Protein AF-R9RHK6-F1 (afdb_monomer)

Secondary structure (DSSP, 8-state):
--S---SSTTSS---EE--SSB-SS-B---PPPTT--EEEEEGGG-TTSEEEEEE---TT-PPP-GGGT--TTTTTTEEEEE---TTSS--EEEEEE--TT--EEEEEESGGG-EEEEEEEEPPPSSSS--EEEEEEEEE-SS------TT-EEEE-S--GGG-S-TT--HHHHHHHHHHHHHHHHHHHHHHHTTSPPPGGGGTHHHHHHHHH-SSHHHHHHHHHHHHHHHHHH-HHHHHHTHHHHHHHHHHH-S-HHHHHHHHHHHHHH-HHHHHHHHHHHHHHHHHS-HHHHHHHHHHHTTTTT-HHHHHHHHHHHHTTS-GGG------S--S---------HHHHHHHHHHHHHHHHHHHHS-S-HHHHHHHT----S-EEEE-TT------SS------SS------SS------SS------SS------SSS------SSS------SSS------SS------SSS------SSEEEEEETTEEEEEETTEEEEEESS------S----PPP---PPPP-PPPP-------

InterPro domains:
  IPR006531 Gp5/Type VI secretion system Vgr protein, OB-fold domain [PF04717] (8-56)
  IPR018769 Type VI secretion system spike protein VgrG2, domain of unknown function DUF2345 [PF10106] (373-520)
  IPR028244 Putative type VI secretion system, Rhs element associated Vgr domain [PF13296] (84-191)
  IPR037026 Vgr protein, OB-fold domain superfamily [G3DSA:2.40.50.230] (3-55)

Solvent-accessible surface area (backbone atoms only — not comparable to full-atom values): 34783 Å² total; per-residue (Å²): 142,78,92,76,72,82,89,51,89,80,56,54,79,93,64,53,71,63,53,98,36,80,56,94,94,49,67,54,87,83,78,86,54,94,90,62,54,68,42,76,46,38,60,96,72,34,82,93,41,50,30,33,70,48,72,64,70,59,88,95,43,73,68,90,42,59,86,80,49,30,37,82,73,42,37,68,49,52,47,77,51,74,55,68,42,83,100,56,88,46,36,38,34,42,40,38,31,69,36,88,94,40,45,27,40,36,43,36,33,53,68,56,56,27,31,44,38,37,38,38,38,56,50,80,36,66,39,72,65,55,60,76,76,52,73,52,74,44,80,49,55,81,61,92,84,86,88,86,51,88,63,30,44,81,48,68,68,66,88,64,72,91,62,79,62,65,99,77,71,52,67,70,55,45,52,52,51,53,54,51,47,54,54,52,47,55,53,24,54,53,30,41,76,69,78,42,75,58,66,76,60,67,81,49,51,60,59,56,53,46,45,70,67,37,69,30,40,42,55,47,49,43,48,54,53,48,52,49,49,50,31,42,74,76,40,46,67,61,34,41,38,45,38,42,58,54,50,51,53,56,46,70,67,36,101,52,48,64,60,59,50,54,52,51,38,50,50,53,66,72,34,58,62,49,53,52,52,54,43,51,50,51,49,52,41,54,75,66,44,46,76,81,54,31,69,58,48,55,64,34,59,77,38,33,89,80,41,43,63,64,28,50,41,48,49,8,61,58,45,64,76,51,62,81,75,58,59,75,67,92,76,77,88,74,79,95,78,86,81,83,94,71,97,59,52,63,64,54,56,59,48,53,54,42,58,51,42,54,53,56,37,52,55,35,66,71,42,92,45,69,68,46,39,49,58,33,54,60,47,45,69,67,43,77,46,82,41,48,90,86,65,86,87,88,89,70,99,72,86,86,86,88,86,58,98,80,73,85,88,88,85,61,97,79,74,87,84,87,86,63,97,82,71,89,86,86,86,62,94,86,70,87,86,88,86,56,95,81,87,58,87,85,87,84,57,96,69,74,82,83,85,87,85,51,84,90,57,81,83,85,89,85,60,98,77,77,86,85,89,80,55,93,89,63,79,82,87,88,86,58,99,62,58,47,79,49,76,56,98,78,29,38,42,38,44,40,93,93,46,78,46,79,49,62,88,66,90,87,81,85,89,69,98,71,88,84,89,76,81,91,80,90,80,86,77,85,84,81,82,67,82,76,82,69,90,72,86,83,127

Nearest PDB structures (foldseek):
  6sk0-assembly1_A  TM=8.956E-01  e=6.248E-13  Escherichia coli
  6sjl-assembly1_C  TM=8.929E-01  e=5.297E-13  Escherichia coli
  4s37-assembly3_G  TM=4.230E-01  e=5.380E-01  Pseudomonas aeruginosa
  4s36-assembly1_A  TM=4.143E-01  e=4.128E+00  Pseudomonas aeruginosa

Organism: Acinetobacter baumannii (NCBI:txid470)

Foldseek 3Di:
DDDADPPDPPSDDDAAEDFPFDDDVDGDDDDDDPPFAFDWDADVRDPNHIHTDGGDQDDPGADDAVVVQDDPPFQVQKDWDKDADDVDGWIWIWIAGRQVPQGKTWTFTPALRWIKIAAFAFDRDNGNDGHTDDGGIDTDGNDDDDDDDQQAAEDEPPDDPPVPDDPLDDVVVLVVLVVQLVVLVVVQVLCVVVVFHGDPCSLPSQLVSQLSVAQFLLSNLLSLLVSLVVCCVPPVLVSLLCVLVSLVSQCVSDPCSPVSQVVVQVLVLVPVVLLVVVLVVLVVCLVQFDPQLNVQSVVLNVCCNPRVSVSSNSSSVSSNPDDPVRRDDDDDDDDPDDDDDDPDDNVNSSVVVSVVSVVVLVVLCPDPDPVSVVSTRDRDRHYYDYYYPVDDDDDDPDDDDDDDPPDDDDTDPPDDDDDDPPDDDDDDPPDDTDDDSPPDDDDDDPDDDDDDDDQPDDDDDDDPDDDDDDDPPDDDDDDDQAWDWDDDPQWIWIDGPVGTDTDHPDDDDDDDPDDDDDDDDDDDDDDDDGDDPPDDPPD

Mean predicted aligned error: 15.35 Å

Radius of gyration: 39.38 Å; Cα contacts (8 Å, |Δi|>4): 529; chains: 1; bounding box: 95×48×130 Å

Structure (mmCIF, N/CA/C/O backbone):
data_AF-R9RHK6-F1
#
_entry.id   AF-R9RHK6-F1
#
loop_
_atom_site.group_PDB
_atom_site.id
_atom_site.type_symbol
_atom_site.label_atom_id
_atom_site.label_alt_id
_atom_site.label_comp_id
_atom_site.label_asym_id
_atom_site.label_entity_id
_atom_site.label_seq_id
_atom_site.pdbx_PDB_ins_code
_atom_site.Cartn_x
_atom_site.Cartn_y
_atom_site.Cartn_z
_atom_site.occupancy
_atom_site.B_iso_or_equiv
_atom_site.auth_seq_id
_atom_site.auth_comp_id
_atom_site.auth_asym_id
_atom_site.auth_atom_id
_atom_site.pdbx_PDB_model_num
ATOM 1 N N . GLY A 1 1 ? 18.788 -11.597 -71.786 1.00 47.97 1 GLY A N 1
ATOM 2 C CA . GLY A 1 1 ? 19.336 -12.946 -71.993 1.00 47.97 1 GLY A CA 1
ATOM 3 C C . GLY A 1 1 ? 20.787 -12.934 -71.586 1.00 47.97 1 GLY A C 1
ATOM 4 O O . GLY A 1 1 ? 21.545 -12.176 -72.171 1.00 47.97 1 GLY A O 1
ATOM 5 N N . GLY A 1 2 ? 21.131 -13.715 -70.570 1.00 42.03 2 GLY A N 1
ATOM 6 C CA . GLY A 1 2 ? 22.481 -13.956 -70.068 1.00 42.03 2 GLY A CA 1
ATOM 7 C C . GLY A 1 2 ? 22.362 -15.048 -69.009 1.00 42.03 2 GLY A C 1
ATOM 8 O O . GLY A 1 2 ? 21.478 -14.960 -68.163 1.00 42.03 2 GLY A O 1
ATOM 9 N N . ALA A 1 3 ? 23.131 -16.123 -69.138 1.00 48.12 3 ALA A N 1
ATOM 10 C CA . ALA A 1 3 ? 23.102 -17.252 -68.216 1.00 48.12 3 ALA A CA 1
ATOM 11 C C . ALA A 1 3 ? 23.532 -16.818 -66.801 1.00 48.12 3 ALA A C 1
ATOM 13 O O . ALA A 1 3 ? 24.492 -16.058 -66.694 1.00 48.12 3 ALA A O 1
ATOM 14 N N . GLY A 1 4 ? 22.884 -17.344 -65.750 1.00 56.69 4 GLY A N 1
ATOM 15 C CA . GLY A 1 4 ? 23.561 -17.492 -64.454 1.00 56.69 4 GLY A CA 1
ATOM 16 C C . GLY A 1 4 ? 22.846 -17.128 -63.149 1.00 56.69 4 GLY A C 1
ATOM 17 O O . GLY A 1 4 ? 23.557 -17.009 -62.162 1.00 56.69 4 GLY A O 1
ATOM 18 N N . SER A 1 5 ? 21.520 -16.972 -63.079 1.00 63.44 5 SER A N 1
ATOM 19 C CA . SER A 1 5 ? 20.814 -17.046 -61.785 1.00 63.44 5 SER A CA 1
ATOM 20 C C . SER A 1 5 ? 19.565 -17.917 -61.911 1.00 63.44 5 SER A C 1
ATOM 22 O O . SER A 1 5 ? 18.759 -17.737 -62.825 1.00 63.44 5 SER A O 1
ATOM 24 N N . ASN A 1 6 ? 19.446 -18.912 -61.039 1.00 74.38 6 ASN A N 1
ATOM 25 C CA . ASN A 1 6 ? 18.301 -19.810 -60.909 1.00 74.38 6 ASN A CA 1
ATOM 26 C C . ASN A 1 6 ? 17.325 -19.338 -59.813 1.00 74.38 6 ASN A C 1
ATOM 28 O O . ASN A 1 6 ? 16.436 -20.097 -59.422 1.00 74.38 6 ASN A O 1
ATOM 32 N N . ASP A 1 7 ? 17.512 -18.109 -59.320 1.00 76.38 7 ASP A N 1
ATOM 33 C CA . ASP A 1 7 ? 16.809 -17.481 -58.202 1.00 76.38 7 ASP A CA 1
ATOM 34 C C . ASP A 1 7 ? 16.777 -18.386 -56.963 1.00 76.38 7 ASP A C 1
ATOM 36 O O . ASP A 1 7 ? 15.749 -18.558 -56.301 1.00 76.38 7 ASP A O 1
ATOM 40 N N . ASN A 1 8 ? 17.923 -18.994 -56.655 1.00 80.50 8 ASN A N 1
ATOM 41 C CA . ASN A 1 8 ? 18.087 -19.859 -55.495 1.00 80.50 8 ASN A CA 1
ATOM 42 C C . ASN A 1 8 ? 19.404 -19.584 -54.752 1.00 80.50 8 ASN A C 1
ATOM 44 O O . ASN A 1 8 ? 20.238 -18.783 -55.167 1.00 80.50 8 ASN A O 1
ATOM 48 N N . ASP A 1 9 ? 19.585 -20.247 -53.615 1.00 80.75 9 ASP A N 1
ATOM 49 C CA . ASP A 1 9 ? 20.739 -20.078 -52.728 1.00 80.75 9 ASP A CA 1
ATOM 50 C C . ASP A 1 9 ? 22.067 -20.602 -53.305 1.00 80.75 9 ASP A C 1
ATOM 52 O O . ASP A 1 9 ? 23.114 -20.407 -52.693 1.00 80.75 9 ASP A O 1
ATOM 56 N N . THR A 1 10 ? 22.045 -21.222 -54.488 1.00 81.12 10 THR A N 1
ATOM 57 C CA . THR A 1 10 ? 23.239 -21.704 -55.200 1.00 81.12 10 THR A CA 1
ATOM 58 C C . THR A 1 10 ? 23.772 -20.717 -56.241 1.00 81.12 10 THR A C 1
ATOM 60 O O . THR A 1 10 ? 24.801 -20.985 -56.860 1.00 81.12 10 THR A O 1
ATOM 63 N N . ASP A 1 11 ? 23.117 -19.564 -56.412 1.00 82.50 11 ASP A N 1
ATOM 64 C CA . ASP A 1 11 ? 23.496 -18.551 -57.406 1.00 82.50 11 ASP A CA 1
ATOM 65 C C . ASP A 1 11 ? 24.760 -17.757 -57.033 1.00 82.50 11 ASP A C 1
ATOM 67 O O . ASP A 1 11 ? 25.340 -17.072 -57.877 1.00 82.50 11 ASP A O 1
ATOM 71 N N . SER A 1 12 ? 25.224 -17.856 -55.784 1.00 82.94 12 SER A N 1
ATOM 72 C CA . SER A 1 12 ? 26.481 -17.259 -55.334 1.00 82.94 12 SER A CA 1
ATOM 73 C C . SER A 1 12 ? 27.163 -18.098 -54.253 1.00 82.94 12 SER A C 1
ATOM 75 O O . SER A 1 12 ? 26.537 -18.912 -53.579 1.00 82.94 12 SER A O 1
ATOM 77 N N . ALA A 1 13 ? 28.458 -17.860 -54.034 1.00 86.00 13 ALA A N 1
ATOM 78 C CA . ALA A 1 13 ? 29.136 -18.339 -52.833 1.00 86.00 13 ALA A CA 1
ATOM 79 C C . ALA A 1 13 ? 28.596 -17.635 -51.574 1.00 86.00 13 ALA A C 1
ATOM 81 O O . ALA A 1 13 ? 27.948 -16.588 -51.657 1.00 86.00 13 ALA A O 1
ATOM 82 N N . TRP A 1 14 ? 28.908 -18.184 -50.398 1.00 90.62 14 TRP A N 1
ATOM 83 C CA . TRP A 1 14 ? 28.743 -17.455 -49.143 1.00 90.62 14 TRP A CA 1
ATOM 84 C C . TRP A 1 14 ? 29.740 -16.300 -49.079 1.00 90.62 14 TRP A C 1
ATOM 86 O O . TRP A 1 14 ? 30.921 -16.473 -49.376 1.00 90.62 14 TRP A O 1
ATOM 96 N N . VAL A 1 15 ? 29.247 -15.127 -48.688 1.00 93.06 15 VAL A N 1
ATOM 97 C CA . VAL A 1 15 ? 29.997 -13.871 -48.698 1.00 93.06 15 VAL A CA 1
ATOM 98 C C . VAL A 1 15 ? 29.997 -13.271 -47.297 1.00 93.06 15 VAL A C 1
ATOM 100 O O . VAL A 1 15 ? 28.948 -13.194 -46.652 1.00 93.06 15 VAL A O 1
ATOM 103 N N . ASP A 1 16 ? 31.165 -12.826 -46.835 1.00 92.94 16 ASP A N 1
ATOM 104 C CA . ASP A 1 16 ? 31.301 -12.162 -45.539 1.00 92.94 16 ASP A CA 1
ATOM 105 C C . ASP A 1 16 ? 30.617 -10.792 -45.536 1.00 92.94 16 ASP A C 1
ATOM 107 O O . ASP A 1 16 ? 30.560 -10.093 -46.548 1.00 92.94 16 ASP A O 1
ATOM 111 N N . VAL A 1 17 ? 30.108 -10.378 -44.375 1.00 95.19 17 VAL A N 1
ATOM 112 C CA . VAL A 1 17 ? 29.440 -9.083 -44.203 1.00 95.19 17 VAL A CA 1
ATOM 113 C C . VAL A 1 17 ? 30.249 -8.212 -43.258 1.00 95.19 17 VAL A C 1
ATOM 115 O O . VAL A 1 17 ? 30.416 -8.553 -42.087 1.00 95.19 17 VAL A O 1
ATOM 118 N N . LEU A 1 18 ? 30.691 -7.053 -43.747 1.00 94.00 18 LEU A N 1
ATOM 119 C CA . LEU A 1 18 ? 31.291 -6.018 -42.918 1.00 94.00 18 LEU A CA 1
ATOM 120 C C . LEU A 1 18 ? 30.260 -5.528 -41.897 1.00 94.00 18 LEU A C 1
ATOM 122 O O . LEU A 1 18 ? 29.177 -5.050 -42.250 1.00 94.00 18 LEU A O 1
ATOM 126 N N . THR A 1 19 ? 30.600 -5.624 -40.616 1.00 93.62 19 THR A N 1
ATOM 127 C CA . THR A 1 19 ? 29.787 -5.077 -39.529 1.00 93.62 19 THR A CA 1
ATOM 128 C C . THR A 1 19 ? 30.448 -3.822 -38.959 1.00 93.62 19 THR A C 1
ATOM 130 O O . THR A 1 19 ? 31.671 -3.690 -39.006 1.00 93.62 19 THR A O 1
ATOM 133 N N . PRO A 1 20 ? 29.673 -2.881 -38.389 1.00 93.31 20 PRO A N 1
ATOM 134 C CA . PRO A 1 20 ? 30.239 -1.646 -37.841 1.00 93.31 20 PRO A CA 1
ATOM 135 C C . PRO A 1 20 ? 31.103 -1.880 -36.591 1.00 93.31 20 PRO A C 1
ATOM 137 O O . PRO A 1 20 ? 31.832 -0.985 -36.176 1.00 93.31 20 PRO A O 1
ATOM 140 N N . TRP A 1 21 ? 31.010 -3.063 -35.974 1.00 95.56 21 TRP A N 1
ATOM 141 C CA . TRP A 1 21 ? 31.834 -3.469 -34.842 1.00 95.56 21 TRP A CA 1
ATOM 142 C C . TRP A 1 21 ? 31.909 -4.998 -34.782 1.00 95.56 21 TRP A C 1
ATOM 144 O O . TRP A 1 21 ? 30.868 -5.655 -34.701 1.00 95.56 21 TRP A O 1
ATOM 154 N N . ALA A 1 22 ? 33.119 -5.559 -34.807 1.00 93.94 22 ALA A N 1
ATOM 155 C CA . ALA A 1 22 ? 33.365 -6.998 -34.734 1.00 93.94 22 ALA A CA 1
ATOM 156 C C . ALA A 1 22 ? 34.513 -7.313 -33.763 1.00 93.94 22 ALA A C 1
ATOM 158 O O . ALA A 1 22 ? 35.533 -6.625 -33.759 1.00 93.94 22 ALA A O 1
ATOM 159 N N . GLY A 1 23 ? 34.342 -8.366 -32.967 1.00 93.44 23 GLY A N 1
ATOM 160 C CA . GLY A 1 23 ? 35.358 -8.951 -32.099 1.00 93.44 23 GLY A CA 1
ATOM 161 C C . GLY A 1 23 ? 35.027 -10.408 -31.768 1.00 93.44 23 GLY A C 1
ATOM 162 O O . GLY A 1 23 ? 34.010 -10.948 -32.211 1.00 93.44 23 GLY A O 1
ATOM 163 N N . GLU A 1 24 ? 35.883 -11.067 -30.989 1.00 93.94 24 GLU A N 1
ATOM 164 C CA . GLU A 1 24 ? 35.683 -12.465 -30.595 1.00 93.94 24 GLU A CA 1
ATOM 165 C C . GLU A 1 24 ? 34.538 -12.579 -29.571 1.00 93.94 24 GLU A C 1
ATOM 167 O O . GLU A 1 24 ? 34.701 -12.300 -28.387 1.00 93.94 24 GLU A O 1
ATOM 172 N N . GLY A 1 25 ? 33.339 -12.937 -30.043 1.00 91.88 25 GLY A N 1
ATOM 173 C CA . GLY A 1 25 ? 32.147 -13.111 -29.201 1.00 91.88 25 GLY A CA 1
ATOM 174 C C . GLY A 1 25 ? 31.358 -11.832 -28.884 1.00 91.88 25 GLY A C 1
ATOM 175 O O . GLY A 1 25 ? 30.355 -11.908 -28.177 1.00 91.88 25 GLY A O 1
ATOM 176 N N . TYR A 1 26 ? 31.746 -10.671 -29.423 1.00 92.50 26 TYR A N 1
ATOM 177 C CA . TYR A 1 26 ? 31.045 -9.394 -29.226 1.00 92.50 26 TYR A CA 1
ATOM 178 C C . TYR A 1 26 ? 31.026 -8.541 -30.507 1.00 92.50 26 TYR A C 1
ATOM 180 O O . TYR A 1 26 ? 31.827 -8.744 -31.418 1.00 92.50 26 TYR A O 1
ATOM 188 N N . GLY A 1 27 ? 30.103 -7.579 -30.592 1.00 94.19 27 GLY A N 1
ATOM 189 C CA . GLY A 1 27 ? 29.976 -6.663 -31.731 1.00 94.19 27 GLY A CA 1
ATOM 190 C C . GLY A 1 27 ? 28.529 -6.437 -32.169 1.00 94.19 27 GLY A C 1
ATOM 191 O O . GLY A 1 27 ? 27.583 -6.789 -31.464 1.00 94.19 27 GLY A O 1
ATOM 192 N N . ALA A 1 28 ? 28.357 -5.853 -33.353 1.00 94.69 28 ALA A N 1
ATOM 193 C CA . ALA A 1 28 ? 27.063 -5.622 -33.986 1.00 94.69 28 ALA A CA 1
ATOM 194 C C . ALA A 1 28 ? 26.821 -6.630 -35.117 1.00 94.69 28 ALA A C 1
ATOM 196 O O . ALA A 1 28 ? 27.723 -6.926 -35.898 1.00 94.69 28 ALA A O 1
ATOM 197 N N . ARG A 1 29 ? 25.585 -7.125 -35.253 1.00 92.31 29 ARG A N 1
ATOM 198 C CA . ARG A 1 29 ? 25.204 -8.067 -36.316 1.00 92.31 29 ARG A CA 1
ATOM 199 C C . ARG A 1 29 ? 23.872 -7.667 -36.944 1.00 92.31 29 ARG A C 1
ATOM 201 O O . ARG A 1 29 ? 22.816 -7.880 -36.358 1.00 92.31 29 ARG A O 1
ATOM 208 N N . PHE A 1 30 ? 23.931 -7.139 -38.165 1.00 91.56 30 PHE A N 1
ATOM 209 C CA . PHE A 1 30 ? 22.759 -6.769 -38.963 1.00 91.56 30 PHE A CA 1
ATOM 210 C C . PHE A 1 30 ? 22.862 -7.385 -40.358 1.00 91.56 30 PHE A C 1
ATOM 212 O O . PHE A 1 30 ? 23.203 -6.695 -41.317 1.00 91.56 30 PHE A O 1
ATOM 219 N N . LEU A 1 31 ? 22.595 -8.687 -40.458 1.00 92.69 31 LEU A N 1
ATOM 220 C CA . LEU A 1 31 ? 22.706 -9.404 -41.727 1.00 92.69 31 LEU A CA 1
ATOM 221 C C . LEU A 1 31 ? 21.676 -8.892 -42.753 1.00 92.69 31 LEU A C 1
ATOM 223 O O . LEU A 1 31 ? 20.547 -8.567 -42.359 1.00 92.69 31 LEU A O 1
ATOM 227 N N . PRO A 1 32 ? 22.045 -8.821 -44.045 1.00 92.44 32 PRO A N 1
ATOM 228 C CA . PRO A 1 32 ? 21.100 -8.543 -45.117 1.00 92.44 32 PRO A CA 1
ATOM 229 C C . PRO A 1 32 ? 19.974 -9.583 -45.184 1.00 92.44 32 PRO A C 1
ATOM 231 O O . PRO A 1 32 ? 20.174 -10.753 -44.858 1.00 92.44 32 PRO A O 1
ATOM 234 N N . ARG A 1 33 ? 18.785 -9.159 -45.617 1.00 91.19 33 ARG A N 1
ATOM 235 C CA . ARG A 1 33 ? 17.629 -10.044 -45.861 1.00 91.19 33 ARG A CA 1
ATOM 236 C C . ARG A 1 33 ? 17.428 -10.295 -47.351 1.00 91.19 33 ARG A C 1
ATOM 238 O O . ARG A 1 33 ? 17.853 -9.487 -48.173 1.00 91.19 33 ARG A O 1
ATOM 245 N N . ILE A 1 34 ? 16.730 -11.382 -47.692 1.00 88.88 34 ILE A N 1
ATOM 246 C CA . ILE A 1 34 ? 16.343 -11.678 -49.080 1.00 88.88 34 ILE A CA 1
ATOM 247 C C . ILE A 1 34 ? 15.632 -10.457 -49.672 1.00 88.88 34 ILE A C 1
ATOM 249 O O . ILE A 1 34 ? 14.707 -9.906 -49.072 1.00 88.88 34 ILE A O 1
ATOM 253 N N . GLY A 1 35 ? 16.099 -10.030 -50.842 1.00 86.81 35 GLY A N 1
ATOM 254 C CA . GLY A 1 35 ? 15.590 -8.859 -51.540 1.00 86.81 35 GLY A CA 1
ATOM 255 C C . GLY A 1 35 ? 16.224 -7.532 -51.121 1.00 86.81 35 GLY A C 1
ATOM 256 O O . GLY A 1 35 ? 15.942 -6.541 -51.778 1.00 86.81 35 GLY A O 1
ATOM 257 N N . GLU A 1 36 ? 17.089 -7.448 -50.104 1.00 88.75 36 GLU A N 1
ATOM 258 C CA . GLU A 1 36 ? 17.852 -6.220 -49.820 1.00 88.75 36 GLU A CA 1
ATOM 259 C C . GLU A 1 36 ? 18.963 -5.987 -50.861 1.00 88.75 36 GLU A C 1
ATOM 261 O O . GLU A 1 36 ? 19.460 -6.916 -51.486 1.00 88.75 36 GLU A O 1
ATOM 266 N N . VAL A 1 37 ? 19.334 -4.720 -51.084 1.00 90.12 37 VAL A N 1
ATOM 267 C CA . VAL A 1 37 ? 20.413 -4.337 -52.008 1.00 90.12 37 VAL A CA 1
ATOM 268 C C . VAL A 1 37 ? 21.637 -4.100 -51.152 1.00 90.12 37 VAL A C 1
ATOM 270 O O . VAL A 1 37 ? 21.624 -3.269 -50.236 1.00 90.12 37 VAL A O 1
ATOM 273 N N . VAL A 1 38 ? 22.673 -4.862 -51.461 1.00 92.06 38 VAL A N 1
ATOM 274 C CA . VAL A 1 38 ? 23.972 -4.807 -50.810 1.00 92.06 38 VAL A CA 1
ATOM 275 C C . VAL A 1 38 ? 24.991 -4.193 -51.756 1.00 92.06 38 VAL A C 1
ATOM 277 O O . VAL A 1 38 ? 24.884 -4.323 -52.973 1.00 92.06 38 VAL A O 1
ATOM 280 N N . VAL A 1 39 ? 25.984 -3.526 -51.182 1.00 94.12 39 VAL A N 1
ATOM 281 C CA . VAL A 1 39 ? 27.173 -3.080 -51.908 1.00 94.12 39 VAL A CA 1
ATOM 282 C C . VAL A 1 39 ? 28.248 -4.139 -51.695 1.00 94.12 39 VAL A C 1
ATOM 284 O O . VAL A 1 39 ? 28.571 -4.450 -50.547 1.00 94.12 39 VAL A O 1
ATOM 287 N N . ILE A 1 40 ? 28.761 -4.702 -52.787 1.00 94.69 40 ILE A N 1
ATOM 288 C CA . ILE A 1 40 ? 29.854 -5.678 -52.774 1.00 94.69 40 ILE A CA 1
ATOM 289 C C . ILE A 1 40 ? 31.160 -4.953 -53.073 1.00 94.69 40 ILE A C 1
ATOM 291 O O . ILE A 1 40 ? 31.236 -4.189 -54.034 1.00 94.69 40 ILE A O 1
ATOM 295 N N . ASP A 1 41 ? 32.164 -5.220 -52.252 1.00 95.88 41 ASP A N 1
ATOM 296 C CA . ASP A 1 41 ? 33.557 -4.884 -52.514 1.00 95.88 41 ASP A CA 1
ATOM 297 C C . ASP A 1 41 ? 34.388 -6.178 -52.486 1.00 95.88 41 ASP A C 1
ATOM 299 O O . ASP A 1 41 ? 33.890 -7.245 -52.116 1.00 95.88 41 ASP A O 1
ATOM 303 N N . PHE A 1 42 ? 35.635 -6.116 -52.931 1.00 95.56 42 PHE A N 1
ATOM 304 C CA . PHE A 1 42 ? 36.475 -7.287 -53.157 1.00 95.56 42 PHE A CA 1
ATOM 305 C C . PHE A 1 42 ? 37.818 -7.116 -52.459 1.00 95.56 42 PHE A C 1
ATOM 307 O O . PHE A 1 42 ? 38.517 -6.124 -52.676 1.00 95.56 42 PHE A O 1
ATOM 314 N N . PHE A 1 43 ? 38.216 -8.093 -51.638 1.00 93.44 43 PHE A N 1
ATOM 315 C CA . PHE A 1 43 ? 39.514 -8.040 -50.959 1.00 93.44 43 PHE A CA 1
ATOM 316 C C . PHE A 1 43 ? 40.650 -7.966 -51.985 1.00 93.44 43 PHE A C 1
ATOM 318 O O . PHE A 1 43 ? 40.763 -8.836 -52.848 1.00 93.44 43 PHE A O 1
ATOM 325 N N . ASP A 1 44 ? 41.479 -6.923 -51.894 1.00 94.19 44 ASP A N 1
ATOM 326 C CA . ASP A 1 44 ? 42.579 -6.636 -52.827 1.00 94.19 44 ASP A CA 1
ATOM 327 C C . ASP A 1 44 ? 42.144 -6.568 -54.310 1.00 94.19 44 ASP A C 1
ATOM 329 O O . ASP A 1 44 ? 42.937 -6.827 -55.214 1.00 94.19 44 ASP A O 1
ATOM 333 N N . GLY A 1 45 ? 40.869 -6.254 -54.579 1.00 93.69 45 GLY A N 1
ATOM 334 C CA . GLY A 1 45 ? 40.298 -6.258 -55.930 1.00 93.69 45 GLY A CA 1
ATOM 335 C C . GLY A 1 45 ? 40.101 -7.655 -56.537 1.00 93.69 45 GLY A C 1
ATOM 336 O O . GLY A 1 45 ? 39.816 -7.765 -57.730 1.00 93.69 45 GLY A O 1
ATOM 337 N N . ASN A 1 46 ? 40.250 -8.728 -55.751 1.00 92.94 46 ASN A N 1
ATOM 338 C CA . ASN A 1 46 ? 40.056 -10.099 -56.213 1.00 92.94 46 ASN A CA 1
ATOM 339 C C . ASN A 1 46 ? 38.561 -10.461 -56.273 1.00 92.94 46 ASN A C 1
ATOM 341 O O . ASN A 1 46 ? 37.923 -10.639 -55.234 1.00 92.94 46 ASN A O 1
ATOM 345 N N . ILE A 1 47 ? 38.032 -10.643 -57.489 1.00 92.00 47 ILE A N 1
ATOM 346 C CA . ILE A 1 47 ? 36.619 -10.978 -57.739 1.00 92.00 47 ILE A CA 1
ATOM 347 C C . ILE A 1 47 ? 36.157 -12.279 -57.057 1.00 92.00 47 ILE A C 1
ATOM 349 O O . ILE A 1 47 ? 34.977 -12.420 -56.746 1.00 92.00 47 ILE A O 1
ATOM 353 N N . ASP A 1 48 ? 37.085 -13.190 -56.749 1.00 91.81 48 ASP A N 1
ATOM 354 C CA . ASP A 1 48 ? 36.803 -14.456 -56.064 1.00 91.81 48 ASP A CA 1
ATOM 355 C C . ASP A 1 48 ? 36.725 -14.310 -54.532 1.00 91.81 48 ASP A C 1
ATOM 357 O O . ASP A 1 48 ? 36.438 -15.275 -53.823 1.00 91.81 48 ASP A O 1
ATOM 361 N N . ARG A 1 49 ? 36.985 -13.110 -53.990 1.00 93.88 49 ARG A N 1
ATOM 362 C CA . ARG A 1 49 ? 36.893 -12.793 -52.554 1.00 93.88 49 ARG A CA 1
ATOM 363 C C . ARG A 1 49 ? 35.961 -11.599 -52.299 1.00 93.88 49 ARG A C 1
ATOM 365 O O . ARG A 1 49 ? 36.416 -10.578 -51.767 1.00 93.88 49 ARG A O 1
ATOM 372 N N . PRO A 1 50 ? 34.674 -11.698 -52.683 1.00 95.25 50 PRO A N 1
ATOM 373 C CA . PRO A 1 50 ? 33.702 -10.658 -52.383 1.00 95.25 50 PRO A CA 1
ATOM 374 C C . PRO A 1 50 ? 33.463 -10.546 -50.874 1.00 95.25 50 PRO A C 1
ATOM 376 O O . PRO A 1 50 ? 33.558 -11.530 -50.138 1.00 95.25 50 PRO A O 1
ATOM 379 N N . PHE A 1 51 ? 33.077 -9.356 -50.430 1.00 94.69 51 PHE A N 1
ATOM 380 C CA . PHE A 1 51 ? 32.450 -9.110 -49.136 1.00 94.69 51 PHE A CA 1
ATOM 381 C C . PHE A 1 51 ? 31.412 -7.988 -49.259 1.00 94.69 51 PHE A C 1
ATOM 383 O O . PHE A 1 51 ? 31.501 -7.104 -50.110 1.00 94.69 51 PHE A O 1
ATOM 390 N N . VAL A 1 52 ? 30.393 -8.010 -48.406 1.00 95.94 52 VAL A N 1
ATOM 391 C CA . VAL A 1 52 ? 29.381 -6.952 -48.341 1.00 95.94 52 VAL A CA 1
ATOM 392 C C . VAL A 1 52 ? 29.931 -5.793 -47.513 1.00 95.94 52 VAL A C 1
ATOM 394 O O . VAL A 1 52 ? 30.185 -5.967 -46.324 1.00 95.94 52 VAL A O 1
ATOM 397 N N . THR A 1 53 ? 30.050 -4.596 -48.093 1.00 94.50 53 THR A N 1
ATOM 398 C CA . THR A 1 53 ? 30.486 -3.387 -47.363 1.00 94.50 53 THR A CA 1
ATOM 399 C C . THR A 1 53 ? 29.330 -2.595 -46.746 1.00 94.50 53 THR A C 1
ATOM 401 O O . THR A 1 53 ? 29.553 -1.763 -45.866 1.00 94.50 53 THR A O 1
ATOM 404 N N . GLY A 1 54 ? 28.093 -2.798 -47.207 1.00 91.69 54 GLY A N 1
ATOM 405 C CA . GLY A 1 54 ? 26.947 -2.023 -46.736 1.00 91.69 54 GLY A CA 1
ATOM 406 C C . GLY A 1 54 ? 25.660 -2.274 -47.515 1.00 91.69 54 GLY A C 1
ATOM 407 O O . GLY A 1 54 ? 25.573 -3.186 -48.336 1.00 91.69 54 GLY A O 1
ATOM 408 N N . ARG A 1 55 ? 24.644 -1.451 -47.239 1.00 90.56 55 ARG A N 1
ATOM 409 C CA . ARG A 1 55 ? 23.318 -1.484 -47.875 1.00 90.56 55 ARG A CA 1
ATOM 410 C C . ARG A 1 55 ? 22.888 -0.081 -48.265 1.00 90.56 55 ARG A C 1
ATOM 412 O O . ARG A 1 55 ? 23.221 0.878 -47.570 1.00 90.56 55 ARG A O 1
ATOM 419 N N . ILE A 1 56 ? 22.104 0.016 -49.331 1.00 86.31 56 ILE A N 1
ATOM 420 C CA . ILE A 1 56 ? 21.559 1.282 -49.824 1.00 86.31 56 ILE A CA 1
ATOM 421 C C . ILE A 1 56 ? 20.038 1.199 -49.984 1.00 86.31 56 ILE A C 1
ATOM 423 O O . ILE A 1 56 ? 19.481 0.162 -50.353 1.00 86.31 56 ILE A O 1
ATOM 427 N N . HIS A 1 57 ? 19.360 2.309 -49.694 1.00 81.94 57 HIS A N 1
ATOM 428 C CA . HIS A 1 57 ? 17.949 2.498 -50.018 1.00 81.94 57 HIS A CA 1
ATOM 429 C C . HIS A 1 57 ? 17.867 3.174 -51.394 1.00 81.94 57 HIS A C 1
ATOM 431 O O . HIS A 1 57 ? 18.216 4.345 -51.514 1.00 81.94 57 HIS A O 1
ATOM 437 N N . GLU A 1 58 ? 17.436 2.444 -52.425 1.00 73.94 58 GLU A N 1
ATOM 438 C CA . GLU A 1 58 ? 17.290 2.959 -53.795 1.00 73.94 58 GLU A CA 1
ATOM 439 C C . GLU A 1 58 ? 15.895 2.644 -54.373 1.00 73.94 58 GLU A C 1
ATOM 441 O O . GLU A 1 58 ? 15.241 1.666 -53.990 1.00 73.94 58 GLU A O 1
ATOM 446 N N . ALA A 1 59 ? 15.441 3.486 -55.309 1.00 65.00 59 ALA A N 1
ATOM 447 C CA . ALA A 1 59 ? 14.205 3.343 -56.078 1.00 65.00 59 ALA A CA 1
ATOM 448 C C . ALA A 1 59 ? 12.939 3.181 -55.209 1.00 65.00 59 ALA A C 1
ATOM 450 O O . ALA A 1 59 ? 12.539 4.107 -54.509 1.00 65.00 59 ALA A O 1
ATOM 451 N N . GLN A 1 60 ? 12.276 2.020 -55.257 1.00 60.75 60 GLN A N 1
ATOM 452 C CA . GLN A 1 60 ? 11.023 1.756 -54.532 1.00 60.75 60 GLN A CA 1
ATOM 453 C C . GLN A 1 60 ? 11.218 1.591 -53.010 1.00 60.75 60 GLN A C 1
ATOM 455 O O . GLN A 1 60 ? 10.244 1.415 -52.276 1.00 60.75 60 GLN A O 1
ATOM 460 N N . ARG A 1 61 ? 12.460 1.634 -52.508 1.00 69.31 61 ARG A N 1
ATOM 461 C CA . ARG A 1 61 ? 12.773 1.403 -51.094 1.00 69.31 61 ARG A CA 1
ATOM 462 C C . ARG A 1 61 ? 12.903 2.720 -50.360 1.00 69.31 61 ARG A C 1
ATOM 464 O O . ARG A 1 61 ? 13.802 3.513 -50.612 1.00 69.31 61 ARG A O 1
ATOM 471 N N . SER A 1 62 ? 11.993 2.935 -49.418 1.00 73.19 62 SER A N 1
ATOM 472 C CA . SER A 1 62 ? 12.055 4.101 -48.548 1.00 73.19 62 SER A CA 1
ATOM 473 C C . SER A 1 62 ? 13.195 3.971 -47.530 1.00 73.19 62 SER A C 1
ATOM 475 O O . SER A 1 62 ? 13.441 2.865 -47.038 1.00 73.19 62 SER A O 1
ATOM 477 N N . PRO A 1 63 ? 13.828 5.092 -47.149 1.00 81.75 63 PRO A N 1
ATOM 478 C CA . PRO A 1 63 ? 14.627 5.184 -45.932 1.00 81.75 63 PRO A CA 1
ATOM 479 C C . PRO A 1 63 ? 13.830 4.744 -44.697 1.00 81.75 63 PRO A C 1
ATOM 481 O O . PRO A 1 63 ? 12.597 4.672 -44.733 1.00 81.75 63 PRO A O 1
ATOM 484 N N . THR A 1 64 ? 14.530 4.466 -43.598 1.00 87.25 64 THR A N 1
ATOM 485 C CA . THR A 1 64 ? 13.929 4.024 -42.331 1.00 87.25 64 THR A CA 1
ATOM 486 C C . THR A 1 64 ? 12.731 4.888 -41.920 1.00 87.25 64 THR A C 1
ATOM 488 O O . THR A 1 64 ? 12.873 6.080 -41.655 1.00 87.25 64 THR A O 1
ATOM 491 N N . LYS A 1 65 ? 11.546 4.268 -41.826 1.00 88.31 65 LYS A N 1
ATOM 492 C CA . LYS A 1 65 ? 10.307 4.909 -41.357 1.00 88.31 65 LYS A CA 1
ATOM 493 C C . LYS A 1 65 ? 10.067 4.593 -39.883 1.00 88.31 65 LYS A C 1
ATOM 495 O O . LYS A 1 65 ? 9.488 3.551 -39.561 1.00 88.31 65 LYS A O 1
ATOM 500 N N . PHE A 1 66 ? 10.516 5.468 -38.987 1.00 90.75 66 PHE A N 1
ATOM 501 C CA . PHE A 1 66 ? 10.167 5.367 -37.567 1.00 90.75 66 PHE A CA 1
ATOM 502 C C . PHE A 1 66 ? 8.649 5.490 -37.384 1.00 90.75 66 PHE A C 1
ATOM 504 O O . PHE A 1 66 ? 7.988 6.238 -38.108 1.00 90.75 66 PHE A O 1
ATOM 511 N N . ASP A 1 67 ? 8.089 4.680 -36.482 1.00 83.06 67 ASP A N 1
ATOM 512 C CA . ASP A 1 67 ? 6.641 4.603 -36.206 1.00 83.06 67 ASP A CA 1
ATOM 513 C C . ASP A 1 67 ? 5.756 4.252 -37.411 1.00 83.06 67 ASP A C 1
ATOM 515 O O . ASP A 1 67 ? 4.546 4.462 -37.368 1.00 83.06 67 ASP A O 1
ATOM 519 N N . VAL A 1 68 ? 6.342 3.764 -38.514 1.00 86.81 68 VAL A N 1
ATOM 520 C CA . VAL A 1 68 ? 5.666 3.514 -39.808 1.00 86.81 68 VAL A CA 1
ATOM 521 C C . VAL A 1 68 ? 5.147 4.793 -40.501 1.00 86.81 68 VAL A C 1
ATOM 523 O O . VAL A 1 68 ? 4.843 4.764 -41.691 1.00 86.81 68 VAL A O 1
ATOM 526 N N . LYS A 1 69 ? 5.122 5.929 -39.798 1.00 85.56 69 LYS A N 1
ATOM 527 C CA . LYS A 1 69 ? 4.621 7.230 -40.263 1.00 85.56 69 LYS A CA 1
ATOM 528 C C . LYS A 1 69 ? 5.714 8.188 -40.733 1.00 85.56 69 LYS A C 1
ATOM 530 O O . LYS A 1 69 ? 5.433 9.049 -41.561 1.00 85.56 69 LYS A O 1
ATOM 535 N N . GLY A 1 70 ? 6.945 8.032 -40.240 1.00 80.88 70 GLY A N 1
ATOM 536 C CA . GLY A 1 70 ? 8.034 8.950 -40.559 1.00 80.88 70 GLY A CA 1
ATOM 537 C C . GLY A 1 70 ? 8.331 9.015 -42.057 1.00 80.88 70 GLY A C 1
ATOM 538 O O . GLY A 1 70 ? 8.499 7.984 -42.715 1.00 80.88 70 GLY A O 1
ATOM 539 N N . GLN A 1 71 ? 8.415 10.233 -42.592 1.00 85.00 71 GLN A N 1
ATOM 540 C CA . GLN A 1 71 ? 8.716 10.494 -43.994 1.00 85.00 71 GLN A CA 1
ATOM 541 C C . GLN A 1 71 ? 9.777 11.590 -44.123 1.00 85.00 71 GLN A C 1
ATOM 543 O O . GLN A 1 71 ? 9.649 12.683 -43.573 1.00 85.00 71 GLN A O 1
ATOM 548 N N . LEU A 1 72 ? 10.830 11.315 -44.895 1.00 86.81 72 LEU A N 1
ATOM 549 C CA . LEU A 1 72 ? 11.814 12.334 -45.257 1.00 86.81 72 LEU A CA 1
ATOM 550 C C . LEU A 1 72 ? 11.248 13.278 -46.337 1.00 86.81 72 LEU A C 1
ATOM 552 O O . LEU A 1 72 ? 10.537 12.811 -47.227 1.00 86.81 72 LEU A O 1
ATOM 556 N N . PRO A 1 73 ? 11.572 14.588 -46.295 1.00 90.19 73 PRO A N 1
ATOM 557 C CA . PRO A 1 73 ? 12.491 15.243 -45.357 1.00 90.19 73 PRO A CA 1
ATOM 558 C C . PRO A 1 73 ? 11.844 15.708 -44.038 1.00 90.19 73 PRO A C 1
ATOM 560 O O . PRO A 1 73 ? 12.555 16.257 -43.197 1.00 90.19 73 PRO A O 1
ATOM 563 N N . ALA A 1 74 ? 10.536 15.513 -43.840 1.00 90.50 74 ALA A N 1
ATOM 564 C CA . ALA A 1 74 ? 9.815 16.023 -42.670 1.00 90.50 74 ALA A CA 1
ATOM 565 C C . ALA A 1 74 ? 10.386 15.489 -41.346 1.00 90.50 74 ALA A C 1
ATOM 567 O O . ALA A 1 74 ? 10.589 16.251 -40.407 1.00 90.50 74 ALA A O 1
ATOM 568 N N . THR A 1 75 ? 10.760 14.210 -41.297 1.00 92.56 75 THR A N 1
ATOM 569 C CA . THR A 1 75 ? 11.323 13.570 -40.099 1.00 92.56 75 THR A CA 1
ATOM 570 C C . THR A 1 75 ? 12.849 13.452 -40.116 1.00 92.56 75 THR A C 1
ATOM 572 O O . THR A 1 75 ? 13.406 12.540 -39.513 1.00 92.56 75 THR A O 1
ATOM 575 N N . LYS A 1 76 ? 13.556 14.361 -40.802 1.00 92.88 76 LYS A N 1
ATOM 576 C CA . LYS A 1 76 ? 15.034 14.342 -40.915 1.00 92.88 76 LYS A CA 1
ATOM 577 C C . LYS A 1 76 ? 15.790 14.485 -39.586 1.00 92.88 76 LYS A C 1
ATOM 579 O O . LYS A 1 76 ? 16.987 14.240 -39.550 1.00 92.88 76 LYS A O 1
ATOM 584 N N . LYS A 1 77 ? 15.102 14.927 -38.529 1.00 94.94 77 LYS A N 1
ATOM 585 C CA . LYS A 1 77 ? 15.634 15.065 -37.163 1.00 94.94 77 LYS A CA 1
ATOM 586 C C . LYS A 1 77 ? 15.424 13.803 -36.314 1.00 94.94 77 LYS A C 1
ATOM 588 O O . LYS A 1 77 ? 15.763 13.802 -35.139 1.00 94.94 77 LYS A O 1
ATOM 593 N N . LEU A 1 78 ? 14.845 12.748 -36.897 1.00 94.81 78 LEU A N 1
ATOM 594 C CA . LEU A 1 78 ? 14.752 11.436 -36.268 1.00 94.81 78 LEU A CA 1
ATOM 595 C C . LEU A 1 78 ? 15.949 10.580 -36.673 1.00 94.81 78 LEU A C 1
ATOM 597 O O . LEU A 1 78 ? 16.282 10.484 -37.856 1.00 94.81 78 LEU A O 1
ATOM 601 N N . SER A 1 79 ? 16.545 9.904 -35.699 1.00 95.19 79 SER A N 1
ATOM 602 C CA . SER A 1 79 ? 17.647 8.967 -35.910 1.00 95.19 79 SER A CA 1
ATOM 603 C C . SER A 1 79 ? 17.453 7.693 -35.081 1.00 95.19 79 SER A C 1
ATOM 605 O O . SER A 1 79 ? 16.598 7.638 -34.197 1.00 95.19 79 SER A O 1
ATOM 607 N N . GLY A 1 80 ? 18.200 6.628 -35.394 1.00 95.31 80 GLY A N 1
ATOM 608 C CA . GLY A 1 80 ? 18.161 5.376 -34.633 1.00 95.31 80 GLY A CA 1
ATOM 609 C C . GLY A 1 80 ? 18.096 4.105 -35.480 1.00 95.31 80 GLY A C 1
ATOM 610 O O . GLY A 1 80 ? 18.465 4.092 -36.653 1.00 95.31 80 GLY A O 1
ATOM 611 N N . ILE A 1 81 ? 17.632 3.016 -34.865 1.00 95.25 81 ILE A N 1
ATOM 612 C CA . ILE A 1 81 ? 17.595 1.668 -35.441 1.00 95.25 81 ILE A CA 1
ATOM 613 C C . ILE A 1 81 ? 16.154 1.174 -35.439 1.00 95.25 81 ILE A C 1
ATOM 615 O O . ILE A 1 81 ? 15.494 1.194 -34.403 1.00 95.25 81 ILE A O 1
ATOM 619 N N . ARG A 1 82 ? 15.680 0.661 -36.577 1.00 95.00 82 ARG A N 1
ATOM 620 C CA . ARG A 1 82 ? 14.393 -0.033 -36.684 1.00 95.00 82 ARG A CA 1
ATOM 621 C C . ARG A 1 82 ? 14.587 -1.384 -37.362 1.00 95.00 82 ARG A C 1
ATOM 623 O O . ARG A 1 82 ? 15.107 -1.464 -38.468 1.00 95.00 82 ARG A O 1
ATOM 630 N N . SER A 1 83 ? 14.134 -2.437 -36.695 1.00 95.06 83 SER A N 1
ATOM 631 C CA . SER A 1 83 ? 14.058 -3.794 -37.239 1.00 95.06 83 SER A CA 1
ATOM 632 C C . SER A 1 83 ? 12.689 -4.056 -37.871 1.00 95.06 83 SER A C 1
ATOM 634 O O . SER A 1 83 ? 11.775 -3.244 -37.765 1.00 95.06 83 SER A O 1
ATOM 636 N N . GLN A 1 84 ? 12.531 -5.206 -38.513 1.00 93.69 84 GLN A N 1
ATOM 637 C CA . GLN A 1 84 ? 11.238 -5.714 -38.962 1.00 93.69 84 GLN A CA 1
ATOM 638 C C . GLN A 1 84 ? 11.134 -7.187 -38.563 1.00 93.69 84 GLN A C 1
ATOM 640 O O . GLN A 1 84 ? 12.126 -7.914 -38.612 1.00 93.69 84 GLN A O 1
ATOM 645 N N . GLU A 1 85 ? 9.960 -7.633 -38.156 1.00 96.06 85 GLU A N 1
ATOM 646 C CA . GLU A 1 85 ? 9.671 -9.035 -37.873 1.00 96.06 85 GLU A CA 1
ATOM 647 C C . GLU A 1 85 ? 9.918 -9.910 -39.115 1.00 96.06 85 GLU A C 1
ATOM 649 O O . GLU A 1 85 ? 9.733 -9.470 -40.251 1.00 96.06 85 GLU A O 1
ATOM 654 N N . ILE A 1 86 ? 10.396 -11.138 -38.917 1.00 93.88 86 ILE A N 1
ATOM 655 C CA . ILE A 1 86 ? 10.571 -12.096 -40.014 1.00 93.88 86 ILE A CA 1
ATOM 656 C C . ILE A 1 86 ? 9.221 -12.750 -40.284 1.00 93.88 86 ILE A C 1
ATOM 658 O O . ILE A 1 86 ? 8.605 -13.271 -39.361 1.00 93.88 86 ILE A O 1
ATOM 662 N N . ASN A 1 87 ? 8.777 -12.728 -41.542 1.00 93.25 87 ASN A N 1
ATOM 663 C CA . ASN A 1 87 ? 7.474 -13.261 -41.960 1.00 93.25 87 ASN A CA 1
ATOM 664 C C . ASN A 1 87 ? 6.279 -12.635 -41.210 1.00 93.25 87 ASN A C 1
ATOM 666 O O . ASN A 1 87 ? 5.241 -13.270 -41.052 1.00 93.25 87 ASN A O 1
ATOM 670 N N . GLY A 1 88 ? 6.424 -11.382 -40.770 1.00 93.69 88 GLY A N 1
ATOM 671 C CA . GLY A 1 88 ? 5.396 -10.632 -40.054 1.00 93.69 88 GLY A CA 1
ATOM 672 C C . GLY A 1 88 ? 5.475 -9.130 -40.326 1.00 93.69 88 GLY A C 1
ATOM 673 O O . GLY A 1 88 ? 6.334 -8.648 -41.071 1.00 93.69 88 GLY A O 1
ATOM 674 N N . SER A 1 89 ? 4.548 -8.380 -39.730 1.00 93.81 89 SER A N 1
ATOM 675 C CA . SER A 1 89 ? 4.450 -6.921 -39.876 1.00 93.81 89 SER A CA 1
ATOM 676 C C . SER A 1 89 ? 4.974 -6.149 -38.663 1.00 93.81 89 SER A C 1
ATOM 678 O O . SER A 1 89 ? 4.990 -4.916 -38.687 1.00 93.81 89 SER A O 1
ATOM 680 N N . GLY A 1 90 ? 5.388 -6.843 -37.600 1.00 96.44 90 GLY A N 1
ATOM 681 C CA . GLY A 1 90 ? 5.955 -6.227 -36.412 1.00 96.44 90 GLY A CA 1
ATOM 682 C C . GLY A 1 90 ? 7.306 -5.553 -36.662 1.00 96.44 90 GLY A C 1
ATOM 683 O O . GLY A 1 90 ? 7.974 -5.739 -37.681 1.00 96.44 90 GLY A O 1
ATOM 684 N N . PHE A 1 91 ? 7.731 -4.744 -35.701 1.00 96.44 91 PHE A N 1
ATOM 685 C CA . PHE A 1 91 ? 9.042 -4.111 -35.648 1.00 96.44 91 PHE A CA 1
ATOM 686 C C . PHE A 1 91 ? 9.481 -3.871 -34.202 1.00 96.44 91 PHE A C 1
ATOM 688 O O . PHE A 1 91 ? 8.659 -3.791 -33.289 1.00 96.44 91 PHE A O 1
ATOM 695 N N . ASN A 1 92 ? 10.785 -3.693 -34.014 1.00 97.88 92 ASN A N 1
ATOM 696 C CA . ASN A 1 92 ? 11.356 -3.076 -32.818 1.00 97.88 92 ASN A CA 1
ATOM 697 C C . ASN A 1 92 ? 12.137 -1.835 -33.242 1.00 97.88 92 ASN A C 1
ATOM 699 O O . ASN A 1 92 ? 12.750 -1.860 -34.314 1.00 97.88 92 ASN A O 1
ATOM 703 N N . GLN A 1 93 ? 12.143 -0.782 -32.428 1.00 96.81 93 GLN A N 1
ATOM 704 C CA . GLN A 1 93 ? 12.922 0.420 -32.712 1.00 96.81 93 GLN A CA 1
ATOM 705 C C . GLN A 1 93 ? 13.569 1.026 -31.466 1.00 96.81 93 GLN A C 1
ATOM 707 O O . GLN A 1 93 ? 12.984 1.027 -30.386 1.00 96.81 93 GLN A O 1
ATOM 712 N N . LEU A 1 94 ? 14.768 1.566 -31.665 1.00 98.06 94 LEU A N 1
ATOM 713 C CA . LEU A 1 94 ? 15.408 2.562 -30.818 1.00 98.06 94 LEU A CA 1
ATOM 714 C C . LEU A 1 94 ? 15.423 3.859 -31.627 1.00 98.06 94 LEU A C 1
ATOM 716 O O . LEU A 1 94 ? 16.055 3.893 -32.682 1.00 98.06 94 LEU A O 1
ATOM 720 N N . ARG A 1 95 ? 14.706 4.886 -31.178 1.00 97.00 95 ARG A N 1
ATOM 721 C CA . ARG A 1 95 ? 14.533 6.157 -31.893 1.00 97.00 95 ARG A CA 1
ATOM 722 C C . ARG A 1 95 ? 14.983 7.318 -31.015 1.00 97.00 95 ARG A C 1
ATOM 724 O O . ARG A 1 95 ? 14.561 7.404 -29.865 1.00 97.00 95 ARG A O 1
ATOM 731 N N . PHE A 1 96 ? 15.758 8.226 -31.587 1.00 97.88 96 PHE A N 1
ATOM 732 C CA . PHE A 1 96 ? 16.112 9.522 -31.022 1.00 97.88 96 PHE A CA 1
ATOM 733 C C . PHE A 1 96 ? 15.424 10.616 -31.836 1.00 97.88 96 PHE A C 1
ATOM 735 O O . PHE A 1 96 ? 15.377 10.543 -33.067 1.00 97.88 96 PHE A O 1
ATOM 742 N N . ASP A 1 97 ? 14.849 11.594 -31.149 1.00 96.81 97 ASP A N 1
ATOM 743 C CA . ASP A 1 97 ? 14.210 12.758 -31.751 1.00 96.81 97 ASP A CA 1
ATOM 744 C C . ASP A 1 97 ? 14.975 14.013 -31.345 1.00 96.81 97 ASP A C 1
ATOM 746 O O . ASP A 1 97 ? 14.907 14.428 -30.192 1.00 96.81 97 ASP A O 1
ATOM 750 N N . ASP A 1 98 ? 15.691 14.612 -32.294 1.00 97.19 98 ASP A N 1
ATOM 751 C CA . ASP A 1 98 ? 16.472 15.838 -32.094 1.00 97.19 98 ASP A CA 1
ATOM 752 C C . ASP A 1 98 ? 15.681 17.092 -32.512 1.00 97.19 98 ASP A C 1
ATOM 754 O O . ASP A 1 98 ? 16.233 18.175 -32.740 1.00 97.19 98 ASP A O 1
ATOM 758 N N . THR A 1 99 ? 14.359 16.970 -32.665 1.00 95.31 99 THR A N 1
ATOM 759 C CA . THR A 1 99 ? 13.496 18.110 -32.972 1.00 95.31 99 THR A CA 1
ATOM 760 C C . THR A 1 99 ? 13.500 19.096 -31.809 1.00 95.31 99 THR A C 1
ATOM 762 O O . THR A 1 99 ? 13.160 18.756 -30.678 1.00 95.31 99 THR A O 1
ATOM 765 N N . THR A 1 100 ? 13.857 20.353 -32.088 1.00 94.19 100 THR A N 1
ATOM 766 C CA . THR A 1 100 ? 13.837 21.444 -31.106 1.00 94.19 100 THR A CA 1
ATOM 767 C C . THR A 1 100 ? 12.480 21.518 -30.402 1.00 94.19 100 THR A C 1
ATOM 769 O O . THR A 1 100 ? 11.446 21.624 -31.057 1.00 94.19 100 THR A O 1
ATOM 772 N N . GLY A 1 101 ? 12.488 21.450 -29.069 1.00 93.19 101 GLY A N 1
ATOM 773 C CA . GLY A 1 101 ? 11.272 21.442 -28.248 1.00 93.19 101 GLY A CA 1
ATOM 774 C C . GLY A 1 101 ? 10.554 20.090 -28.147 1.00 93.19 101 GLY A C 1
ATOM 775 O O . GLY A 1 101 ? 9.569 20.006 -27.426 1.00 93.19 101 GLY A O 1
ATOM 776 N N . GLN A 1 102 ? 11.028 19.037 -28.824 1.00 95.12 102 GLN A N 1
ATOM 777 C CA . GLN A 1 102 ? 10.480 17.670 -28.753 1.00 95.12 102 GLN A CA 1
ATOM 778 C C . GLN A 1 102 ? 11.577 16.613 -28.550 1.00 95.12 102 GLN A C 1
ATOM 780 O O . GLN A 1 102 ? 11.454 15.478 -29.011 1.00 95.12 102 GLN A O 1
ATOM 785 N N . ILE A 1 103 ? 12.654 16.993 -27.853 1.00 97.00 103 ILE A N 1
ATOM 786 C CA . ILE A 1 103 ? 13.784 16.098 -27.607 1.00 97.00 103 ILE A CA 1
ATOM 787 C C . ILE A 1 103 ? 13.334 14.856 -26.834 1.00 97.00 103 ILE A C 1
ATOM 789 O O . ILE A 1 103 ? 12.761 14.964 -25.745 1.00 97.00 103 ILE A O 1
ATOM 793 N N . SER A 1 104 ? 13.549 13.672 -27.408 1.00 97.81 104 SER A N 1
ATOM 794 C CA . SER A 1 104 ? 13.101 12.418 -26.796 1.00 97.81 104 SER A CA 1
ATOM 795 C C . SER A 1 104 ? 13.884 11.192 -27.256 1.00 97.81 104 SER A C 1
ATOM 797 O O . SER A 1 104 ? 14.559 11.190 -28.285 1.00 97.81 104 SER A O 1
ATOM 799 N N . THR A 1 105 ? 13.794 10.121 -26.468 1.00 98.44 105 THR A N 1
ATOM 800 C CA . THR A 1 105 ? 14.300 8.785 -26.806 1.00 98.44 105 THR A CA 1
ATOM 801 C C . THR A 1 105 ? 13.198 7.753 -26.596 1.00 98.44 105 THR A C 1
ATOM 803 O O . THR A 1 105 ? 12.464 7.813 -25.611 1.00 98.44 105 THR A O 1
ATOM 806 N N . GLN A 1 106 ? 13.090 6.790 -27.507 1.00 97.69 106 GLN A N 1
ATOM 807 C CA . GLN A 1 106 ? 12.122 5.702 -27.425 1.00 97.69 106 GLN A CA 1
ATOM 808 C C . GLN A 1 106 ? 12.786 4.354 -27.695 1.00 97.69 106 GLN A C 1
ATOM 810 O O . GLN A 1 106 ? 13.436 4.173 -28.723 1.00 97.69 106 GLN A O 1
ATOM 815 N N . LEU A 1 107 ? 12.532 3.391 -26.810 1.00 98.38 107 LEU A N 1
ATOM 816 C CA . LEU A 1 107 ? 12.739 1.967 -27.049 1.00 98.38 107 LEU A CA 1
ATOM 817 C C . LEU A 1 107 ? 11.371 1.291 -27.157 1.00 98.38 107 LEU A C 1
ATOM 819 O O . LEU A 1 107 ? 10.588 1.324 -26.212 1.00 98.38 107 LEU A O 1
ATOM 823 N N . GLN A 1 108 ? 11.077 0.680 -28.302 1.00 97.50 108 GLN A N 1
ATOM 824 C CA . GLN A 1 108 ? 9.759 0.131 -28.611 1.00 97.50 108 GLN A CA 1
ATOM 825 C C . GLN A 1 108 ? 9.844 -1.269 -29.211 1.00 97.50 108 GLN A C 1
ATOM 827 O O . GLN A 1 108 ? 10.631 -1.518 -30.125 1.00 97.50 108 GLN A O 1
ATOM 832 N N . SER A 1 109 ? 8.917 -2.129 -28.793 1.00 97.81 109 SER A N 1
ATOM 833 C CA . SER A 1 109 ? 8.439 -3.258 -29.585 1.00 97.81 109 SER A CA 1
ATOM 834 C C . SER A 1 109 ? 7.015 -2.986 -30.056 1.00 97.81 109 SER A C 1
ATOM 836 O O . SER A 1 109 ? 6.178 -2.516 -29.293 1.00 97.81 109 SER A O 1
ATOM 838 N N . SER A 1 110 ? 6.710 -3.285 -31.316 1.00 96.81 110 SER A N 1
ATOM 839 C CA . SER A 1 110 ? 5.327 -3.274 -31.812 1.00 96.81 110 SER A CA 1
ATOM 840 C C . SER A 1 110 ? 4.444 -4.322 -31.121 1.00 96.81 110 SER A C 1
ATOM 842 O O . SER A 1 110 ? 3.226 -4.163 -31.092 1.00 96.81 110 SER A O 1
ATOM 844 N N . HIS A 1 111 ? 5.041 -5.361 -30.523 1.00 97.38 111 HIS A N 1
ATOM 845 C CA . HIS A 1 111 ? 4.307 -6.382 -29.789 1.00 97.38 111 HIS A CA 1
ATOM 846 C C . HIS A 1 111 ? 3.712 -5.794 -28.504 1.00 97.38 111 HIS A C 1
ATOM 848 O O . HIS A 1 111 ? 4.436 -5.257 -27.655 1.00 97.38 111 HIS A O 1
ATOM 854 N N . ALA A 1 112 ? 2.379 -5.839 -28.401 1.00 96.69 112 ALA A N 1
ATOM 855 C CA . ALA A 1 112 ? 1.607 -5.125 -27.378 1.00 96.69 112 ALA A CA 1
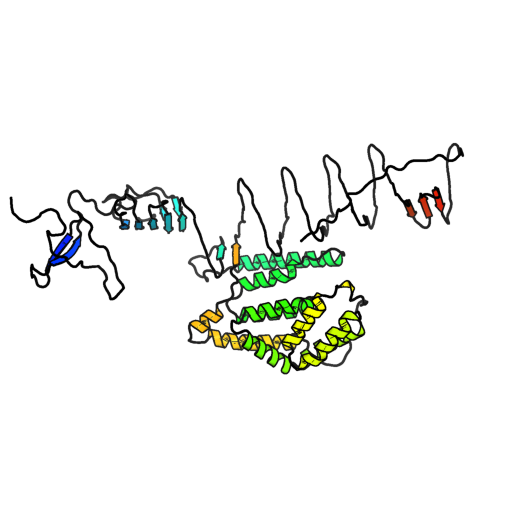ATOM 856 C C . ALA A 1 112 ? 1.998 -3.630 -27.251 1.00 96.69 112 ALA A C 1
ATOM 858 O O . ALA A 1 112 ? 1.877 -3.039 -26.177 1.00 96.69 112 ALA A O 1
ATOM 859 N N . ALA A 1 113 ? 2.557 -3.066 -28.341 1.00 88.62 113 ALA A N 1
ATOM 860 C CA . ALA A 1 113 ? 3.187 -1.748 -28.448 1.00 88.62 113 ALA A CA 1
ATOM 861 C C . ALA A 1 113 ? 3.989 -1.334 -27.197 1.00 88.62 113 ALA A C 1
ATOM 863 O O . ALA A 1 113 ? 3.913 -0.191 -26.739 1.00 88.62 113 ALA A O 1
ATOM 864 N N . THR A 1 114 ? 4.730 -2.281 -26.630 1.00 98.38 114 THR A N 1
ATOM 865 C CA . THR A 1 114 ? 5.478 -2.107 -25.386 1.00 98.38 114 THR A CA 1
ATOM 866 C C . THR A 1 114 ? 6.604 -1.093 -25.576 1.00 98.38 114 THR A C 1
ATOM 868 O O . THR A 1 114 ? 7.403 -1.228 -26.507 1.00 98.38 114 THR A O 1
ATOM 871 N N . GLN A 1 115 ? 6.660 -0.063 -24.728 1.00 97.69 115 GLN A N 1
ATOM 872 C CA . GLN A 1 115 ? 7.556 1.084 -24.904 1.00 97.69 115 GLN A CA 1
ATOM 873 C C . GLN A 1 115 ? 8.151 1.582 -23.588 1.00 97.69 115 GLN A C 1
ATOM 875 O O . GLN A 1 115 ? 7.445 1.685 -22.585 1.00 97.69 115 GLN A O 1
ATOM 880 N N . LEU A 1 116 ? 9.422 1.979 -23.657 1.00 98.44 116 LEU A N 1
ATOM 881 C CA . LEU A 1 116 ? 10.044 2.946 -22.758 1.00 98.44 116 LEU A CA 1
ATOM 882 C C . LEU A 1 116 ? 10.252 4.250 -23.535 1.00 98.44 116 LEU A C 1
ATOM 884 O O . LEU A 1 116 ? 10.993 4.272 -24.519 1.00 98.44 116 LEU A O 1
ATOM 888 N N . ASN A 1 117 ? 9.611 5.323 -23.087 1.00 98.25 117 ASN A N 1
ATOM 889 C CA . ASN A 1 117 ? 9.708 6.653 -23.679 1.00 98.25 117 ASN A CA 1
ATOM 890 C C . ASN A 1 117 ? 10.324 7.630 -22.669 1.00 98.25 117 ASN A C 1
ATOM 892 O O . ASN A 1 117 ? 9.925 7.624 -21.509 1.00 98.25 117 ASN A O 1
ATOM 896 N N . LEU A 1 118 ? 11.275 8.462 -23.102 1.00 98.31 118 LEU A N 1
ATOM 897 C CA . LEU A 1 118 ? 12.023 9.409 -22.266 1.00 98.31 118 LEU A CA 1
ATOM 898 C C . LEU A 1 118 ? 12.043 10.801 -22.913 1.00 98.31 118 LEU A C 1
ATOM 900 O O . LEU A 1 118 ? 12.256 10.909 -24.120 1.00 98.31 118 LEU A O 1
ATOM 904 N N . GLY A 1 119 ? 11.898 11.860 -22.115 1.00 97.75 119 GLY A N 1
ATOM 905 C CA . GLY A 1 119 ? 11.973 13.256 -22.560 1.00 97.75 119 GLY A CA 1
ATOM 906 C C . GLY A 1 119 ? 10.603 13.868 -22.869 1.00 97.75 119 GLY A C 1
ATOM 907 O O . GLY A 1 119 ? 9.648 13.676 -22.117 1.00 97.75 119 GLY A O 1
ATOM 908 N N . ASN A 1 120 ? 10.509 14.632 -23.960 1.00 97.12 120 ASN A N 1
ATOM 909 C CA . ASN A 1 120 ? 9.258 15.234 -24.425 1.00 97.12 120 ASN A CA 1
ATOM 910 C C . ASN A 1 120 ? 8.454 14.204 -25.237 1.00 97.12 120 ASN A C 1
ATOM 912 O O . ASN A 1 120 ? 8.764 13.905 -26.392 1.00 97.12 120 ASN A O 1
ATOM 916 N N . LEU A 1 121 ? 7.442 13.605 -24.612 1.00 95.38 121 LEU A N 1
ATOM 917 C CA . LEU A 1 121 ? 6.675 12.512 -25.195 1.00 95.38 121 LEU A CA 1
ATOM 918 C C . LEU A 1 121 ? 5.709 13.076 -26.237 1.00 95.38 121 LEU A C 1
ATOM 920 O O . LEU A 1 121 ? 4.791 13.818 -25.896 1.00 95.38 121 LEU A O 1
ATOM 924 N N . SER A 1 122 ? 5.871 12.689 -27.500 1.00 92.38 122 SER A N 1
ATOM 925 C CA . SER A 1 122 ? 5.029 13.150 -28.607 1.00 92.38 122 SER A CA 1
ATOM 926 C C . SER A 1 122 ? 4.365 11.986 -29.348 1.00 92.38 122 SER A C 1
ATOM 928 O O . SER A 1 122 ? 4.780 10.827 -29.244 1.00 92.38 122 SER A O 1
ATOM 930 N N . HIS A 1 123 ? 3.284 12.275 -30.072 1.00 93.06 123 HIS A N 1
ATOM 931 C CA . HIS A 1 123 ? 2.688 11.317 -31.002 1.00 93.06 123 HIS A CA 1
ATOM 932 C C . HIS A 1 123 ? 3.612 11.065 -32.210 1.00 93.06 123 HIS A C 1
ATOM 934 O O . HIS A 1 123 ? 4.426 11.930 -32.541 1.00 93.06 123 HIS A O 1
ATOM 940 N N . PRO A 1 124 ? 3.482 9.916 -32.909 1.00 91.62 124 PRO A N 1
ATOM 941 C CA . PRO A 1 124 ? 4.227 9.647 -34.139 1.00 91.62 124 PRO A CA 1
ATOM 942 C C . PRO A 1 124 ? 4.207 10.814 -35.134 1.00 91.62 124 PRO A C 1
ATOM 944 O O . PRO A 1 124 ? 3.161 11.428 -35.362 1.00 91.62 124 PRO A O 1
ATOM 947 N N . LYS A 1 125 ? 5.359 11.099 -35.744 1.00 90.25 125 LYS A N 1
ATOM 948 C CA . LYS A 1 125 ? 5.546 12.246 -36.639 1.00 90.25 125 LYS A CA 1
ATOM 949 C C . LYS A 1 125 ? 5.294 11.889 -38.101 1.00 90.25 125 LYS A C 1
ATOM 951 O O . LYS A 1 125 ? 5.972 11.033 -38.661 1.00 90.25 125 LYS A O 1
ATOM 956 N N . GLU A 1 126 ? 4.368 12.613 -38.722 1.00 88.31 126 GLU A N 1
ATOM 957 C CA . GLU A 1 126 ? 4.214 12.702 -40.187 1.00 88.31 126 GLU A CA 1
ATOM 958 C C . GLU A 1 126 ? 4.784 14.026 -40.735 1.00 88.31 126 GLU A C 1
ATOM 960 O O . GLU A 1 126 ? 5.138 14.122 -41.906 1.00 88.31 126 GLU A O 1
ATOM 965 N N . GLN A 1 127 ? 4.898 15.039 -39.871 1.00 90.88 127 GLN A N 1
ATOM 966 C CA . GLN A 1 127 ? 5.474 16.360 -40.134 1.00 90.88 127 GLN A CA 1
ATOM 967 C C . GLN A 1 127 ? 6.706 16.583 -39.238 1.00 90.88 127 GLN A C 1
ATOM 969 O O . GLN A 1 127 ? 7.072 15.708 -38.453 1.00 90.88 127 GLN A O 1
ATOM 974 N N . GLU A 1 128 ? 7.351 17.750 -39.334 1.00 90.12 128 GLU A N 1
ATOM 975 C CA . GLU A 1 128 ? 8.506 18.094 -38.484 1.00 90.12 128 GLU A CA 1
ATOM 976 C C . GLU A 1 128 ? 8.179 17.991 -36.984 1.00 90.12 128 GLU A C 1
ATOM 978 O O . GLU A 1 128 ? 8.945 17.426 -36.198 1.00 90.12 128 GLU A O 1
ATOM 983 N N . THR A 1 129 ? 7.009 18.484 -36.583 1.00 91.69 129 THR A N 1
ATOM 984 C CA . THR A 1 129 ? 6.496 18.400 -35.214 1.00 91.69 129 THR A CA 1
ATOM 985 C C . THR A 1 129 ? 5.230 17.550 -35.143 1.00 91.69 129 THR A C 1
ATOM 987 O O . THR A 1 129 ? 4.574 17.275 -36.150 1.00 91.69 129 THR A O 1
ATOM 990 N N . SER A 1 130 ? 4.890 17.100 -33.938 1.00 92.94 130 SER A N 1
ATOM 991 C CA . SER A 1 130 ? 3.649 16.373 -33.647 1.00 92.94 130 SER A CA 1
ATOM 992 C C . SER A 1 130 ? 3.052 16.841 -32.321 1.00 92.94 130 SER A C 1
ATOM 994 O O . SER A 1 130 ? 3.690 17.571 -31.563 1.00 92.94 130 SER A O 1
ATOM 996 N N . GLN A 1 131 ? 1.810 16.449 -32.035 1.00 94.31 131 GLN A N 1
ATOM 997 C CA . GLN A 1 131 ? 1.164 16.795 -30.769 1.00 94.31 131 GLN A CA 1
ATOM 998 C C . GLN A 1 131 ? 1.893 16.145 -29.584 1.00 94.31 131 GLN A C 1
ATOM 1000 O O . GLN A 1 131 ? 2.248 14.963 -29.635 1.00 94.31 131 GLN A O 1
ATOM 1005 N N . GLY A 1 132 ? 2.106 16.927 -28.524 1.00 93.75 132 GLY A N 1
ATOM 1006 C CA . GLY A 1 132 ? 2.651 16.442 -27.258 1.00 93.75 132 GLY A CA 1
ATOM 1007 C C . GLY A 1 132 ? 1.653 15.552 -26.516 1.00 93.75 132 GLY A C 1
ATOM 1008 O O . GLY A 1 132 ? 0.441 15.705 -26.652 1.00 93.75 132 GLY A O 1
ATOM 1009 N N . ARG A 1 133 ? 2.185 14.619 -25.730 1.00 94.38 133 ARG A N 1
ATOM 1010 C CA . ARG A 1 133 ? 1.445 13.625 -24.944 1.00 94.38 133 ARG A CA 1
ATOM 1011 C C . ARG A 1 133 ? 1.861 13.604 -23.469 1.00 94.38 133 ARG A C 1
ATOM 1013 O O . ARG A 1 133 ? 1.120 13.085 -22.643 1.00 94.38 133 ARG A O 1
ATOM 1020 N N . GLY A 1 134 ? 3.023 14.162 -23.136 1.00 95.50 134 GLY A N 1
ATOM 1021 C CA . GLY A 1 134 ? 3.518 14.279 -21.766 1.00 95.50 134 GLY A CA 1
ATOM 1022 C C . GLY A 1 134 ? 5.009 14.596 -21.722 1.00 95.50 134 GLY A C 1
ATOM 1023 O O . GLY A 1 134 ? 5.652 14.730 -22.760 1.00 95.50 134 GLY A O 1
ATOM 1024 N N . GLU A 1 135 ? 5.561 14.682 -20.519 1.00 96.56 135 GLU A N 1
ATOM 1025 C CA . GLU A 1 135 ? 6.987 14.909 -20.276 1.00 96.56 135 GLU A CA 1
ATOM 1026 C C . GLU A 1 135 ? 7.485 13.969 -19.174 1.00 96.56 135 GLU A C 1
ATOM 1028 O O . GLU A 1 135 ? 6.721 13.585 -18.287 1.00 96.56 135 GLU A O 1
ATOM 1033 N N . GLY A 1 136 ? 8.764 13.597 -19.228 1.00 96.56 136 GLY A N 1
ATOM 1034 C CA . GLY A 1 136 ? 9.406 12.738 -18.234 1.00 96.56 136 GLY A CA 1
ATOM 1035 C C . GLY A 1 136 ? 9.714 11.355 -18.794 1.00 96.56 136 GLY A C 1
ATOM 1036 O O . GLY A 1 136 ? 10.368 11.240 -19.831 1.00 96.56 136 GLY A O 1
ATOM 1037 N N . PHE A 1 137 ? 9.276 10.303 -18.104 1.00 97.44 137 PHE A N 1
ATOM 1038 C CA . PHE A 1 137 ? 9.408 8.928 -18.575 1.00 97.44 137 PHE A CA 1
ATOM 1039 C C . PHE A 1 137 ? 8.049 8.233 -18.612 1.00 97.44 137 PHE A C 1
ATOM 1041 O O . PHE A 1 137 ? 7.174 8.495 -17.791 1.00 97.44 137 PHE A O 1
ATOM 1048 N N . GLU A 1 138 ? 7.891 7.301 -19.542 1.00 98.00 138 GLU A N 1
ATOM 1049 C CA . GLU A 1 138 ? 6.747 6.404 -19.592 1.00 98.00 138 GLU A CA 1
ATOM 1050 C C . GLU A 1 138 ? 7.220 4.986 -19.888 1.00 98.00 138 GLU A C 1
ATOM 1052 O O . GLU A 1 138 ? 7.917 4.747 -20.874 1.00 98.00 138 GLU A O 1
ATOM 1057 N N . LEU A 1 139 ? 6.771 4.043 -19.061 1.00 98.00 139 LEU A N 1
ATOM 1058 C CA . LEU A 1 139 ? 6.791 2.620 -19.365 1.00 98.00 139 LEU A CA 1
ATOM 1059 C C . LEU A 1 139 ? 5.347 2.175 -19.628 1.00 98.00 139 LEU A C 1
ATOM 1061 O O . LEU A 1 139 ? 4.524 2.209 -18.715 1.00 98.00 139 LEU A O 1
ATOM 1065 N N . ARG A 1 140 ? 5.033 1.769 -20.863 1.00 97.38 140 ARG A N 1
ATOM 1066 C CA . ARG A 1 140 ? 3.683 1.319 -21.252 1.00 97.38 140 ARG A CA 1
ATOM 1067 C C . ARG A 1 140 ? 3.699 -0.016 -21.980 1.00 97.38 140 ARG A C 1
ATOM 1069 O O . ARG A 1 140 ? 4.639 -0.330 -22.707 1.00 97.38 140 ARG A O 1
ATOM 1076 N N . THR A 1 141 ? 2.615 -0.766 -21.838 1.00 98.38 141 THR A N 1
ATOM 1077 C CA . THR A 1 141 ? 2.308 -1.969 -22.617 1.00 98.38 141 THR A CA 1
ATOM 1078 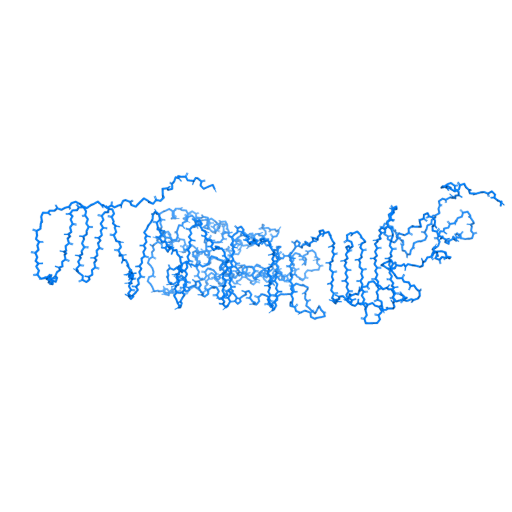C C . THR A 1 141 ? 0.800 -2.203 -22.585 1.00 98.38 141 THR A C 1
ATOM 1080 O O . THR A 1 141 ? 0.152 -1.850 -21.602 1.00 98.38 141 THR A O 1
ATOM 1083 N N . ASP A 1 142 ? 0.248 -2.789 -23.647 1.00 98.31 142 ASP A N 1
ATOM 1084 C CA . ASP A 1 142 ? -1.140 -3.273 -23.648 1.00 98.31 142 ASP A CA 1
ATOM 1085 C C . ASP A 1 142 ? -1.246 -4.695 -23.042 1.00 98.31 142 ASP A C 1
ATOM 1087 O O . ASP A 1 142 ? -2.334 -5.259 -22.946 1.00 98.31 142 ASP A O 1
ATOM 1091 N N . ALA A 1 143 ? -0.111 -5.289 -22.649 1.00 98.38 143 ALA A N 1
ATOM 1092 C CA . ALA A 1 143 ? -0.014 -6.588 -21.987 1.00 98.38 143 ALA A CA 1
ATOM 1093 C C . ALA A 1 143 ? 0.296 -6.430 -20.482 1.00 98.38 143 ALA A C 1
ATOM 1095 O O . ALA A 1 143 ? 0.035 -5.397 -19.869 1.00 98.38 143 ALA A O 1
ATOM 1096 N N . TRP A 1 144 ? 0.847 -7.470 -19.854 1.00 97.69 144 TRP A N 1
ATOM 1097 C CA . TRP A 1 144 ? 1.248 -7.429 -18.447 1.00 97.69 144 TRP A CA 1
ATOM 1098 C C . TRP A 1 144 ? 2.568 -6.681 -18.245 1.00 97.69 144 TRP A C 1
ATOM 1100 O O . TRP A 1 144 ? 3.538 -6.892 -18.972 1.00 97.69 144 TRP A O 1
ATOM 1110 N N . GLY A 1 145 ? 2.627 -5.866 -17.191 1.00 96.81 145 GLY A N 1
ATOM 1111 C CA . GLY A 1 145 ? 3.858 -5.262 -16.687 1.00 96.81 145 GLY A CA 1
ATOM 1112 C C . GLY A 1 145 ? 4.345 -5.962 -15.419 1.00 96.81 145 GLY A C 1
ATOM 1113 O O . GLY A 1 145 ? 3.546 -6.367 -14.578 1.00 96.81 145 GLY A O 1
ATOM 1114 N N . ALA A 1 146 ? 5.662 -6.082 -15.256 1.00 97.00 146 ALA A N 1
ATOM 1115 C CA . ALA A 1 146 ? 6.265 -6.545 -14.011 1.00 97.00 146 ALA A CA 1
ATOM 1116 C C . ALA A 1 146 ? 7.499 -5.704 -13.673 1.00 97.00 146 ALA A C 1
ATOM 1118 O O . ALA A 1 146 ? 8.442 -5.641 -14.460 1.00 97.00 146 ALA A O 1
ATOM 1119 N N . VAL A 1 147 ? 7.512 -5.112 -12.476 1.00 95.06 147 VAL A N 1
ATOM 1120 C CA . VAL A 1 147 ? 8.678 -4.425 -11.904 1.00 95.06 147 VAL A CA 1
ATOM 1121 C C . VAL A 1 147 ? 9.104 -5.203 -10.664 1.00 95.06 147 VAL A C 1
ATOM 1123 O O . VAL A 1 147 ? 8.307 -5.408 -9.753 1.00 95.06 147 VAL A O 1
ATOM 1126 N N . ARG A 1 148 ? 10.348 -5.685 -10.635 1.00 91.56 148 ARG A N 1
ATOM 1127 C CA . ARG A 1 148 ? 10.895 -6.467 -9.517 1.00 91.56 148 ARG A CA 1
ATOM 1128 C C . ARG A 1 148 ? 12.233 -5.893 -9.085 1.00 91.56 148 ARG A C 1
ATOM 1130 O O . ARG A 1 148 ? 13.133 -5.761 -9.907 1.00 91.56 148 ARG A O 1
ATOM 1137 N N . ALA A 1 149 ? 12.363 -5.620 -7.791 1.00 84.88 149 ALA A N 1
ATOM 1138 C CA . ALA A 1 149 ? 13.592 -5.123 -7.187 1.00 84.88 149 ALA A CA 1
ATOM 1139 C C . ALA A 1 149 ? 13.897 -5.915 -5.905 1.00 84.88 149 ALA A C 1
ATOM 1141 O O . ALA A 1 149 ? 13.381 -5.623 -4.830 1.00 84.88 149 ALA A O 1
ATOM 1142 N N . GLY A 1 150 ? 14.733 -6.953 -6.024 1.00 75.75 150 GLY A N 1
ATOM 1143 C CA . GLY A 1 150 ? 15.024 -7.889 -4.925 1.00 75.75 150 GLY A CA 1
ATOM 1144 C C . GLY A 1 150 ? 15.776 -7.282 -3.732 1.00 75.75 150 GLY A C 1
ATOM 1145 O O . GLY A 1 150 ? 15.887 -7.931 -2.700 1.00 75.75 150 GLY A O 1
ATOM 1146 N N . LYS A 1 151 ? 16.274 -6.046 -3.866 1.00 72.12 151 LYS A N 1
ATOM 1147 C CA . LYS A 1 151 ? 16.924 -5.264 -2.799 1.00 72.12 151 LYS A CA 1
ATOM 1148 C C . LYS A 1 151 ? 16.034 -4.121 -2.269 1.00 72.12 151 LYS A C 1
ATOM 1150 O O . LYS A 1 151 ? 16.522 -3.259 -1.548 1.00 72.12 151 LYS A O 1
ATOM 1155 N N . GLY A 1 152 ? 14.753 -4.099 -2.651 1.00 76.94 152 GLY A N 1
ATOM 1156 C CA . GLY A 1 152 ? 13.778 -3.062 -2.297 1.00 76.94 152 GLY A CA 1
ATOM 1157 C C . GLY A 1 152 ? 13.451 -2.088 -3.437 1.00 76.94 152 GLY A C 1
ATOM 1158 O O . GLY A 1 152 ? 14.155 -2.027 -4.443 1.00 76.94 152 GLY A O 1
ATOM 1159 N N . MET A 1 153 ? 12.357 -1.339 -3.285 1.00 86.12 153 MET A N 1
ATOM 1160 C CA . MET A 1 153 ? 11.780 -0.419 -4.265 1.00 86.12 153 MET A CA 1
ATOM 1161 C C . MET A 1 153 ? 11.294 0.866 -3.585 1.00 86.12 153 MET A C 1
ATOM 1163 O O . MET A 1 153 ? 10.470 0.820 -2.675 1.00 86.12 153 MET A O 1
ATOM 1167 N N . LEU A 1 154 ? 11.753 2.017 -4.072 1.00 88.62 154 LEU A N 1
ATOM 1168 C CA . LEU A 1 154 ? 11.210 3.327 -3.719 1.00 88.62 154 LEU A CA 1
ATOM 1169 C C . LEU A 1 154 ? 10.357 3.838 -4.880 1.00 88.62 154 LEU A C 1
ATOM 1171 O O . LEU A 1 154 ? 10.854 3.969 -5.997 1.00 88.62 154 LEU A O 1
ATOM 1175 N N . ILE A 1 155 ? 9.091 4.147 -4.612 1.00 93.25 155 ILE A N 1
ATOM 1176 C CA . ILE A 1 155 ? 8.224 4.887 -5.533 1.00 93.25 155 ILE A CA 1
ATOM 1177 C C . ILE A 1 155 ? 7.881 6.206 -4.853 1.00 93.25 155 ILE A C 1
ATOM 1179 O O . ILE A 1 155 ? 7.195 6.231 -3.830 1.00 93.25 155 ILE A O 1
ATOM 1183 N N . SER A 1 156 ? 8.395 7.299 -5.412 1.00 92.56 156 SER A N 1
ATOM 1184 C CA . SER A 1 156 ? 8.368 8.610 -4.775 1.00 92.56 156 SER A CA 1
ATOM 1185 C C . SER A 1 156 ? 7.960 9.711 -5.746 1.00 92.56 156 SER A C 1
ATOM 1187 O O . SER A 1 156 ? 8.373 9.705 -6.904 1.00 92.56 156 SER A O 1
ATOM 1189 N N . THR A 1 157 ? 7.179 10.674 -5.255 1.00 93.81 157 THR A N 1
ATOM 1190 C CA . THR A 1 157 ? 6.926 11.961 -5.929 1.00 93.81 157 THR A CA 1
ATOM 1191 C C . THR A 1 157 ? 7.661 13.126 -5.254 1.00 93.81 157 THR A C 1
ATOM 1193 O O . THR A 1 157 ? 7.418 14.287 -5.587 1.00 93.81 157 THR A O 1
ATOM 1196 N N . TYR A 1 158 ? 8.576 12.842 -4.317 1.00 89.56 158 TYR A N 1
ATOM 1197 C CA . TYR A 1 158 ? 9.526 13.840 -3.828 1.00 89.56 158 TYR A CA 1
ATOM 1198 C C . TYR A 1 158 ? 10.493 14.218 -4.950 1.00 89.56 158 TYR A C 1
ATOM 1200 O O . TYR A 1 158 ? 11.093 13.355 -5.591 1.00 89.56 158 TYR A O 1
ATOM 1208 N N . ALA A 1 159 ? 10.623 15.519 -5.201 1.00 88.50 159 ALA A N 1
ATOM 1209 C CA . ALA A 1 159 ? 11.492 16.020 -6.252 1.00 88.50 159 ALA A CA 1
ATOM 1210 C C . ALA A 1 159 ? 12.968 15.828 -5.876 1.00 88.50 159 ALA A C 1
ATOM 1212 O O . ALA A 1 159 ? 13.399 16.239 -4.800 1.00 88.50 159 ALA A O 1
ATOM 1213 N N . GLN A 1 160 ? 13.740 15.266 -6.806 1.00 85.56 160 GLN A N 1
ATOM 1214 C CA . GLN A 1 160 ? 15.198 15.202 -6.747 1.00 85.56 160 GLN A CA 1
ATOM 1215 C C . GLN A 1 160 ? 15.758 15.828 -8.024 1.00 85.56 160 GLN A C 1
ATOM 1217 O O . GLN A 1 160 ? 15.976 15.157 -9.036 1.00 85.56 160 GLN A O 1
ATOM 1222 N N . GLU A 1 161 ? 15.942 17.146 -7.999 1.00 88.81 161 GLU A N 1
ATOM 1223 C CA . GLU A 1 161 ? 16.431 17.877 -9.164 1.00 88.81 161 GLU A CA 1
ATOM 1224 C C . GLU A 1 161 ? 17.838 17.419 -9.553 1.00 88.81 161 GLU A C 1
ATOM 1226 O O . GLU A 1 161 ? 18.683 17.158 -8.698 1.00 88.81 161 GLU A O 1
ATOM 1231 N N . GLN A 1 162 ? 18.079 17.301 -10.861 1.00 87.62 162 GLN A N 1
ATOM 1232 C CA . GLN A 1 162 ? 19.384 16.956 -11.444 1.00 87.62 162 GLN A CA 1
ATOM 1233 C C . GLN A 1 162 ? 20.025 15.670 -10.897 1.00 87.62 162 GLN A C 1
ATOM 1235 O O . GLN A 1 162 ? 21.234 15.493 -11.011 1.00 87.62 162 GLN A O 1
ATOM 1240 N N . ALA A 1 163 ? 19.230 14.779 -10.293 1.00 84.69 163 ALA A N 1
ATOM 1241 C CA . ALA A 1 163 ? 19.719 13.576 -9.632 1.00 84.69 163 ALA A CA 1
ATOM 1242 C C . ALA A 1 163 ? 20.891 13.844 -8.651 1.00 84.69 163 ALA A C 1
ATOM 1244 O O . ALA A 1 163 ? 21.797 13.026 -8.543 1.00 84.69 163 ALA A O 1
ATOM 1245 N N . ILE A 1 164 ? 20.870 14.977 -7.929 1.00 78.38 164 ILE A N 1
ATOM 1246 C CA . ILE A 1 164 ? 21.970 15.400 -7.032 1.00 78.38 164 ILE A CA 1
ATOM 1247 C C . ILE A 1 164 ? 22.242 14.448 -5.859 1.00 78.38 164 ILE A C 1
ATOM 1249 O O . ILE A 1 164 ? 23.335 14.474 -5.295 1.00 78.38 164 ILE A O 1
ATOM 1253 N N . ALA A 1 165 ? 21.252 13.646 -5.467 1.00 74.94 165 ALA A N 1
ATOM 1254 C CA . ALA A 1 165 ? 21.336 12.705 -4.358 1.00 74.94 165 ALA A CA 1
ATOM 1255 C C . ALA A 1 165 ? 21.353 11.247 -4.846 1.00 74.94 165 ALA A C 1
ATOM 1257 O O . ALA A 1 165 ? 21.123 10.949 -6.021 1.00 74.94 165 ALA A O 1
ATOM 1258 N N . ASP A 1 166 ? 21.607 10.317 -3.928 1.00 78.00 166 ASP A N 1
ATOM 1259 C CA . ASP A 1 166 ? 21.550 8.888 -4.224 1.00 78.00 166 ASP A CA 1
ATOM 1260 C C . ASP A 1 166 ? 20.142 8.482 -4.695 1.00 78.00 166 ASP A C 1
ATOM 1262 O O . ASP A 1 166 ? 19.138 8.928 -4.153 1.00 78.00 166 ASP A O 1
ATOM 1266 N N . HIS A 1 167 ? 20.046 7.565 -5.661 1.00 73.50 167 HIS A N 1
ATOM 1267 C CA . HIS A 1 167 ? 18.770 7.137 -6.265 1.00 73.50 167 HIS A CA 1
ATOM 1268 C C . HIS A 1 167 ? 17.729 6.524 -5.293 1.00 73.50 167 HIS A C 1
ATOM 1270 O O . HIS A 1 167 ? 16.599 6.268 -5.700 1.00 73.50 167 HIS A O 1
ATOM 1276 N N . LEU A 1 168 ? 18.105 6.240 -4.039 1.00 78.88 168 LEU A N 1
ATOM 1277 C CA . LEU A 1 168 ? 17.235 5.703 -2.977 1.00 78.88 168 LEU A CA 1
ATOM 1278 C C . LEU A 1 168 ? 17.255 6.588 -1.717 1.00 78.88 168 LEU A C 1
ATOM 1280 O O . LEU A 1 168 ? 17.083 6.091 -0.604 1.00 78.88 168 LEU A O 1
ATOM 1284 N N . GLU A 1 169 ? 17.522 7.882 -1.883 1.00 77.44 169 GLU A N 1
ATOM 1285 C CA . GLU A 1 169 ? 17.356 8.900 -0.844 1.00 77.44 169 GLU A CA 1
ATOM 1286 C C . GLU A 1 169 ? 15.859 9.054 -0.501 1.00 77.44 169 GLU A C 1
ATOM 1288 O O . GLU A 1 169 ? 15.006 9.075 -1.388 1.00 77.44 169 GLU A O 1
ATOM 1293 N N . ALA A 1 170 ? 15.524 9.063 0.794 1.00 79.62 170 ALA A N 1
ATOM 1294 C CA . ALA A 1 170 ? 14.140 9.050 1.280 1.00 79.62 170 ALA A CA 1
ATOM 1295 C C . ALA A 1 170 ? 13.968 9.774 2.632 1.00 79.62 170 ALA A C 1
ATOM 1297 O O . ALA A 1 170 ? 13.061 9.447 3.400 1.00 79.62 170 ALA A O 1
ATOM 1298 N N . ALA A 1 171 ? 14.825 10.743 2.954 1.00 77.56 171 ALA A N 1
ATOM 1299 C CA . ALA A 1 171 ? 14.880 11.426 4.244 1.00 77.56 171 ALA A CA 1
ATOM 1300 C C . ALA A 1 171 ? 13.559 12.115 4.604 1.00 77.56 171 ALA A C 1
ATOM 1302 O O . ALA A 1 171 ? 13.150 12.101 5.765 1.00 77.56 171 ALA A O 1
ATOM 1303 N N . GLN A 1 172 ? 12.839 12.680 3.627 1.00 81.56 172 GLN A N 1
ATOM 1304 C CA . GLN A 1 172 ? 11.531 13.287 3.892 1.00 81.56 172 GLN A CA 1
ATOM 1305 C C . GLN A 1 172 ? 10.489 12.228 4.279 1.00 81.56 172 GLN A C 1
ATOM 1307 O O . GLN A 1 172 ? 9.709 12.443 5.207 1.00 81.56 172 GLN A O 1
ATOM 1312 N N . ALA A 1 173 ? 10.496 11.069 3.612 1.00 84.56 173 ALA A N 1
ATOM 1313 C CA . ALA A 1 173 ? 9.606 9.958 3.940 1.00 84.56 173 ALA A CA 1
ATOM 1314 C C . ALA A 1 173 ? 9.948 9.347 5.309 1.00 84.56 173 ALA A C 1
ATOM 1316 O O . ALA A 1 173 ? 9.052 9.064 6.101 1.00 84.56 173 ALA A O 1
ATOM 1317 N N . GLN A 1 174 ? 11.240 9.212 5.620 1.00 79.81 174 GLN A N 1
ATOM 1318 C CA . GLN A 1 174 ? 11.726 8.776 6.931 1.00 79.81 174 GLN A CA 1
ATOM 1319 C C . GLN A 1 174 ? 11.277 9.730 8.037 1.00 79.81 174 GLN A C 1
ATOM 1321 O O . GLN A 1 174 ? 10.707 9.287 9.028 1.00 79.81 174 GLN A O 1
ATOM 1326 N N . SER A 1 175 ? 11.454 11.042 7.847 1.00 83.94 175 SER A N 1
ATOM 1327 C CA . SER A 1 175 ? 11.013 12.049 8.816 1.00 83.94 175 SER A CA 1
ATOM 1328 C C . SER A 1 175 ? 9.516 11.937 9.112 1.00 83.94 175 SER A C 1
ATOM 1330 O O . SER A 1 175 ? 9.115 12.002 10.275 1.00 83.94 175 SER A O 1
ATOM 1332 N N . LEU A 1 176 ? 8.690 11.711 8.084 1.00 86.06 176 LEU A N 1
ATOM 1333 C CA . LEU A 1 176 ? 7.251 11.519 8.255 1.00 86.06 176 LEU A CA 1
ATOM 1334 C C . LEU A 1 176 ? 6.927 10.242 9.049 1.00 86.06 176 LEU A C 1
ATOM 1336 O O . LEU A 1 176 ? 6.090 10.281 9.951 1.00 86.06 176 LEU A O 1
ATOM 1340 N N . LEU A 1 177 ? 7.609 9.130 8.760 1.00 86.25 177 LEU A N 1
ATOM 1341 C CA . LEU A 1 177 ? 7.443 7.884 9.513 1.00 86.25 177 LEU A CA 1
ATOM 1342 C C . LEU A 1 177 ? 7.863 8.047 10.982 1.00 86.25 177 LEU A C 1
ATOM 1344 O O . LEU A 1 177 ? 7.137 7.597 11.866 1.00 86.25 177 LEU A O 1
ATOM 1348 N N . SER A 1 178 ? 8.975 8.736 11.255 1.00 85.12 178 SER A N 1
ATOM 1349 C CA . SER A 1 178 ? 9.443 9.021 12.619 1.00 85.12 178 SER A CA 1
ATOM 1350 C C . SER A 1 178 ? 8.453 9.887 13.398 1.00 85.12 178 SER A C 1
ATOM 1352 O O . SER A 1 178 ? 8.137 9.588 14.546 1.00 85.12 178 SER A O 1
ATOM 1354 N N . GLN A 1 179 ? 7.890 10.925 12.772 1.00 86.38 179 GLN A N 1
ATOM 1355 C CA . GLN A 1 179 ? 6.851 11.757 13.395 1.00 86.38 179 GLN A CA 1
ATOM 1356 C C . GLN A 1 179 ? 5.571 10.959 13.699 1.00 86.38 179 GLN A C 1
ATOM 1358 O O . GLN A 1 179 ? 4.961 11.126 14.762 1.00 86.38 179 GLN A O 1
ATOM 1363 N N . GLY A 1 180 ? 5.165 10.074 12.781 1.00 88.12 180 GLY A N 1
ATOM 1364 C CA . GLY A 1 180 ? 4.043 9.158 12.987 1.00 88.12 180 GLY A CA 1
ATOM 1365 C C . GLY A 1 180 ? 4.296 8.182 14.138 1.00 88.12 180 GLY A C 1
ATOM 1366 O O . GLY A 1 180 ? 3.423 7.990 14.986 1.00 88.12 180 GLY A O 1
ATOM 1367 N N . TYR A 1 181 ? 5.508 7.628 14.212 1.00 86.44 181 TYR A N 1
ATOM 1368 C CA . TYR A 1 181 ? 5.948 6.754 15.297 1.00 86.44 181 TYR A CA 1
ATOM 1369 C C . TYR A 1 181 ? 5.849 7.428 16.670 1.00 86.44 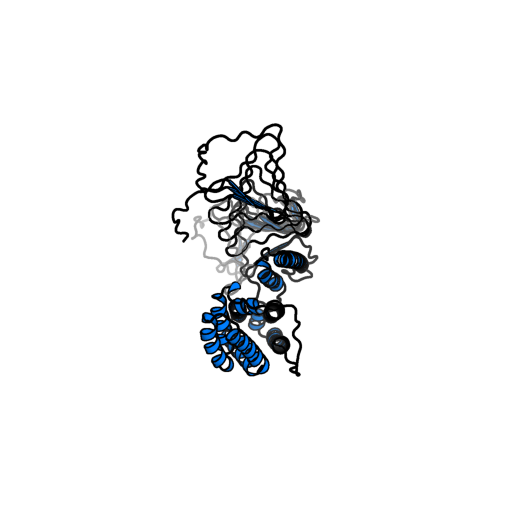181 TYR A C 1
ATOM 1371 O O . TYR A 1 181 ? 5.187 6.888 17.556 1.00 86.44 181 TYR A O 1
ATOM 1379 N N . GLU A 1 182 ? 6.417 8.625 16.837 1.00 87.81 182 GLU A N 1
ATOM 1380 C CA . GLU A 1 182 ? 6.357 9.355 18.113 1.00 87.81 182 GLU A CA 1
ATOM 1381 C C . GLU A 1 182 ? 4.911 9.650 18.540 1.00 87.81 182 GLU A C 1
ATOM 1383 O O . GLU A 1 182 ? 4.545 9.517 19.712 1.00 87.81 182 GLU A O 1
ATOM 1388 N N . SER A 1 183 ? 4.047 9.978 17.574 1.00 88.88 183 SER A N 1
ATOM 1389 C CA . SER A 1 183 ? 2.620 10.208 17.828 1.00 88.88 183 SER A CA 1
ATOM 1390 C C . SER A 1 183 ? 1.908 8.936 18.313 1.00 88.88 183 SER A C 1
ATOM 1392 O O . SER A 1 183 ? 1.143 8.987 19.280 1.00 88.88 183 SER A O 1
ATOM 1394 N N . MET A 1 184 ? 2.175 7.787 17.678 1.00 89.31 184 MET A N 1
ATOM 1395 C CA . MET A 1 184 ? 1.638 6.486 18.101 1.00 89.31 184 MET A CA 1
ATOM 1396 C C . MET A 1 184 ? 2.140 6.085 19.488 1.00 89.31 184 MET A C 1
ATOM 1398 O O . MET A 1 184 ? 1.343 5.642 20.318 1.00 89.31 184 MET A O 1
ATOM 1402 N N . LYS A 1 185 ? 3.438 6.275 19.753 1.00 87.81 185 LYS A N 1
ATOM 1403 C CA . LYS A 1 185 ? 4.066 5.971 21.041 1.00 87.81 185 LYS A CA 1
ATOM 1404 C C . LYS A 1 185 ? 3.390 6.732 22.176 1.00 87.81 185 LYS A C 1
ATOM 1406 O O . LYS A 1 185 ? 2.909 6.115 23.125 1.00 87.81 185 LYS A O 1
ATOM 1411 N N . MET A 1 186 ? 3.250 8.049 22.033 1.00 88.12 186 MET A N 1
ATOM 1412 C CA . MET A 1 186 ? 2.607 8.893 23.041 1.00 88.12 186 MET A CA 1
ATOM 1413 C C . MET A 1 186 ? 1.159 8.466 23.325 1.00 88.12 186 MET A C 1
ATOM 1415 O O . MET A 1 186 ? 0.774 8.321 24.487 1.00 88.12 186 MET A O 1
ATOM 1419 N N . LEU A 1 187 ? 0.355 8.206 22.287 1.00 88.31 187 LEU A N 1
ATOM 1420 C CA . LEU A 1 187 ? -1.036 7.771 22.468 1.00 88.31 187 LEU A CA 1
ATOM 1421 C C . LEU A 1 187 ? -1.137 6.399 23.144 1.00 88.31 187 LEU A C 1
ATOM 1423 O O . LEU A 1 187 ? -1.996 6.204 24.004 1.00 88.31 187 LEU A O 1
ATOM 1427 N N . SER A 1 188 ? -0.247 5.471 22.799 1.00 88.12 188 SER A N 1
ATOM 1428 C CA . SER A 1 188 ? -0.206 4.140 23.402 1.00 88.12 188 SER A CA 1
ATOM 1429 C C . SER A 1 188 ? 0.232 4.164 24.866 1.00 88.12 188 SER A C 1
ATOM 1431 O O . SER A 1 188 ? -0.308 3.419 25.680 1.00 88.12 188 SER A O 1
ATOM 1433 N N . GLU A 1 189 ? 1.172 5.033 25.241 1.00 87.75 189 GLU A N 1
ATOM 1434 C CA . GLU A 1 189 ? 1.544 5.220 26.648 1.00 87.75 189 GLU A CA 1
ATOM 1435 C C . GLU A 1 189 ? 0.375 5.772 27.475 1.00 87.75 189 GLU A C 1
ATOM 1437 O O . GLU A 1 189 ? 0.169 5.372 28.623 1.00 87.75 189 GLU A O 1
ATOM 1442 N N . VAL A 1 190 ? -0.413 6.689 26.902 1.00 89.62 190 VAL A N 1
ATOM 1443 C CA . VAL A 1 190 ? -1.626 7.207 27.549 1.00 89.62 190 VAL A CA 1
ATOM 1444 C C . VAL A 1 190 ? -2.682 6.108 27.685 1.00 89.62 190 VAL A C 1
ATOM 1446 O O . VAL A 1 190 ? -3.288 6.000 28.749 1.00 89.62 190 VAL A O 1
ATOM 1449 N N . ALA A 1 191 ? -2.869 5.283 26.653 1.00 88.88 191 ALA A N 1
ATOM 1450 C CA . ALA A 1 191 ? -3.766 4.130 26.675 1.00 88.88 191 ALA A CA 1
ATOM 1451 C C . ALA A 1 191 ? -3.389 3.153 27.810 1.00 88.88 191 ALA A C 1
ATOM 1453 O O . ALA A 1 191 ? -4.206 2.874 28.687 1.00 88.88 191 ALA A O 1
ATOM 1454 N N . ALA A 1 192 ? -2.118 2.744 27.886 1.00 86.94 192 ALA A N 1
ATOM 1455 C CA . ALA A 1 192 ? -1.621 1.859 28.942 1.00 86.94 192 ALA A CA 1
ATOM 1456 C C . ALA A 1 192 ? -1.849 2.433 30.355 1.00 86.94 192 ALA A C 1
ATOM 1458 O O . ALA A 1 192 ? -2.310 1.735 31.258 1.00 86.94 192 ALA A O 1
ATOM 1459 N N . LYS A 1 193 ? -1.606 3.739 30.549 1.00 88.94 193 LYS A N 1
ATOM 1460 C CA . LYS A 1 193 ? -1.868 4.429 31.829 1.00 88.94 193 LYS A CA 1
ATOM 1461 C C . LYS A 1 193 ? -3.355 4.492 32.198 1.00 88.94 193 LYS A C 1
ATOM 1463 O O . LYS A 1 193 ? -3.670 4.663 33.372 1.00 88.94 193 LYS A O 1
ATOM 1468 N N . GLN A 1 194 ? -4.259 4.373 31.226 1.00 85.00 194 GLN A N 1
ATOM 1469 C CA . GLN A 1 194 ? -5.711 4.313 31.429 1.00 85.00 194 GLN A CA 1
ATOM 1470 C C . GLN A 1 194 ? -6.240 2.870 31.479 1.00 85.00 194 GLN A C 1
ATOM 1472 O O . GLN A 1 194 ? -7.441 2.666 31.332 1.00 85.00 194 GLN A O 1
ATOM 1477 N N . GLN A 1 195 ? -5.359 1.887 31.714 1.00 84.06 195 GLN A N 1
ATOM 1478 C CA . GLN A 1 195 ? -5.694 0.460 31.799 1.00 84.06 195 GLN A CA 1
ATOM 1479 C C . GLN A 1 195 ? -6.293 -0.117 30.506 1.00 84.06 195 GLN A C 1
ATOM 1481 O O . GLN A 1 195 ? -7.009 -1.113 30.546 1.00 84.06 195 GLN A O 1
ATOM 1486 N N . THR A 1 196 ? -5.995 0.490 29.355 1.00 85.94 196 THR A N 1
ATOM 1487 C CA . THR A 1 196 ? -6.301 -0.082 28.037 1.00 85.94 196 THR A CA 1
ATOM 1488 C C . THR A 1 196 ? -5.038 -0.646 27.391 1.00 85.94 196 THR A C 1
ATOM 1490 O O . THR A 1 196 ? -3.926 -0.433 27.874 1.00 85.94 196 THR A O 1
ATOM 1493 N N . ASP A 1 197 ? -5.188 -1.351 26.275 1.00 81.69 197 ASP A N 1
ATOM 1494 C CA . ASP A 1 197 ? -4.064 -2.018 25.620 1.00 81.69 197 ASP A CA 1
ATOM 1495 C C . ASP A 1 197 ? -3.116 -1.039 24.915 1.00 81.69 197 ASP A C 1
ATOM 1497 O O . ASP A 1 197 ? -3.543 -0.061 24.297 1.00 81.69 197 ASP A O 1
ATOM 1501 N N . ALA A 1 198 ? -1.817 -1.332 24.985 1.00 79.69 198 ALA A N 1
ATOM 1502 C CA . ALA A 1 198 ? -0.800 -0.662 24.184 1.00 79.69 198 ALA A CA 1
ATOM 1503 C C . ALA A 1 198 ? -0.783 -1.213 22.747 1.00 79.69 198 ALA A C 1
ATOM 1505 O O . ALA A 1 198 ? -1.072 -2.388 22.511 1.00 79.69 198 ALA A O 1
ATOM 1506 N N . LEU A 1 199 ? -0.385 -0.378 21.786 1.00 80.38 199 LEU A N 1
ATOM 1507 C CA . LEU A 1 199 ? -0.160 -0.810 20.409 1.00 80.38 199 LEU A CA 1
ATOM 1508 C C . LEU A 1 199 ? 1.104 -1.679 20.332 1.00 80.38 199 LEU A C 1
ATOM 1510 O O . LEU A 1 199 ? 2.202 -1.237 20.668 1.00 80.38 199 LEU A O 1
ATOM 1514 N N . ASN A 1 200 ? 0.964 -2.901 19.823 1.00 70.12 200 ASN A N 1
ATOM 1515 C CA . ASN A 1 200 ? 2.064 -3.857 19.669 1.00 70.12 200 ASN A CA 1
ATOM 1516 C C . ASN A 1 200 ? 3.115 -3.420 18.622 1.00 70.12 200 ASN A C 1
ATOM 1518 O O . ASN A 1 200 ? 4.304 -3.714 18.771 1.00 70.12 200 ASN A O 1
ATOM 1522 N N . VAL A 1 201 ? 2.699 -2.678 17.587 1.00 69.44 201 VAL A N 1
ATOM 1523 C CA . VAL A 1 201 ? 3.549 -2.268 16.454 1.00 69.44 201 VAL A CA 1
ATOM 1524 C C . VAL A 1 201 ? 4.660 -1.280 16.834 1.00 69.44 201 VAL A C 1
ATOM 1526 O O . VAL A 1 201 ? 5.660 -1.174 16.121 1.00 69.44 201 VAL A O 1
ATOM 1529 N N . ILE A 1 202 ? 4.536 -0.591 17.977 1.00 69.56 202 ILE A N 1
ATOM 1530 C CA . ILE A 1 202 ? 5.501 0.422 18.445 1.00 69.56 202 ILE A CA 1
ATOM 1531 C C . ILE A 1 202 ? 6.916 -0.157 18.547 1.00 69.56 202 ILE A C 1
ATOM 1533 O O . ILE A 1 202 ? 7.884 0.520 18.231 1.00 69.56 202 ILE A O 1
ATOM 1537 N N . ASN A 1 203 ? 7.057 -1.440 18.872 1.00 63.59 203 ASN A N 1
ATOM 1538 C CA . ASN A 1 203 ? 8.374 -2.064 19.011 1.00 63.59 203 ASN A CA 1
ATOM 1539 C C . ASN A 1 203 ? 9.026 -2.461 17.669 1.00 63.59 203 ASN A C 1
ATOM 1541 O O . ASN A 1 203 ? 10.208 -2.804 17.637 1.00 63.59 203 ASN A O 1
ATOM 1545 N N . ARG A 1 204 ? 8.275 -2.445 16.556 1.00 66.12 204 ARG A N 1
ATOM 1546 C CA . ARG A 1 204 ? 8.735 -2.896 15.224 1.00 66.12 204 ARG A CA 1
ATOM 1547 C C . ARG A 1 204 ? 8.975 -1.744 14.252 1.00 66.12 204 ARG A C 1
ATOM 1549 O O . ARG A 1 204 ? 9.914 -1.804 13.461 1.00 66.12 204 ARG A O 1
ATOM 1556 N N . LEU A 1 205 ? 8.166 -0.687 14.324 1.00 70.75 205 LEU A N 1
ATOM 1557 C CA . LEU A 1 205 ? 8.265 0.452 13.409 1.00 70.75 205 LEU A CA 1
ATOM 1558 C C . LEU A 1 205 ? 9.635 1.168 13.439 1.00 70.75 205 LEU A C 1
ATOM 1560 O O . LEU A 1 205 ? 10.125 1.500 12.361 1.00 70.75 205 LEU A O 1
ATOM 1564 N N . PRO A 1 206 ? 10.319 1.336 14.591 1.00 69.69 206 PRO A N 1
ATOM 1565 C CA . PRO A 1 206 ? 11.668 1.902 14.617 1.00 69.69 206 PRO A CA 1
ATOM 1566 C C . PRO A 1 206 ? 12.675 1.104 13.789 1.00 69.69 206 PRO A C 1
ATOM 1568 O O . PRO A 1 206 ? 13.454 1.698 13.053 1.00 69.69 206 PRO A O 1
ATOM 1571 N N . LYS A 1 207 ? 12.619 -0.237 13.836 1.00 66.12 207 LYS A N 1
ATOM 1572 C CA . LYS A 1 207 ? 13.483 -1.101 13.013 1.00 66.12 207 LYS A CA 1
ATOM 1573 C C . LYS A 1 207 ? 13.225 -0.887 11.521 1.00 66.12 207 LYS A C 1
ATOM 1575 O O . LYS A 1 207 ? 14.168 -0.814 10.739 1.00 66.12 207 LYS A O 1
ATOM 1580 N N . PHE A 1 208 ? 11.956 -0.747 11.133 1.00 69.06 208 PHE A N 1
ATOM 1581 C CA . PHE A 1 208 ? 11.576 -0.448 9.751 1.00 69.06 208 PHE A CA 1
ATOM 1582 C C . PHE A 1 208 ? 12.105 0.919 9.300 1.00 69.06 208 PHE A C 1
ATOM 1584 O O . PHE A 1 208 ? 12.764 0.999 8.268 1.00 69.06 208 PHE A O 1
ATOM 1591 N N . ILE A 1 209 ? 11.882 1.978 10.085 1.00 70.69 209 ILE A N 1
ATOM 1592 C CA . ILE A 1 209 ? 12.379 3.329 9.776 1.00 70.69 209 ILE A CA 1
ATOM 1593 C C . ILE A 1 209 ? 13.899 3.313 9.640 1.00 70.69 209 ILE A C 1
ATOM 1595 O O . ILE A 1 209 ? 14.429 3.781 8.636 1.00 70.69 209 ILE A O 1
ATOM 1599 N N . GLN A 1 210 ? 14.587 2.695 10.599 1.00 65.62 210 GLN A N 1
ATOM 1600 C CA . GLN A 1 210 ? 16.039 2.582 10.580 1.00 65.62 210 GLN A CA 1
ATOM 1601 C C . GLN A 1 210 ? 16.517 1.832 9.343 1.00 65.62 210 GLN A C 1
ATOM 1603 O O . GLN A 1 210 ? 17.443 2.295 8.700 1.00 65.62 210 GLN A O 1
ATOM 1608 N N . SER A 1 211 ? 15.858 0.749 8.916 1.00 62.72 211 SER A N 1
ATOM 1609 C CA . SER A 1 211 ? 16.239 0.025 7.691 1.00 62.72 211 SER A CA 1
ATOM 1610 C C . SER A 1 211 ? 16.187 0.859 6.399 1.00 62.72 211 SER A C 1
ATOM 1612 O O . SER A 1 211 ? 16.812 0.488 5.404 1.00 62.72 211 SER A O 1
ATOM 1614 N N . LEU A 1 212 ? 15.497 2.005 6.411 1.00 65.06 212 LEU A N 1
ATOM 1615 C CA . LEU A 1 212 ? 15.538 2.990 5.328 1.00 65.06 212 LEU A CA 1
ATOM 1616 C C . LEU A 1 212 ? 16.786 3.894 5.403 1.00 65.06 212 LEU A C 1
ATOM 1618 O O . LEU A 1 212 ? 17.226 4.388 4.364 1.00 65.06 212 LEU A O 1
ATOM 1622 N N . GLU A 1 213 ? 17.345 4.113 6.600 1.00 58.12 213 GLU A N 1
ATOM 1623 C CA . GLU A 1 213 ? 18.512 4.968 6.891 1.00 58.12 213 GLU A CA 1
ATOM 1624 C C . GLU A 1 213 ? 19.854 4.283 6.603 1.00 58.12 213 GLU A C 1
ATOM 1626 O O . GLU A 1 213 ? 20.847 4.957 6.321 1.00 58.12 213 GLU A O 1
ATOM 1631 N N . LEU A 1 214 ? 19.899 2.952 6.686 1.00 54.47 214 LEU A N 1
ATOM 1632 C CA . LEU A 1 214 ? 21.153 2.204 6.693 1.00 54.47 214 LEU A CA 1
ATOM 1633 C C . LEU A 1 214 ? 21.862 2.286 5.346 1.00 54.47 214 LEU A C 1
ATOM 1635 O O . LEU A 1 214 ? 21.461 1.665 4.358 1.00 54.47 214 LEU A O 1
ATOM 1639 N N . LYS A 1 215 ? 22.967 3.035 5.328 1.00 52.12 215 LYS A N 1
ATOM 1640 C CA . LYS A 1 215 ? 23.912 3.032 4.213 1.00 52.12 215 LYS A CA 1
ATOM 1641 C C . LYS A 1 215 ? 24.849 1.839 4.315 1.00 52.12 215 LYS A C 1
ATOM 1643 O O . LYS A 1 215 ? 25.263 1.343 3.266 1.00 52.12 215 LYS A O 1
ATOM 1648 N N . THR A 1 216 ? 25.130 1.368 5.543 1.00 51.34 216 THR A N 1
ATOM 1649 C CA . THR A 1 216 ? 25.966 0.187 5.770 1.00 51.34 216 THR A CA 1
ATOM 1650 C C . THR A 1 216 ? 25.552 -0.771 6.894 1.00 51.34 216 THR A C 1
ATOM 1652 O O . THR A 1 216 ? 24.838 -0.409 7.829 1.00 51.34 216 THR A O 1
ATOM 1655 N N . THR A 1 217 ? 26.051 -2.012 6.823 1.00 50.38 217 THR A N 1
ATOM 1656 C CA . THR A 1 217 ? 25.888 -3.083 7.833 1.00 50.38 217 THR A CA 1
ATOM 1657 C C . THR A 1 217 ? 26.341 -2.657 9.239 1.00 50.38 217 THR A C 1
ATOM 1659 O O . THR A 1 217 ? 25.790 -3.110 10.240 1.00 50.38 217 THR A O 1
ATOM 1662 N N . GLY A 1 218 ? 27.296 -1.726 9.338 1.00 52.06 218 GLY A N 1
ATOM 1663 C CA . GLY A 1 218 ? 27.743 -1.158 10.614 1.00 52.06 218 GLY A CA 1
ATOM 1664 C C . GLY A 1 218 ? 26.726 -0.262 11.291 1.00 52.06 218 GLY A C 1
ATOM 1665 O O . GLY A 1 218 ? 26.454 -0.401 12.483 1.00 52.06 218 GLY A O 1
ATOM 1666 N N . GLN A 1 219 ? 26.106 0.617 10.504 1.00 54.00 219 GLN A N 1
ATOM 1667 C CA . GLN A 1 219 ? 24.990 1.431 10.973 1.00 54.00 219 GLN A CA 1
ATOM 1668 C C . GLN A 1 219 ? 23.811 0.532 11.376 1.00 54.00 219 GLN A C 1
ATOM 1670 O O . GLN A 1 219 ? 23.161 0.799 12.382 1.00 54.00 219 GLN A O 1
ATOM 1675 N N . ALA A 1 220 ? 23.585 -0.573 10.651 1.00 52.09 220 ALA A N 1
ATOM 1676 C CA . ALA A 1 220 ? 22.510 -1.531 10.925 1.00 52.09 220 ALA A CA 1
ATOM 1677 C C . ALA A 1 220 ? 22.638 -2.161 12.307 1.00 52.09 220 ALA A C 1
ATOM 1679 O O . ALA A 1 220 ? 21.682 -2.225 13.088 1.00 52.09 220 ALA A O 1
ATOM 1680 N N . LEU A 1 221 ? 23.855 -2.600 12.614 1.00 55.78 221 LEU A N 1
ATOM 1681 C CA . LEU A 1 221 ? 24.167 -3.238 13.873 1.00 55.78 221 LEU A CA 1
ATOM 1682 C C . LEU A 1 221 ? 24.147 -2.239 15.032 1.00 55.78 221 LEU A C 1
ATOM 1684 O O . LEU A 1 221 ? 23.524 -2.523 16.051 1.00 55.78 221 LEU A O 1
ATOM 1688 N N . ASN A 1 222 ? 24.740 -1.052 14.867 1.00 56.00 222 ASN A N 1
ATOM 1689 C CA . ASN A 1 222 ? 24.696 -0.001 15.888 1.00 56.00 222 ASN A CA 1
ATOM 1690 C C . ASN A 1 222 ? 23.262 0.407 16.232 1.00 56.00 222 ASN A C 1
ATOM 1692 O O . ASN A 1 222 ? 22.925 0.548 17.408 1.00 56.00 222 ASN A O 1
ATOM 1696 N N . SER A 1 223 ? 22.400 0.541 15.227 1.00 57.41 223 SER A N 1
ATOM 1697 C CA . SER A 1 223 ? 20.984 0.849 15.420 1.00 57.41 223 SER A CA 1
ATOM 1698 C C . SER A 1 223 ? 20.239 -0.281 16.138 1.00 57.41 223 SER A C 1
ATOM 1700 O O . SER A 1 223 ? 19.519 -0.024 17.102 1.00 57.41 223 SER A O 1
ATOM 1702 N N . THR A 1 224 ? 20.490 -1.539 15.762 1.00 59.12 224 THR A N 1
ATOM 1703 C CA . THR A 1 224 ? 19.913 -2.723 16.429 1.00 59.12 224 THR A CA 1
ATOM 1704 C C . THR A 1 224 ? 20.325 -2.794 17.904 1.00 59.12 224 THR A C 1
ATOM 1706 O O . THR A 1 224 ? 19.491 -3.022 18.783 1.00 59.12 224 THR A O 1
ATOM 1709 N N . VAL A 1 225 ? 21.600 -2.524 18.196 1.00 62.69 225 VAL A N 1
ATOM 1710 C CA . VAL A 1 225 ? 22.146 -2.451 19.557 1.00 62.69 225 VAL A CA 1
ATOM 1711 C C . VAL A 1 225 ? 21.521 -1.292 20.332 1.00 62.69 225 VAL A C 1
ATOM 1713 O O . VAL A 1 225 ? 21.120 -1.485 21.476 1.00 62.69 225 VAL A O 1
ATOM 1716 N N . ASN A 1 226 ? 21.375 -0.108 19.732 1.00 59.66 226 ASN A N 1
ATOM 1717 C CA . ASN A 1 226 ? 20.752 1.049 20.378 1.00 59.66 226 ASN A CA 1
ATOM 1718 C C . ASN A 1 226 ? 19.269 0.820 20.699 1.00 59.66 226 ASN A C 1
ATOM 1720 O O . ASN A 1 226 ? 18.853 1.137 21.810 1.00 59.66 226 ASN A O 1
ATOM 1724 N N . LEU A 1 227 ? 18.499 0.195 19.802 1.00 61.31 227 LEU A N 1
ATOM 1725 C CA . LEU A 1 227 ? 17.115 -0.200 20.085 1.00 61.31 227 LEU A CA 1
ATOM 1726 C C . LEU A 1 227 ? 17.026 -1.189 21.249 1.00 61.31 227 LEU A C 1
ATOM 1728 O O . LEU A 1 227 ? 16.138 -1.070 22.092 1.00 61.31 227 LEU A O 1
ATOM 1732 N N . PHE A 1 228 ? 17.959 -2.139 21.337 1.00 63.38 228 PHE A N 1
ATOM 1733 C CA . PHE A 1 228 ? 18.029 -3.044 22.481 1.00 63.38 228 PHE A CA 1
ATOM 1734 C C . PHE A 1 228 ? 18.412 -2.308 23.775 1.00 63.38 228 PHE A C 1
ATOM 1736 O O . PHE A 1 228 ? 17.779 -2.547 24.801 1.00 63.38 228 PHE A O 1
ATOM 1743 N N . LYS A 1 229 ? 19.369 -1.361 23.741 1.00 55.66 229 LYS A N 1
ATOM 1744 C CA . LYS A 1 229 ? 19.678 -0.487 24.898 1.00 55.66 229 LYS A CA 1
ATOM 1745 C C . LYS A 1 229 ? 18.432 0.256 25.368 1.00 55.66 229 LYS A C 1
ATOM 1747 O O . LYS A 1 229 ? 18.164 0.303 26.564 1.00 55.66 229 LYS A O 1
ATOM 1752 N N . GLU A 1 230 ? 17.695 0.855 24.439 1.00 56.31 230 GLU A N 1
ATOM 1753 C CA . GLU A 1 230 ? 16.506 1.650 24.738 1.00 56.31 230 GLU A CA 1
ATOM 1754 C C . GLU A 1 230 ? 15.378 0.778 25.305 1.00 56.31 230 GLU A C 1
ATOM 1756 O O . GLU A 1 230 ? 14.783 1.131 26.321 1.00 56.31 230 GLU A O 1
ATOM 1761 N N . GLY A 1 231 ? 15.155 -0.403 24.718 1.00 55.34 231 GLY A N 1
ATOM 1762 C CA . GLY A 1 231 ? 14.233 -1.410 25.238 1.00 55.34 231 GLY A CA 1
ATOM 1763 C C . GLY A 1 231 ? 14.592 -1.845 26.658 1.00 55.34 231 GLY A C 1
ATOM 1764 O O . GLY A 1 231 ? 13.729 -1.836 27.525 1.00 55.34 231 GLY A O 1
ATOM 1765 N N . ILE A 1 232 ? 15.865 -2.151 26.930 1.00 55.69 232 ILE A N 1
ATOM 1766 C CA . ILE A 1 232 ? 16.335 -2.524 28.274 1.00 55.69 232 ILE A CA 1
ATOM 1767 C C . ILE A 1 232 ? 16.158 -1.379 29.278 1.00 55.69 232 ILE A C 1
ATOM 1769 O O . ILE A 1 232 ? 15.827 -1.634 30.432 1.00 55.69 232 ILE A O 1
ATOM 1773 N N . ASN A 1 233 ? 16.362 -0.126 28.865 1.00 48.88 233 ASN A N 1
ATOM 1774 C CA . ASN A 1 233 ? 16.190 1.031 29.745 1.00 48.88 233 ASN A CA 1
ATOM 1775 C C . ASN A 1 233 ? 14.713 1.323 30.061 1.00 48.88 233 ASN A C 1
ATOM 1777 O O . ASN A 1 233 ? 14.413 1.774 31.165 1.00 48.88 233 ASN A O 1
ATOM 1781 N N . ASN A 1 234 ? 13.811 1.097 29.102 1.00 49.94 234 ASN A N 1
ATOM 1782 C CA . ASN A 1 234 ? 12.399 1.465 29.221 1.00 49.94 234 ASN A CA 1
ATOM 1783 C C . ASN A 1 234 ? 11.521 0.320 29.757 1.00 49.94 234 ASN A C 1
ATOM 1785 O O . ASN A 1 234 ? 10.629 0.570 30.563 1.00 49.94 234 ASN A O 1
ATOM 1789 N N . ASP A 1 235 ? 11.770 -0.920 29.328 1.00 53.94 235 ASP A N 1
ATOM 1790 C CA . ASP A 1 235 ? 11.050 -2.131 29.743 1.00 53.94 235 ASP A CA 1
ATOM 1791 C C . ASP A 1 235 ? 11.997 -3.356 29.708 1.00 53.94 235 ASP A C 1
ATOM 1793 O O . ASP A 1 235 ? 12.023 -4.121 28.733 1.00 53.94 235 ASP A O 1
ATOM 1797 N N . PRO A 1 236 ? 12.802 -3.559 30.773 1.00 51.91 236 PRO A N 1
ATOM 1798 C CA . PRO A 1 236 ? 13.814 -4.610 30.819 1.00 51.91 236 PRO A CA 1
ATOM 1799 C C . PRO A 1 236 ? 13.234 -6.015 30.631 1.00 51.91 236 PRO A C 1
ATOM 1801 O O . PRO A 1 236 ? 13.858 -6.856 29.990 1.00 51.91 236 PRO A O 1
ATOM 1804 N N . ILE A 1 237 ? 12.035 -6.286 31.160 1.00 53.34 237 ILE A N 1
ATOM 1805 C CA . ILE A 1 237 ? 11.419 -7.619 31.108 1.00 53.34 237 ILE A CA 1
ATOM 1806 C C . ILE A 1 237 ? 10.957 -7.923 29.683 1.00 53.34 237 ILE A C 1
ATOM 1808 O O . ILE A 1 237 ? 11.242 -9.006 29.170 1.00 53.34 237 ILE A O 1
ATOM 1812 N N . HIS A 1 238 ? 10.290 -6.982 29.012 1.00 57.31 238 HIS A N 1
ATOM 1813 C CA . HIS A 1 238 ? 9.866 -7.174 27.626 1.00 57.31 238 HIS A CA 1
ATOM 1814 C C . HIS A 1 238 ? 11.058 -7.198 26.654 1.00 57.31 238 HIS A C 1
ATOM 1816 O O . HIS A 1 238 ? 11.088 -8.005 25.720 1.00 57.31 238 HIS A O 1
ATOM 1822 N N . ALA A 1 239 ? 12.082 -6.372 26.882 1.00 55.59 239 ALA A N 1
ATOM 1823 C CA . ALA A 1 239 ? 13.326 -6.402 26.110 1.00 55.59 239 ALA A CA 1
ATOM 1824 C C . ALA A 1 239 ? 14.068 -7.742 26.255 1.00 55.59 239 ALA A C 1
ATOM 1826 O O . ALA A 1 239 ? 14.570 -8.285 25.272 1.00 55.59 239 ALA A O 1
ATOM 1827 N N . LEU A 1 240 ? 14.063 -8.334 27.453 1.00 57.22 240 LEU A N 1
ATOM 1828 C CA . LEU A 1 240 ? 14.603 -9.673 27.692 1.00 57.22 240 LEU A CA 1
ATOM 1829 C C . LEU A 1 240 ? 13.707 -10.785 27.124 1.00 57.22 240 LEU A C 1
ATOM 1831 O O . LEU A 1 240 ? 14.231 -11.767 26.615 1.00 57.22 240 LEU A O 1
ATOM 1835 N N . LYS A 1 241 ? 12.375 -10.636 27.118 1.00 57.25 241 LYS A N 1
ATOM 1836 C CA . LYS A 1 241 ? 11.471 -11.564 26.404 1.00 57.25 241 LYS A CA 1
ATOM 1837 C C . LYS A 1 241 ? 11.686 -11.532 24.887 1.00 57.25 241 LYS A C 1
ATOM 1839 O O . LYS A 1 241 ? 11.566 -12.556 24.224 1.00 57.25 241 LYS A O 1
ATOM 1844 N N . SER A 1 242 ? 12.036 -10.369 24.343 1.00 53.22 242 SER A N 1
ATOM 1845 C CA . SER A 1 242 ? 12.282 -10.153 22.910 1.00 53.22 242 SER A CA 1
ATOM 1846 C C . SER A 1 242 ? 13.755 -10.290 22.495 1.00 53.22 242 SER A C 1
ATOM 1848 O O . SER A 1 242 ? 14.074 -10.134 21.313 1.00 53.22 242 SER A O 1
ATOM 1850 N N . CYS A 1 243 ? 14.654 -10.651 23.420 1.00 58.09 243 CYS A N 1
ATOM 1851 C CA . CYS A 1 243 ? 16.091 -10.775 23.153 1.00 58.09 243 CYS A CA 1
ATOM 1852 C C . CYS A 1 243 ? 16.415 -11.862 22.113 1.00 58.09 243 CYS A C 1
ATOM 1854 O O . CYS A 1 243 ? 17.392 -11.733 21.379 1.00 58.09 243 CYS A O 1
ATOM 1856 N N . GLY A 1 244 ? 15.568 -12.893 21.994 1.00 55.50 244 GLY A N 1
ATOM 1857 C CA . GLY A 1 244 ? 15.681 -13.913 20.950 1.00 55.50 244 GLY A CA 1
ATOM 1858 C C . GLY A 1 244 ? 15.564 -13.319 19.543 1.00 55.50 244 GLY A C 1
ATOM 1859 O O . GLY A 1 244 ? 16.384 -13.631 18.688 1.00 55.50 244 GLY A O 1
ATOM 1860 N N . GLY A 1 245 ? 14.626 -12.387 19.337 1.00 55.72 245 GLY A N 1
ATOM 1861 C CA . GLY A 1 245 ? 14.472 -11.675 18.065 1.00 55.72 245 GLY A CA 1
ATOM 1862 C C . GLY A 1 245 ? 15.632 -10.718 17.780 1.00 55.72 245 GLY A C 1
ATOM 1863 O O . GLY A 1 245 ? 16.093 -10.633 16.653 1.00 55.72 245 GLY A O 1
ATOM 1864 N N . PHE A 1 246 ? 16.173 -10.054 18.809 1.00 59.75 246 PHE A N 1
ATOM 1865 C CA . PHE A 1 246 ? 17.403 -9.259 18.681 1.00 59.75 246 PHE A CA 1
ATOM 1866 C C . PHE A 1 246 ? 18.603 -10.111 18.233 1.00 59.75 246 PHE A C 1
ATOM 1868 O O . PHE A 1 246 ? 19.378 -9.696 17.375 1.00 59.75 246 PHE A O 1
ATOM 1875 N N . ILE A 1 247 ? 18.739 -11.319 18.783 1.00 57.34 247 ILE A N 1
ATOM 1876 C CA . ILE A 1 247 ? 19.796 -12.264 18.417 1.00 57.34 247 ILE A CA 1
ATOM 1877 C C . ILE A 1 247 ? 19.632 -12.763 16.972 1.00 57.34 247 ILE A C 1
ATOM 1879 O O . ILE A 1 247 ? 20.618 -12.854 16.239 1.00 57.34 247 ILE A O 1
ATOM 1883 N N . GLU A 1 248 ? 18.405 -13.064 16.550 1.00 58.03 248 GLU A N 1
ATOM 1884 C CA . GLU A 1 248 ? 18.096 -13.437 15.164 1.00 58.03 248 GLU A CA 1
ATOM 1885 C C . GLU A 1 248 ? 18.401 -12.294 14.187 1.00 58.03 248 GLU A C 1
ATOM 1887 O O . GLU A 1 248 ? 19.024 -12.532 13.150 1.00 58.03 248 GLU A O 1
ATOM 1892 N N . ASP A 1 249 ? 18.057 -11.056 14.553 1.00 57.78 249 ASP A N 1
ATOM 1893 C CA . ASP A 1 249 ? 18.347 -9.862 13.756 1.00 57.78 249 ASP A CA 1
ATOM 1894 C C . ASP A 1 249 ? 19.862 -9.658 13.584 1.00 57.78 249 ASP A C 1
ATOM 1896 O O . ASP A 1 249 ? 20.331 -9.441 12.469 1.00 57.78 249 ASP A O 1
ATOM 1900 N N . ILE A 1 250 ? 20.659 -9.808 14.650 1.00 58.72 250 ILE A N 1
ATOM 1901 C CA . ILE A 1 250 ? 22.130 -9.738 14.573 1.00 58.72 250 ILE A CA 1
ATOM 1902 C C . ILE A 1 250 ? 22.706 -10.866 13.707 1.00 58.72 250 ILE A C 1
ATOM 1904 O O . ILE A 1 250 ? 23.595 -10.627 12.887 1.00 58.72 250 ILE A O 1
ATOM 1908 N N . GLY A 1 251 ? 22.194 -12.091 13.856 1.00 54.81 251 GLY A N 1
ATOM 1909 C CA . GLY A 1 251 ? 22.625 -13.242 13.062 1.00 54.81 251 GLY A CA 1
ATOM 1910 C C . GLY A 1 251 ? 22.322 -13.096 11.567 1.00 54.81 251 GLY A C 1
ATOM 1911 O O . GLY A 1 251 ? 23.086 -13.588 10.738 1.00 54.81 251 GLY A O 1
ATOM 1912 N N . ALA A 1 252 ? 21.247 -12.386 11.215 1.00 54.72 252 ALA A N 1
ATOM 1913 C CA . ALA A 1 252 ? 20.875 -12.091 9.834 1.00 54.72 252 ALA A CA 1
ATOM 1914 C C . ALA A 1 252 ? 21.734 -10.985 9.187 1.00 54.72 252 ALA A C 1
ATOM 1916 O O . ALA A 1 252 ? 21.842 -10.942 7.961 1.00 54.72 252 ALA A O 1
ATOM 1917 N N . LEU A 1 253 ? 22.358 -10.107 9.986 1.00 52.94 253 LEU A N 1
ATOM 1918 C CA . LEU A 1 253 ? 23.159 -8.969 9.508 1.00 52.94 253 LEU A CA 1
ATOM 1919 C C . LEU A 1 253 ? 24.571 -9.353 9.041 1.00 52.94 253 LEU A C 1
ATOM 1921 O O . LEU A 1 253 ? 25.159 -8.656 8.217 1.00 52.94 253 LEU A O 1
ATOM 1925 N N . GLY A 1 254 ? 25.126 -10.460 9.532 1.00 50.31 254 GLY A N 1
ATOM 1926 C CA . GLY A 1 254 ? 26.458 -10.923 9.160 1.00 50.31 254 GLY A CA 1
ATOM 1927 C C . GLY A 1 254 ? 26.379 -12.290 8.506 1.00 50.31 254 GLY A C 1
ATOM 1928 O O . GLY A 1 254 ? 26.260 -13.285 9.210 1.00 50.31 254 GLY A O 1
ATOM 1929 N N . GLY A 1 255 ? 26.544 -12.374 7.181 1.00 43.59 255 GLY A N 1
ATOM 1930 C CA . GLY A 1 255 ? 26.627 -13.633 6.411 1.00 43.59 255 GLY A CA 1
ATOM 1931 C C . GLY A 1 255 ? 27.717 -14.630 6.860 1.00 43.59 255 GLY A C 1
ATOM 1932 O O . GLY A 1 255 ? 27.956 -15.628 6.188 1.00 43.59 255 GLY A O 1
ATOM 1933 N N . ASN A 1 256 ? 28.365 -14.378 7.998 1.00 49.94 256 ASN A N 1
ATOM 1934 C CA . ASN A 1 256 ? 29.198 -15.294 8.749 1.00 49.94 256 ASN A CA 1
ATOM 1935 C C . ASN A 1 256 ? 28.793 -15.248 10.241 1.00 49.94 256 ASN A C 1
ATOM 1937 O O . ASN A 1 256 ? 29.528 -14.738 11.087 1.00 49.94 256 ASN A O 1
ATOM 1941 N N . ALA A 1 257 ? 27.603 -15.775 10.554 1.00 48.03 257 ALA A N 1
ATOM 1942 C CA . ALA A 1 257 ? 26.992 -15.775 11.892 1.00 48.03 257 ALA A CA 1
ATOM 1943 C C . ALA A 1 257 ? 27.930 -16.271 13.011 1.00 48.03 257 ALA A C 1
ATOM 1945 O O . ALA A 1 257 ? 27.785 -15.884 14.163 1.00 48.03 257 ALA A O 1
ATOM 1946 N N . LYS A 1 258 ? 28.930 -17.093 12.674 1.00 46.97 258 LYS A N 1
ATOM 1947 C CA . LYS A 1 258 ? 29.922 -17.606 13.620 1.00 46.97 258 LYS A CA 1
ATOM 1948 C C . LYS A 1 258 ? 30.875 -16.521 14.144 1.00 46.97 258 LYS A C 1
ATOM 1950 O O . LYS A 1 258 ? 31.102 -16.468 15.342 1.00 46.97 258 LYS A O 1
ATOM 1955 N N . GLY A 1 259 ? 31.358 -15.619 13.283 1.00 51.25 259 GLY A N 1
ATOM 1956 C CA . GLY A 1 259 ? 32.287 -14.551 13.687 1.00 51.25 259 GLY A CA 1
ATOM 1957 C C . GLY A 1 259 ? 31.636 -13.508 14.596 1.00 51.25 259 GLY A C 1
ATOM 1958 O O . GLY A 1 259 ? 32.214 -13.117 15.601 1.00 51.25 259 GLY A O 1
ATOM 1959 N N . VAL A 1 260 ? 30.387 -13.142 14.298 1.00 50.81 260 VAL A N 1
ATOM 1960 C CA . VAL A 1 260 ? 29.606 -12.188 15.104 1.00 50.81 260 VAL A CA 1
ATOM 1961 C C . VAL A 1 260 ? 29.249 -12.772 16.476 1.00 50.81 260 VAL A C 1
ATOM 1963 O O . VAL A 1 260 ? 29.276 -12.063 17.476 1.00 50.81 260 VAL A O 1
ATOM 1966 N N . VAL A 1 261 ? 28.950 -14.074 16.548 1.00 52.34 261 VAL A N 1
ATOM 1967 C CA . VAL A 1 261 ? 28.678 -14.779 17.814 1.00 52.34 261 VAL A CA 1
ATOM 1968 C C . VAL A 1 261 ? 29.947 -14.956 18.649 1.00 52.34 261 VAL A C 1
ATOM 1970 O O . VAL A 1 261 ? 29.900 -14.783 19.868 1.00 52.34 261 VAL A O 1
ATOM 1973 N N . ASP A 1 262 ? 31.078 -15.270 18.017 1.00 55.41 262 ASP A N 1
ATOM 1974 C CA . ASP A 1 262 ? 32.372 -15.398 18.694 1.00 55.41 262 ASP A CA 1
ATOM 1975 C C . ASP A 1 262 ? 32.830 -14.038 19.266 1.00 55.41 262 ASP A C 1
ATOM 1977 O O . ASP A 1 262 ? 33.253 -13.971 20.421 1.00 55.41 262 ASP A O 1
ATOM 1981 N N . GLU A 1 263 ? 32.646 -12.938 18.525 1.00 49.38 263 GLU A N 1
ATOM 1982 C CA . GLU A 1 263 ? 32.920 -11.570 18.997 1.00 49.38 263 GLU A CA 1
ATOM 1983 C C . GLU A 1 263 ? 31.924 -11.090 20.066 1.00 49.38 263 GLU A C 1
ATOM 1985 O O . GLU A 1 263 ? 32.332 -10.485 21.058 1.00 49.38 263 GLU A O 1
ATOM 1990 N N . PHE A 1 264 ? 30.631 -11.416 19.941 1.00 54.66 264 PHE A N 1
ATOM 1991 C CA . PHE A 1 264 ? 29.629 -11.141 20.980 1.00 54.66 264 PHE A CA 1
ATOM 1992 C C . PHE A 1 264 ? 29.970 -11.856 22.299 1.00 54.66 264 PHE A C 1
ATOM 1994 O O . PHE A 1 264 ? 29.885 -11.267 23.379 1.00 54.66 264 PHE A O 1
ATOM 2001 N N . ASN A 1 265 ? 30.384 -13.126 22.235 1.00 54.12 265 ASN A N 1
ATOM 2002 C CA . ASN A 1 265 ? 30.797 -13.899 23.408 1.00 54.12 265 ASN A CA 1
ATOM 2003 C C . ASN A 1 265 ? 32.115 -13.391 24.013 1.00 54.12 265 ASN A C 1
ATOM 2005 O O . ASN A 1 265 ? 32.238 -13.338 25.241 1.00 54.12 265 ASN A O 1
ATOM 2009 N N . ALA A 1 266 ? 33.081 -12.980 23.186 1.00 52.72 266 ALA A N 1
ATOM 2010 C CA . ALA A 1 266 ? 34.310 -12.333 23.645 1.00 52.72 266 ALA A CA 1
ATOM 2011 C C . ALA A 1 266 ? 34.010 -11.013 24.377 1.00 52.72 266 ALA A C 1
ATOM 2013 O O . ALA A 1 266 ? 34.536 -10.768 25.461 1.00 52.72 266 ALA A O 1
ATOM 2014 N N . PHE A 1 267 ? 33.076 -10.215 23.857 1.00 47.78 267 PHE A N 1
ATOM 2015 C CA . PHE A 1 267 ? 32.648 -8.965 24.476 1.00 47.78 267 PHE A CA 1
ATOM 2016 C C . PHE A 1 267 ? 32.012 -9.160 25.866 1.00 47.78 267 PHE A C 1
ATOM 2018 O O . PHE A 1 267 ? 32.356 -8.448 26.808 1.00 47.78 267 PHE A O 1
ATOM 2025 N N . PHE A 1 268 ? 31.123 -10.145 26.042 1.00 46.84 268 PHE A N 1
ATOM 2026 C CA . PHE A 1 268 ? 30.552 -10.452 27.365 1.00 46.84 268 PHE A CA 1
ATOM 2027 C C . PHE A 1 268 ? 31.565 -11.080 28.333 1.00 46.84 268 PHE A C 1
ATOM 2029 O O . PHE A 1 268 ? 31.387 -10.988 29.548 1.00 46.84 268 PHE A O 1
ATOM 2036 N N . SER A 1 269 ? 32.626 -11.693 27.806 1.00 51.09 269 SER A N 1
ATOM 2037 C CA . SER A 1 269 ? 33.742 -12.198 28.611 1.00 51.09 269 SER A CA 1
ATOM 2038 C C . SER A 1 269 ? 34.592 -11.055 29.187 1.00 51.09 269 SER A C 1
ATOM 2040 O O . SER A 1 269 ? 35.046 -11.160 30.326 1.00 51.09 269 SER A O 1
ATOM 2042 N N . ASP A 1 270 ? 34.733 -9.945 28.452 1.00 43.34 270 ASP A N 1
ATOM 2043 C CA . ASP A 1 270 ? 35.406 -8.718 28.915 1.00 43.34 270 ASP A CA 1
ATOM 2044 C C . ASP A 1 270 ? 34.483 -7.771 29.712 1.00 43.34 270 ASP A C 1
ATOM 2046 O O . ASP A 1 270 ? 34.943 -7.014 30.570 1.00 43.34 270 ASP A O 1
ATOM 2050 N N . ALA A 1 271 ? 33.165 -7.831 29.503 1.00 45.50 271 ALA A N 1
ATOM 2051 C CA . ALA A 1 271 ? 32.166 -7.036 30.221 1.00 45.50 271 ALA A CA 1
ATOM 2052 C C . ALA A 1 271 ? 31.691 -7.720 31.520 1.00 45.50 271 ALA A C 1
ATOM 2054 O O . ALA A 1 271 ? 30.493 -7.944 31.725 1.00 45.50 271 ALA A O 1
ATOM 2055 N N . LYS A 1 272 ? 32.635 -8.018 32.423 1.00 50.12 272 LYS A N 1
ATOM 2056 C CA . LYS A 1 272 ? 32.403 -8.703 33.714 1.00 50.12 272 LYS A CA 1
ATOM 2057 C C . LYS A 1 272 ? 31.232 -8.113 34.522 1.00 50.12 272 LYS A C 1
ATOM 2059 O O . LYS A 1 272 ? 30.464 -8.854 35.129 1.00 50.12 272 LYS A O 1
ATOM 2064 N N . ASP A 1 273 ? 31.044 -6.797 34.452 1.00 47.19 273 ASP A N 1
ATOM 2065 C CA . ASP A 1 273 ? 29.988 -6.067 35.165 1.00 47.19 273 ASP A CA 1
ATOM 2066 C C . ASP A 1 273 ? 28.585 -6.243 34.547 1.00 47.19 273 ASP A C 1
ATOM 2068 O O . ASP A 1 273 ? 27.579 -6.230 35.256 1.00 47.19 273 ASP A O 1
ATOM 2072 N N . ALA A 1 274 ? 28.479 -6.438 33.226 1.00 47.84 274 ALA A N 1
ATOM 2073 C CA . ALA A 1 274 ? 27.196 -6.698 32.561 1.00 47.84 274 ALA A CA 1
ATOM 2074 C C . ALA A 1 274 ? 26.651 -8.085 32.932 1.00 47.84 274 ALA A C 1
ATOM 2076 O O . ALA A 1 274 ? 25.444 -8.271 33.099 1.00 47.84 274 ALA A O 1
ATOM 2077 N N . LEU A 1 275 ? 27.564 -9.038 33.112 1.00 51.19 275 LEU A N 1
ATOM 2078 C CA . LEU A 1 275 ? 27.256 -10.400 33.509 1.00 51.19 275 LEU A CA 1
ATOM 2079 C C . LEU A 1 275 ? 26.789 -10.484 34.972 1.00 51.19 275 LEU A C 1
ATOM 2081 O O . LEU A 1 275 ? 25.815 -11.174 35.262 1.00 51.19 275 LEU A O 1
ATOM 2085 N N . GLU A 1 276 ? 27.420 -9.727 35.877 1.00 54.53 276 GLU A N 1
ATOM 2086 C CA . GLU A 1 276 ? 26.981 -9.623 37.278 1.00 54.53 276 GLU A CA 1
ATOM 2087 C C . GLU A 1 276 ? 25.624 -8.907 37.411 1.00 54.53 276 GLU A C 1
ATOM 2089 O O . GLU A 1 276 ? 24.810 -9.301 38.239 1.00 54.53 276 GLU A O 1
ATOM 2094 N N . ASN A 1 277 ? 25.306 -7.927 36.556 1.00 52.19 277 ASN A N 1
ATOM 2095 C CA . ASN A 1 277 ? 23.981 -7.288 36.548 1.00 52.19 277 ASN A CA 1
ATOM 2096 C C . ASN A 1 277 ? 22.867 -8.229 36.057 1.00 52.19 277 ASN A C 1
ATOM 2098 O O . ASN A 1 277 ? 21.779 -8.257 36.632 1.00 52.19 277 ASN A O 1
ATOM 2102 N N . LEU A 1 278 ? 23.125 -9.016 35.007 1.00 54.09 278 LEU A N 1
ATOM 2103 C CA . LEU A 1 278 ? 22.174 -10.022 34.522 1.00 54.09 278 LEU A CA 1
ATOM 2104 C C . LEU A 1 278 ? 21.986 -11.146 35.552 1.00 54.09 278 LEU A C 1
ATOM 2106 O O . LEU A 1 278 ? 20.871 -11.616 35.759 1.00 54.09 278 LEU A O 1
ATOM 2110 N N . LYS A 1 279 ? 23.055 -11.518 36.258 1.00 59.75 279 LYS A N 1
ATOM 2111 C CA . LYS A 1 279 ? 23.005 -12.436 37.396 1.00 59.75 279 LYS A CA 1
ATOM 2112 C C . LYS A 1 279 ? 22.203 -11.867 38.568 1.00 59.75 279 LYS A C 1
ATOM 2114 O O . LYS A 1 279 ? 21.355 -12.581 39.081 1.00 59.75 279 LYS A O 1
ATOM 2119 N N . ALA A 1 280 ? 22.379 -10.594 38.920 1.00 56.91 280 ALA A N 1
ATOM 2120 C CA . ALA A 1 280 ? 21.589 -9.927 39.958 1.00 56.91 280 ALA A CA 1
ATOM 2121 C C . ALA A 1 280 ? 20.096 -9.832 39.587 1.00 56.91 280 ALA A C 1
ATOM 2123 O O . ALA A 1 280 ? 19.227 -9.992 40.440 1.00 56.91 280 ALA A O 1
ATOM 2124 N N . PHE A 1 281 ? 19.777 -9.618 38.305 1.00 58.62 281 PHE A N 1
ATOM 2125 C CA . PHE A 1 281 ? 18.402 -9.704 37.808 1.00 58.62 281 PHE A CA 1
ATOM 2126 C C . PHE A 1 281 ? 17.841 -11.125 37.944 1.00 58.62 281 PHE A C 1
ATOM 2128 O O . PHE A 1 281 ? 16.738 -11.291 38.459 1.00 58.62 281 PHE A O 1
ATOM 2135 N N . ILE A 1 282 ? 18.600 -12.145 37.526 1.00 58.44 282 ILE A N 1
ATOM 2136 C CA . ILE A 1 282 ? 18.202 -13.550 37.680 1.00 58.44 282 ILE A CA 1
ATOM 2137 C C . ILE A 1 282 ? 17.995 -13.891 39.162 1.00 58.44 282 ILE A C 1
ATOM 2139 O O . ILE A 1 282 ? 16.991 -14.508 39.490 1.00 58.44 282 ILE A O 1
ATOM 2143 N N . GLU A 1 283 ? 18.870 -13.429 40.053 1.00 60.09 283 GLU A N 1
ATOM 2144 C CA . GLU A 1 283 ? 18.764 -13.612 41.507 1.00 60.09 283 GLU A CA 1
ATOM 2145 C C . GLU A 1 283 ? 17.515 -12.941 42.087 1.00 60.09 283 GLU A C 1
ATOM 2147 O O . GLU A 1 283 ? 16.802 -13.543 42.884 1.00 60.09 283 GLU A O 1
ATOM 2152 N N . ASN A 1 284 ? 17.181 -11.736 41.626 1.00 54.94 284 ASN A N 1
ATOM 2153 C CA . ASN A 1 284 ? 15.965 -11.049 42.052 1.00 54.94 284 ASN A CA 1
ATOM 2154 C C . ASN A 1 284 ? 14.690 -11.786 41.590 1.00 54.94 284 ASN A C 1
ATOM 2156 O O . ASN A 1 284 ? 13.707 -11.858 42.326 1.00 54.94 284 ASN A O 1
ATOM 2160 N N . VAL A 1 285 ? 14.707 -12.376 40.388 1.00 54.69 285 VAL A N 1
ATOM 2161 C CA . VAL A 1 285 ? 13.608 -13.217 39.881 1.00 54.69 285 VAL A CA 1
ATOM 2162 C C . VAL A 1 285 ? 13.573 -14.590 40.573 1.00 54.69 285 VAL A C 1
ATOM 2164 O O . VAL A 1 285 ? 12.489 -15.127 40.789 1.00 54.69 285 VAL A O 1
ATOM 2167 N N . GLU A 1 286 ? 14.718 -15.155 40.968 1.00 54.38 286 GLU A N 1
ATOM 2168 C CA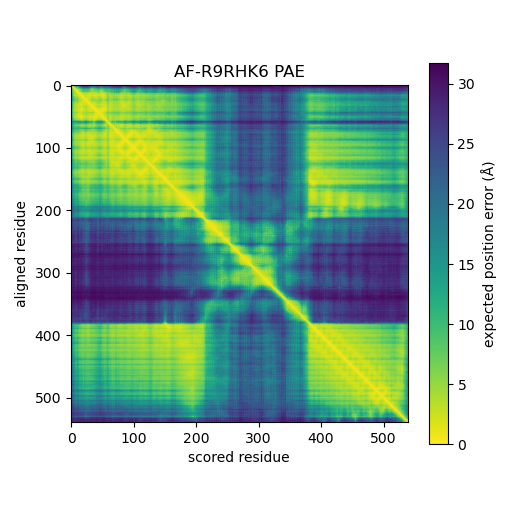 . GLU A 1 286 ? 14.799 -16.355 41.817 1.00 54.38 286 GLU A CA 1
ATOM 2169 C C . GLU A 1 286 ? 14.155 -16.115 43.190 1.00 54.38 286 GLU A C 1
ATOM 2171 O O . GLU A 1 286 ? 13.481 -17.001 43.720 1.00 54.38 286 GLU A O 1
ATOM 2176 N N . GLU A 1 287 ? 14.336 -14.918 43.749 1.00 55.84 287 GLU A N 1
ATOM 2177 C CA . GLU A 1 287 ? 13.834 -14.544 45.071 1.00 55.84 287 GLU A CA 1
ATOM 2178 C C . GLU A 1 287 ? 12.335 -14.181 45.054 1.00 55.84 287 GLU A C 1
ATOM 2180 O O . GLU A 1 287 ? 11.612 -14.538 45.986 1.00 55.84 287 GLU A O 1
ATOM 2185 N N . HIS A 1 288 ? 11.838 -13.569 43.969 1.00 53.16 288 HIS A N 1
ATOM 2186 C CA . HIS A 1 288 ? 10.489 -12.978 43.915 1.00 53.16 288 HIS A CA 1
ATOM 2187 C C . HIS A 1 288 ? 9.543 -13.541 42.828 1.00 53.16 288 HIS A C 1
ATOM 2189 O O . HIS A 1 288 ? 8.385 -13.136 42.777 1.00 53.16 288 HIS A O 1
ATOM 2195 N N . GLY A 1 289 ? 9.987 -14.449 41.949 1.00 55.53 289 GLY A N 1
ATOM 2196 C CA . GLY A 1 289 ? 9.175 -15.009 40.851 1.00 55.53 289 GLY A CA 1
ATOM 2197 C C . GLY A 1 289 ? 8.396 -16.290 41.199 1.00 55.53 289 GLY A C 1
ATOM 2198 O O . GLY A 1 289 ? 8.627 -16.919 42.231 1.00 55.53 289 GLY A O 1
ATOM 2199 N N . ALA A 1 290 ? 7.485 -16.722 40.318 1.00 55.66 290 ALA A N 1
ATOM 2200 C CA . ALA A 1 290 ? 6.761 -17.993 40.454 1.00 55.66 290 ALA A CA 1
ATOM 2201 C C . ALA A 1 290 ? 7.705 -19.219 40.381 1.00 55.66 290 ALA A C 1
ATOM 2203 O O . ALA A 1 290 ? 8.673 -19.228 39.616 1.00 55.66 290 ALA A O 1
ATOM 2204 N N . ASP A 1 291 ? 7.418 -20.291 41.134 1.00 55.56 291 ASP A N 1
ATOM 2205 C CA . ASP A 1 291 ? 8.322 -21.449 41.323 1.00 55.56 291 ASP A CA 1
ATOM 2206 C C . ASP A 1 291 ? 8.754 -22.154 40.018 1.00 55.56 291 ASP A C 1
ATOM 2208 O O . ASP A 1 291 ? 9.847 -22.718 39.937 1.00 55.56 291 ASP A O 1
ATOM 2212 N N . ILE A 1 292 ? 7.937 -22.062 38.963 1.00 53.16 292 ILE A N 1
ATOM 2213 C CA . ILE A 1 292 ? 8.218 -22.604 37.620 1.00 53.16 292 ILE A CA 1
ATOM 2214 C C . ILE A 1 292 ? 9.383 -21.867 36.928 1.00 53.16 292 ILE A C 1
ATOM 2216 O O . ILE A 1 292 ? 10.113 -22.462 36.129 1.00 53.16 292 ILE A O 1
ATOM 2220 N N . VAL A 1 293 ? 9.582 -20.584 37.239 1.00 57.62 293 VAL A N 1
ATOM 2221 C CA . VAL A 1 293 ? 10.604 -19.717 36.632 1.00 57.62 293 VAL A CA 1
ATOM 2222 C C . VAL A 1 293 ? 11.962 -19.900 37.324 1.00 57.62 293 VAL A C 1
ATOM 2224 O O . VAL A 1 293 ? 12.998 -19.923 36.653 1.00 57.62 293 VAL A O 1
ATOM 2227 N N . LYS A 1 294 ? 11.955 -20.144 38.643 1.00 60.31 294 LYS A N 1
ATOM 2228 C CA . LYS A 1 294 ? 13.154 -20.295 39.491 1.00 60.31 294 LYS A CA 1
ATOM 2229 C C . LYS A 1 294 ? 14.090 -21.406 39.012 1.00 60.31 294 LYS A C 1
ATOM 2231 O O . LYS A 1 294 ? 15.269 -21.170 38.772 1.00 60.31 294 LYS A O 1
ATOM 2236 N N . GLY A 1 295 ? 13.559 -22.616 38.812 1.00 60.09 295 GLY A N 1
ATOM 2237 C CA . GLY A 1 295 ? 14.377 -23.780 38.446 1.00 60.09 295 GLY A CA 1
ATOM 2238 C C . GLY A 1 295 ? 15.021 -23.675 37.059 1.00 60.09 295 GLY A C 1
ATOM 2239 O O . GLY A 1 295 ? 16.111 -24.200 36.835 1.00 60.09 295 GLY A O 1
ATOM 2240 N N . LYS A 1 296 ? 14.367 -22.971 36.126 1.00 59.59 296 LYS A N 1
ATOM 2241 C CA . LYS A 1 296 ? 14.871 -22.782 34.760 1.00 59.59 296 LYS A CA 1
ATOM 2242 C C . LYS A 1 296 ? 15.926 -21.675 34.689 1.00 59.59 296 LYS A C 1
ATOM 2244 O O . LYS A 1 296 ? 16.952 -21.884 34.045 1.00 59.59 296 LYS A O 1
ATOM 2249 N N . LEU A 1 297 ? 15.730 -20.551 35.385 1.00 62.66 297 LEU A N 1
ATOM 2250 C CA . LEU A 1 297 ? 16.702 -19.450 35.418 1.00 62.66 297 LEU A CA 1
ATOM 2251 C C . LEU A 1 297 ? 17.983 -19.790 36.201 1.00 62.66 297 LEU A C 1
ATOM 2253 O O . LEU A 1 297 ? 19.066 -19.414 35.750 1.00 62.66 297 LEU A O 1
ATOM 2257 N N . ALA A 1 298 ? 17.895 -20.585 37.274 1.00 64.62 298 ALA A N 1
ATOM 2258 C CA . ALA A 1 298 ? 19.063 -21.048 38.033 1.00 64.62 298 ALA A CA 1
ATOM 2259 C C . ALA A 1 298 ? 20.069 -21.822 37.164 1.00 64.62 298 ALA A C 1
ATOM 2261 O O . ALA A 1 298 ? 21.278 -21.607 37.231 1.00 64.62 298 ALA A O 1
ATOM 2262 N N . SER A 1 299 ? 19.568 -22.672 36.262 1.00 64.56 299 SER A N 1
ATOM 2263 C CA . SER A 1 299 ? 20.419 -23.435 35.339 1.00 64.56 299 SER A CA 1
ATOM 2264 C C . SER A 1 299 ? 21.149 -22.563 34.306 1.00 64.56 299 SER A C 1
ATOM 2266 O O . SER A 1 299 ? 22.214 -22.944 33.814 1.00 64.56 299 SER A O 1
ATOM 2268 N N . ILE A 1 300 ? 20.590 -21.388 33.997 1.00 67.75 300 ILE A N 1
ATOM 2269 C CA . ILE A 1 300 ? 21.144 -20.418 33.049 1.00 67.75 300 ILE A CA 1
ATOM 2270 C C . ILE A 1 300 ? 22.179 -19.523 33.745 1.00 67.75 300 ILE A C 1
ATOM 2272 O O . ILE A 1 300 ? 23.239 -19.253 33.177 1.00 67.75 300 ILE A O 1
ATOM 2276 N N . LYS A 1 301 ? 21.922 -19.135 35.002 1.00 66.88 301 LYS A N 1
ATOM 2277 C CA . LYS A 1 301 ? 22.843 -18.370 35.859 1.00 66.88 301 LYS A CA 1
ATOM 2278 C C . LYS A 1 301 ? 24.231 -19.006 35.953 1.00 66.88 301 LYS A C 1
ATOM 2280 O O . LYS A 1 301 ? 25.232 -18.313 35.809 1.00 66.88 301 LYS A O 1
ATOM 2285 N N . ASP A 1 302 ? 24.305 -20.325 36.096 1.00 69.25 302 ASP A N 1
ATOM 2286 C CA . ASP A 1 302 ? 25.585 -21.040 36.195 1.00 69.25 302 ASP A CA 1
ATOM 2287 C C . ASP A 1 302 ? 26.343 -21.148 34.854 1.00 69.25 302 ASP A C 1
ATOM 2289 O O . ASP A 1 302 ? 27.549 -21.415 34.822 1.00 69.25 302 ASP A O 1
ATOM 2293 N N . ARG A 1 303 ? 25.651 -20.956 33.722 1.00 68.44 303 ARG A N 1
ATOM 2294 C CA . ARG A 1 303 ? 26.199 -21.114 32.359 1.00 68.44 303 ARG A CA 1
ATOM 2295 C C . ARG A 1 303 ? 26.535 -19.794 31.676 1.00 68.44 303 ARG A C 1
ATOM 2297 O O . ARG A 1 303 ? 27.334 -19.795 30.736 1.00 68.44 303 ARG A O 1
ATOM 2304 N N . ILE A 1 304 ? 26.008 -18.686 32.190 1.00 67.31 304 ILE A N 1
ATOM 2305 C CA . ILE A 1 304 ? 26.162 -17.344 31.625 1.00 67.31 304 ILE A CA 1
ATOM 2306 C C . ILE A 1 304 ? 27.627 -16.937 31.437 1.00 67.31 304 ILE A C 1
ATOM 2308 O O . ILE A 1 304 ? 27.970 -16.356 30.418 1.00 67.31 304 ILE A O 1
ATOM 2312 N N . HIS A 1 305 ? 28.515 -17.343 32.348 1.00 60.50 305 HIS A N 1
ATOM 2313 C CA . HIS A 1 305 ? 29.958 -17.085 32.268 1.00 60.50 305 HIS A CA 1
ATOM 2314 C C . HIS A 1 305 ? 30.675 -17.864 31.155 1.00 60.50 305 HIS A C 1
ATOM 2316 O O . HIS A 1 305 ? 31.774 -17.486 30.763 1.00 60.50 305 HIS A O 1
ATOM 2322 N N . LYS A 1 306 ? 30.105 -18.977 30.678 1.00 66.31 306 LYS A N 1
ATOM 2323 C CA . LYS A 1 306 ? 30.737 -19.866 29.688 1.00 66.31 306 LYS A CA 1
ATOM 2324 C C . LYS A 1 306 ? 30.229 -19.624 28.272 1.00 66.31 306 LYS A C 1
ATOM 2326 O O . LYS A 1 306 ? 30.981 -19.815 27.324 1.00 66.31 306 LYS A O 1
ATOM 2331 N N . ASN A 1 307 ? 28.955 -19.263 28.129 1.00 63.50 307 ASN A N 1
ATOM 2332 C CA . ASN A 1 307 ? 28.350 -18.935 26.840 1.00 63.50 307 ASN A CA 1
ATOM 2333 C C . ASN A 1 307 ? 27.223 -17.902 27.039 1.00 63.50 307 ASN A C 1
ATOM 2335 O O . ASN A 1 307 ? 26.047 -18.280 27.109 1.00 63.50 307 ASN A O 1
ATOM 2339 N N . PRO A 1 308 ? 27.575 -16.612 27.188 1.00 62.44 308 PRO A N 1
ATOM 2340 C CA . PRO A 1 308 ? 26.622 -15.533 27.440 1.00 62.44 308 PRO A CA 1
ATOM 2341 C C . PRO A 1 308 ? 25.527 -15.446 26.371 1.00 62.44 308 PRO A C 1
ATOM 2343 O O . PRO A 1 308 ? 24.357 -15.262 26.702 1.00 62.44 308 PRO A O 1
ATOM 2346 N N . PHE A 1 309 ? 25.889 -15.642 25.099 1.00 57.91 309 PHE A N 1
ATOM 2347 C CA . PHE A 1 309 ? 24.966 -15.579 23.967 1.00 57.91 309 PHE A CA 1
ATOM 2348 C C . PHE A 1 309 ? 23.873 -16.652 24.027 1.00 57.91 309 PHE A C 1
ATOM 2350 O O . PHE A 1 309 ? 22.684 -16.330 23.984 1.00 57.91 309 PHE A O 1
ATOM 2357 N N . GLU A 1 310 ? 24.247 -17.927 24.186 1.00 64.12 310 GLU A N 1
ATOM 2358 C CA . GLU A 1 310 ? 23.252 -19.001 24.326 1.00 64.12 310 GLU A CA 1
ATOM 2359 C C . GLU A 1 310 ? 22.479 -18.889 25.648 1.00 64.12 310 GLU A C 1
ATOM 2361 O O . GLU A 1 310 ? 21.289 -19.187 25.685 1.00 64.12 310 GLU A O 1
ATOM 2366 N N . SER A 1 311 ? 23.099 -18.362 26.706 1.00 68.00 311 SER A N 1
ATOM 2367 C CA . SER A 1 311 ? 22.428 -18.153 27.995 1.00 68.00 311 SER A CA 1
ATOM 2368 C C . SER A 1 311 ? 21.324 -17.093 27.904 1.00 68.00 311 SER A C 1
ATOM 2370 O O . SER A 1 311 ? 20.212 -17.335 28.360 1.00 68.00 311 SER A O 1
ATOM 2372 N N . ILE A 1 312 ? 21.568 -15.949 27.251 1.00 61.34 312 ILE A N 1
ATOM 2373 C CA . ILE A 1 312 ? 20.549 -14.902 27.029 1.00 61.34 312 ILE A CA 1
ATOM 2374 C C . ILE A 1 312 ? 19.399 -15.429 26.159 1.00 61.34 312 ILE A C 1
ATOM 2376 O O . ILE A 1 312 ? 18.229 -15.177 26.450 1.00 61.34 312 ILE A O 1
ATOM 2380 N N . LYS A 1 313 ? 19.714 -16.214 25.126 1.00 59.06 313 LYS A N 1
ATOM 2381 C CA . LYS A 1 313 ? 18.725 -16.879 24.267 1.00 59.06 313 LYS A CA 1
ATOM 2382 C C . LYS A 1 313 ? 17.867 -17.882 25.043 1.00 59.06 313 LYS A C 1
ATOM 2384 O O . LYS A 1 313 ? 16.662 -17.972 24.809 1.00 59.06 313 LYS A O 1
ATOM 2389 N N . GLU A 1 314 ? 18.458 -18.622 25.979 1.00 64.56 314 GLU A N 1
ATOM 2390 C CA . GLU A 1 314 ? 17.722 -19.493 26.897 1.00 64.56 314 GLU A CA 1
ATOM 2391 C C . GLU A 1 314 ? 16.857 -18.689 27.879 1.00 64.56 314 GLU A C 1
ATOM 2393 O O . GLU A 1 314 ? 15.703 -19.064 28.079 1.00 64.56 314 GLU A O 1
ATOM 2398 N N . VAL A 1 315 ? 17.329 -17.546 28.404 1.00 64.19 315 VAL A N 1
ATOM 2399 C CA . VAL A 1 315 ? 16.503 -16.638 29.229 1.00 64.19 315 VAL A CA 1
ATOM 2400 C C . VAL A 1 315 ? 15.270 -16.180 28.450 1.00 64.19 315 VAL A C 1
ATOM 2402 O O . VAL A 1 315 ? 14.156 -16.303 28.956 1.00 64.19 315 VAL A O 1
ATOM 2405 N N . GLY A 1 316 ? 15.436 -15.727 27.203 1.00 56.91 316 GLY A N 1
ATOM 2406 C CA . GLY A 1 316 ? 14.319 -15.332 26.340 1.00 56.91 316 GLY A CA 1
ATOM 2407 C C . GLY A 1 316 ? 13.302 -16.461 26.138 1.00 56.91 316 GLY A C 1
ATOM 2408 O O . GLY A 1 316 ? 12.103 -16.241 26.281 1.00 56.91 316 GLY A O 1
ATOM 2409 N N . LYS A 1 317 ? 13.764 -17.699 25.909 1.00 61.38 317 LYS A N 1
ATOM 2410 C CA . LYS A 1 317 ? 12.896 -18.891 25.787 1.00 61.38 317 LYS A CA 1
ATOM 2411 C C . LYS A 1 317 ? 12.172 -19.256 27.084 1.00 61.38 317 LYS A C 1
ATOM 2413 O O . LYS A 1 317 ? 11.042 -19.743 27.043 1.00 61.38 317 LYS A O 1
ATOM 2418 N N . VAL A 1 318 ? 12.819 -19.066 28.231 1.00 63.81 318 VAL A N 1
ATOM 2419 C CA . VAL A 1 318 ? 12.207 -19.307 29.542 1.00 63.81 318 VAL A CA 1
ATOM 2420 C C . VAL A 1 318 ? 11.132 -18.260 29.814 1.00 63.81 318 VAL A C 1
ATOM 2422 O O . VAL A 1 318 ? 10.025 -18.634 30.183 1.00 63.81 318 VAL A O 1
ATOM 2425 N N . LEU A 1 319 ? 11.421 -16.981 29.562 1.00 55.66 319 LEU A N 1
ATOM 2426 C CA . LEU A 1 319 ? 10.515 -15.862 29.834 1.00 55.66 319 LEU A CA 1
ATOM 2427 C C . LEU A 1 319 ? 9.380 -15.714 28.809 1.00 55.66 319 LEU A C 1
ATOM 2429 O O . LEU A 1 319 ? 8.324 -15.187 29.157 1.00 55.66 319 LEU A O 1
ATOM 2433 N N . ALA A 1 320 ? 9.559 -16.182 27.570 1.00 55.94 320 ALA A N 1
ATOM 2434 C CA . ALA A 1 320 ? 8.508 -16.197 26.547 1.00 55.94 320 ALA A CA 1
ATOM 2435 C C . ALA A 1 320 ? 7.291 -17.045 26.958 1.00 55.94 320 ALA A C 1
ATOM 2437 O O . ALA A 1 320 ? 6.181 -16.771 26.518 1.00 55.94 320 ALA A O 1
ATOM 2438 N N . ASN A 1 321 ? 7.496 -18.036 27.833 1.00 54.03 321 ASN A N 1
ATOM 2439 C CA . ASN A 1 321 ? 6.455 -18.938 28.332 1.00 54.03 321 ASN A CA 1
ATOM 2440 C C . ASN A 1 321 ? 5.862 -18.509 29.689 1.00 54.03 321 ASN A C 1
ATOM 2442 O O . ASN A 1 321 ? 5.178 -19.305 30.325 1.00 54.03 321 ASN A O 1
ATOM 2446 N N . VAL A 1 322 ? 6.170 -17.298 30.165 1.00 53.50 322 VAL A N 1
ATOM 2447 C CA . VAL A 1 322 ? 5.699 -16.774 31.458 1.00 53.50 322 VAL A CA 1
ATOM 2448 C C . VAL A 1 322 ? 4.721 -15.634 31.200 1.00 53.50 322 VAL A C 1
ATOM 2450 O O . VAL A 1 322 ? 5.071 -14.673 30.500 1.00 53.50 322 VAL A O 1
ATOM 2453 N N . GLU A 1 323 ? 3.511 -15.701 31.757 1.00 49.16 323 GLU A N 1
ATOM 2454 C CA . GLU A 1 323 ? 2.542 -14.610 31.639 1.00 49.16 323 GLU A CA 1
ATOM 2455 C C . GLU A 1 323 ? 3.023 -13.400 32.454 1.00 49.16 323 GLU A C 1
ATOM 2457 O O . GLU A 1 323 ? 3.642 -13.532 33.506 1.00 49.16 323 GLU A O 1
ATOM 2462 N N . THR A 1 324 ? 2.783 -12.171 31.983 1.00 48.84 324 THR A N 1
ATOM 2463 C CA . THR A 1 324 ? 3.188 -10.950 32.716 1.00 48.84 324 THR A CA 1
ATOM 2464 C C . THR A 1 324 ? 2.534 -10.834 34.095 1.00 48.84 324 THR A C 1
ATOM 2466 O O . THR A 1 324 ? 3.075 -10.153 34.960 1.00 48.84 324 THR A O 1
ATOM 2469 N N . LYS A 1 325 ? 1.413 -11.530 34.312 1.00 47.94 325 LYS A N 1
ATOM 2470 C CA . LYS A 1 325 ? 0.685 -11.610 35.585 1.00 47.94 325 LYS A CA 1
ATOM 2471 C C . LYS A 1 325 ? 1.334 -12.560 36.603 1.00 47.94 325 LYS A C 1
ATOM 2473 O O . LYS A 1 325 ? 1.050 -12.438 37.785 1.00 47.94 325 LYS A O 1
ATOM 2478 N N . ASP A 1 326 ? 2.234 -13.449 36.170 1.00 45.16 326 ASP A N 1
ATOM 2479 C CA . ASP A 1 326 ? 2.986 -14.354 37.058 1.00 45.16 326 ASP A CA 1
ATOM 2480 C C . ASP A 1 326 ? 4.148 -13.648 37.785 1.00 45.16 326 ASP A C 1
ATOM 2482 O O . ASP A 1 326 ? 4.797 -14.228 38.657 1.00 45.16 326 ASP A O 1
ATOM 2486 N N . PHE A 1 327 ? 4.416 -12.387 37.428 1.00 46.88 327 PHE A N 1
ATOM 2487 C CA . PHE A 1 327 ? 5.314 -11.469 38.129 1.00 46.88 327 PHE A CA 1
ATOM 2488 C C . PHE A 1 327 ? 4.502 -10.534 39.035 1.00 46.88 327 PHE A C 1
ATOM 2490 O O . PHE A 1 327 ? 4.603 -9.311 38.942 1.00 46.88 327 PHE A O 1
ATOM 2497 N N . ASP A 1 328 ? 3.645 -11.092 39.888 1.00 41.34 328 ASP A N 1
ATOM 2498 C CA . ASP A 1 328 ? 2.873 -10.288 40.830 1.00 41.34 328 ASP A CA 1
ATOM 2499 C C . ASP A 1 328 ? 3.758 -9.902 42.026 1.00 41.34 328 ASP A C 1
ATOM 2501 O O . ASP A 1 328 ? 3.834 -10.611 43.028 1.00 41.34 328 ASP A O 1
ATOM 2505 N N . LEU A 1 329 ? 4.483 -8.782 41.915 1.00 34.28 329 LEU A N 1
ATOM 2506 C CA . LEU A 1 329 ? 5.088 -8.136 43.079 1.00 34.28 329 LEU A CA 1
ATOM 2507 C C . LEU A 1 329 ? 5.164 -6.610 42.924 1.00 34.28 329 LEU A C 1
ATOM 2509 O O . LEU A 1 329 ? 6.005 -6.051 42.224 1.00 34.28 329 LEU A O 1
ATOM 2513 N N . MET A 1 330 ? 4.241 -5.956 43.633 1.00 36.69 330 MET A N 1
ATOM 2514 C CA . MET A 1 330 ? 4.392 -4.676 44.332 1.00 36.69 330 MET A CA 1
ATOM 2515 C C . MET A 1 330 ? 5.751 -3.975 44.156 1.00 36.69 330 MET A C 1
ATOM 2517 O O . MET A 1 330 ? 6.738 -4.320 44.801 1.00 36.69 330 MET A O 1
ATOM 2521 N N . SER A 1 331 ? 5.747 -2.871 43.413 1.00 34.81 331 SER A N 1
ATOM 2522 C CA . SER A 1 331 ? 6.699 -1.779 43.611 1.00 34.81 331 SER A CA 1
ATOM 2523 C C . SER A 1 331 ? 5.950 -0.456 43.533 1.00 34.81 331 SER A C 1
ATOM 2525 O O . SER A 1 331 ? 5.750 0.159 42.486 1.00 34.81 331 SER A O 1
ATOM 2527 N N . VAL A 1 332 ? 5.471 -0.065 44.709 1.00 29.88 332 VAL A N 1
ATOM 2528 C CA . VAL A 1 332 ? 5.185 1.314 45.083 1.00 29.88 332 VAL A CA 1
ATOM 2529 C C . VAL A 1 332 ? 6.405 2.167 44.731 1.00 29.88 332 VAL A C 1
ATOM 2531 O O . VAL A 1 332 ? 7.506 1.852 45.164 1.00 29.88 332 VAL A O 1
ATOM 2534 N N . CYS A 1 333 ? 6.182 3.242 43.973 1.00 32.44 333 CYS A N 1
ATOM 2535 C CA . CYS A 1 333 ? 6.992 4.461 43.911 1.00 32.44 333 CYS A CA 1
ATOM 2536 C C . CYS A 1 333 ? 8.421 4.351 44.480 1.00 32.44 333 CYS A C 1
ATOM 2538 O O . CYS A 1 333 ? 8.623 4.538 45.679 1.00 32.44 333 CYS A O 1
ATOM 2540 N N . GLY A 1 334 ? 9.430 4.157 43.633 1.00 28.45 334 GLY A N 1
ATOM 2541 C CA . GLY A 1 334 ? 10.806 4.187 44.116 1.00 28.45 334 GLY A CA 1
ATOM 2542 C C . GLY A 1 334 ? 11.833 4.051 43.012 1.00 28.45 334 GLY A C 1
ATOM 2543 O O . GLY A 1 334 ? 12.184 2.954 42.604 1.00 28.45 334 GLY A O 1
ATOM 2544 N N . THR A 1 335 ? 12.339 5.191 42.558 1.00 33.69 335 THR A N 1
ATOM 2545 C CA . THR A 1 335 ? 13.635 5.329 41.892 1.00 33.69 335 THR A CA 1
ATOM 2546 C C . THR A 1 335 ? 14.685 4.370 42.453 1.00 33.69 335 THR A C 1
ATOM 2548 O O . THR A 1 335 ? 14.888 4.321 43.668 1.00 33.69 335 THR A O 1
ATOM 2551 N N . PHE A 1 336 ? 15.412 3.707 41.552 1.00 34.31 336 PHE A N 1
ATOM 2552 C CA . PHE A 1 336 ? 16.716 3.101 41.804 1.00 34.31 336 PHE A CA 1
ATOM 2553 C C . PHE A 1 336 ? 17.630 4.085 42.558 1.00 34.31 336 PHE A C 1
ATOM 2555 O O . PHE A 1 336 ? 18.297 4.915 41.945 1.00 34.31 336 PHE A O 1
ATOM 2562 N N . SER A 1 337 ? 17.676 4.030 43.890 1.00 33.47 337 SER A N 1
ATOM 2563 C CA . SER A 1 337 ? 18.772 4.641 44.643 1.00 33.47 337 SER A CA 1
ATOM 2564 C C . SER A 1 337 ? 18.937 4.039 46.038 1.00 33.47 337 SER A C 1
ATOM 2566 O O . SER A 1 337 ? 18.052 4.182 46.883 1.00 33.47 337 SER A O 1
ATOM 2568 N N . LYS A 1 338 ? 20.125 3.453 46.246 1.00 29.09 338 LYS A N 1
ATOM 2569 C CA . LYS A 1 338 ? 20.988 3.371 47.450 1.00 29.09 338 LYS A CA 1
ATOM 2570 C C . LYS A 1 338 ? 21.591 1.961 47.523 1.00 29.09 338 LYS A C 1
ATOM 2572 O O . LYS A 1 338 ? 20.864 1.011 47.737 1.00 29.09 338 LYS A O 1
ATOM 2577 N N . GLY A 1 339 ? 22.894 1.743 47.386 1.00 28.03 339 GLY A N 1
ATOM 2578 C CA . GLY A 1 339 ? 24.021 2.653 47.241 1.00 28.03 339 GLY A CA 1
ATOM 2579 C C . GLY A 1 339 ? 25.310 1.872 46.945 1.00 28.03 339 GLY A C 1
ATOM 2580 O O . GLY A 1 339 ? 25.285 0.664 46.749 1.00 28.03 339 GLY A O 1
ATOM 2581 N N . SER A 1 340 ? 26.421 2.611 46.956 1.00 27.62 340 SER A N 1
ATOM 2582 C CA . SER A 1 340 ? 27.809 2.255 46.604 1.00 27.62 340 SER A CA 1
ATOM 2583 C C . SER A 1 340 ? 28.129 2.047 45.113 1.00 27.62 340 SER A C 1
ATOM 2585 O O . SER A 1 340 ? 27.648 1.144 44.446 1.00 27.62 340 SER A O 1
ATOM 2587 N N . LYS A 1 341 ? 28.987 2.960 44.638 1.00 39.81 341 LYS A N 1
ATOM 2588 C CA . LYS A 1 341 ? 29.629 3.100 43.326 1.00 39.81 341 LYS A CA 1
ATOM 2589 C C . LYS A 1 341 ? 29.871 1.784 42.566 1.00 39.81 341 LYS A C 1
ATOM 2591 O O . LYS A 1 341 ? 30.832 1.079 42.852 1.00 39.81 341 LYS A O 1
ATOM 2596 N N . LEU A 1 342 ? 29.106 1.586 41.498 1.00 32.16 342 LEU A N 1
ATOM 2597 C CA . LEU A 1 342 ? 29.521 0.860 40.299 1.00 32.16 342 LEU A CA 1
ATOM 2598 C C . LEU A 1 342 ? 29.129 1.734 39.107 1.00 32.16 342 LEU A C 1
ATOM 2600 O O . LEU A 1 342 ? 27.963 1.859 38.746 1.00 32.16 342 LEU A O 1
ATOM 2604 N N . GLU A 1 343 ? 30.114 2.427 38.543 1.00 34.25 343 GLU A N 1
ATOM 2605 C CA . GLU A 1 343 ? 29.956 3.327 37.397 1.00 34.25 343 GLU A CA 1
ATOM 2606 C C . GLU A 1 343 ? 29.875 2.569 36.057 1.00 34.25 343 GLU A C 1
ATOM 2608 O O . GLU A 1 343 ? 30.363 3.060 35.040 1.00 34.25 343 GLU A O 1
ATOM 2613 N N . VAL A 1 344 ? 29.258 1.388 36.014 1.00 39.53 344 VAL A N 1
ATOM 2614 C CA . VAL A 1 344 ? 29.062 0.629 34.770 1.00 39.53 344 VAL A CA 1
ATOM 2615 C C . VAL A 1 344 ? 27.647 0.061 34.749 1.00 39.53 344 VAL A C 1
ATOM 2617 O O . VAL A 1 344 ? 27.363 -1.019 35.255 1.00 39.53 344 VAL A O 1
ATOM 2620 N N . SER A 1 345 ? 26.731 0.830 34.169 1.00 42.47 345 SER A N 1
ATOM 2621 C CA . SER A 1 345 ? 25.411 0.347 33.772 1.00 42.47 345 SER A CA 1
ATOM 2622 C C . SER A 1 345 ? 25.539 -0.573 32.545 1.00 42.47 345 SER A C 1
ATOM 2624 O O . SER A 1 345 ? 26.469 -0.391 31.752 1.00 42.47 345 SER A O 1
ATOM 2626 N N . PRO A 1 346 ? 24.594 -1.504 32.301 1.00 40.94 346 PRO A N 1
ATOM 2627 C CA . PRO A 1 346 ? 24.519 -2.265 31.047 1.00 40.94 346 PRO A CA 1
ATOM 2628 C C . PRO A 1 346 ? 24.633 -1.382 29.793 1.00 40.94 346 PRO A C 1
ATOM 2630 O O . PRO A 1 346 ? 25.223 -1.784 28.795 1.00 40.94 346 PRO A O 1
ATOM 2633 N N . SER A 1 347 ? 24.168 -0.130 29.875 1.00 41.38 347 SER A N 1
ATOM 2634 C CA . SER A 1 347 ? 24.315 0.882 28.828 1.00 41.38 347 SER A CA 1
ATOM 2635 C C . SER A 1 347 ? 25.757 1.343 28.564 1.00 41.38 347 SER A C 1
ATOM 2637 O O . SER A 1 347 ? 26.056 1.684 27.425 1.00 41.38 347 SER A O 1
ATOM 2639 N N . LYS A 1 348 ? 26.672 1.334 29.547 1.00 42.75 348 LYS A N 1
ATOM 2640 C CA . LYS A 1 348 ? 28.100 1.660 29.339 1.00 42.75 348 LYS A CA 1
ATOM 2641 C C . LYS A 1 348 ? 28.843 0.528 28.630 1.00 42.75 348 LYS A C 1
ATOM 2643 O O . LYS A 1 348 ? 29.603 0.810 27.709 1.00 42.75 348 LYS A O 1
ATOM 2648 N N . ALA A 1 349 ? 28.569 -0.725 29.000 1.00 44.31 349 ALA A N 1
ATOM 2649 C CA . ALA A 1 349 ? 29.084 -1.890 28.283 1.00 44.31 349 ALA A CA 1
ATOM 2650 C C . ALA A 1 349 ? 28.563 -1.890 26.835 1.00 44.31 349 ALA A C 1
ATOM 2652 O O . ALA A 1 349 ? 29.332 -1.875 25.883 1.00 44.31 349 ALA A O 1
ATOM 2653 N N . LEU A 1 350 ? 27.254 -1.759 26.625 1.00 43.78 350 LEU A N 1
ATOM 2654 C CA . LEU A 1 350 ? 26.705 -1.721 25.268 1.00 43.78 350 LEU A CA 1
ATOM 2655 C C . LEU A 1 350 ? 27.178 -0.502 24.433 1.00 43.78 350 LEU A C 1
ATOM 2657 O O . LEU A 1 350 ? 27.083 -0.516 23.207 1.00 43.78 350 LEU A O 1
ATOM 2661 N N . SER A 1 351 ? 27.695 0.560 25.060 1.00 44.84 351 SER A N 1
ATOM 2662 C CA . SER A 1 351 ? 28.317 1.706 24.374 1.00 44.84 351 SER A CA 1
ATOM 2663 C C . SER A 1 351 ? 29.765 1.479 23.944 1.00 44.84 351 SER A C 1
ATOM 2665 O O . SER A 1 351 ? 30.175 2.071 22.950 1.00 44.84 351 SER A O 1
ATOM 2667 N N . SER A 1 352 ? 30.527 0.594 24.592 1.00 45.47 352 SER A N 1
ATOM 2668 C CA . SER A 1 352 ? 31.837 0.183 24.065 1.00 45.47 352 SER A CA 1
ATOM 2669 C C . SER A 1 352 ? 31.706 -0.774 22.875 1.00 45.47 352 SER A C 1
ATOM 2671 O O . SER A 1 352 ? 32.517 -0.701 21.954 1.00 45.47 352 SER A O 1
ATOM 2673 N N . LEU A 1 353 ? 30.637 -1.581 22.828 1.00 44.12 353 LEU A N 1
ATOM 2674 C CA . LEU A 1 353 ? 30.280 -2.391 21.656 1.00 44.12 353 LEU A CA 1
ATOM 2675 C C . LEU A 1 353 ? 30.030 -1.511 20.415 1.00 44.12 353 LEU A C 1
ATOM 2677 O O . LEU A 1 353 ? 30.510 -1.820 19.331 1.00 44.12 353 LEU A O 1
ATOM 2681 N N . GLN A 1 354 ? 29.350 -0.373 20.591 1.00 43.25 354 GLN A N 1
ATOM 2682 C CA . GLN A 1 354 ? 29.116 0.605 19.523 1.00 43.25 354 GLN A CA 1
ATOM 2683 C C . GLN A 1 354 ? 30.434 1.153 18.942 1.00 43.25 354 GLN A C 1
ATOM 2685 O O . GLN A 1 354 ? 30.615 1.155 17.728 1.00 43.25 354 GLN A O 1
ATOM 2690 N N . GLY A 1 355 ? 31.385 1.550 19.797 1.00 44.94 355 GLY A N 1
ATOM 2691 C CA . GLY A 1 355 ? 32.686 2.063 19.345 1.00 44.94 355 GLY A CA 1
ATOM 2692 C C . GLY A 1 355 ? 33.559 1.016 18.638 1.00 44.94 355 GLY A C 1
ATOM 2693 O O . GLY A 1 355 ? 34.283 1.347 17.702 1.00 44.94 355 GLY A O 1
ATOM 2694 N N . PHE A 1 356 ? 33.469 -0.256 19.041 1.00 46.50 356 PHE A N 1
ATOM 2695 C CA . PHE A 1 356 ? 34.147 -1.366 18.360 1.00 46.50 356 PHE A CA 1
ATOM 2696 C C . PHE A 1 356 ? 33.562 -1.621 16.963 1.00 46.50 356 PHE A C 1
ATOM 2698 O O . PHE A 1 356 ? 34.308 -1.720 15.985 1.00 46.50 356 PHE A O 1
ATOM 2705 N N . MET A 1 357 ? 32.230 -1.661 16.853 1.00 44.94 357 MET A N 1
ATOM 2706 C CA . MET A 1 357 ? 31.549 -1.894 15.578 1.00 44.94 357 MET A CA 1
ATOM 2707 C C . MET A 1 357 ? 31.775 -0.750 14.582 1.00 44.94 357 MET A C 1
ATOM 2709 O O . MET A 1 357 ? 31.988 -1.027 13.404 1.00 44.94 357 MET A O 1
ATOM 2713 N N . GLU A 1 358 ? 31.818 0.509 15.042 1.00 47.84 358 GLU A N 1
ATOM 2714 C CA . GLU A 1 358 ? 32.184 1.672 14.212 1.00 47.84 358 GLU A CA 1
ATOM 2715 C C . GLU A 1 358 ? 33.590 1.520 13.595 1.00 47.84 358 GLU A C 1
ATOM 2717 O O . GLU A 1 358 ? 33.790 1.831 12.417 1.00 47.84 358 GLU A O 1
ATOM 2722 N N . GLY A 1 359 ? 34.552 0.976 14.353 1.00 49.91 359 GLY A N 1
ATOM 2723 C CA . GLY A 1 359 ? 35.915 0.717 13.879 1.00 49.91 359 GLY A CA 1
ATOM 2724 C C . GLY A 1 359 ? 36.013 -0.442 12.879 1.00 49.91 359 GLY A C 1
ATOM 2725 O O . GLY A 1 359 ? 36.705 -0.329 11.865 1.00 49.91 359 GLY A O 1
ATOM 2726 N N . TYR A 1 360 ? 35.284 -1.537 13.113 1.00 47.22 360 TYR A N 1
ATOM 2727 C CA . TYR A 1 360 ? 35.232 -2.683 12.195 1.00 47.22 360 TYR A CA 1
ATOM 2728 C C . TYR A 1 360 ? 34.637 -2.298 10.831 1.00 47.22 360 TYR A C 1
ATOM 2730 O O . TYR A 1 360 ? 35.124 -2.710 9.776 1.00 47.22 360 TYR A O 1
ATOM 2738 N N . THR A 1 361 ? 33.615 -1.441 10.831 1.00 47.44 361 THR A N 1
ATOM 2739 C CA . THR A 1 361 ? 32.899 -1.058 9.608 1.00 47.44 361 THR A CA 1
ATOM 2740 C C . THR A 1 361 ? 33.643 -0.008 8.798 1.00 47.44 361 THR A C 1
ATOM 2742 O O . THR A 1 361 ? 33.657 -0.096 7.572 1.00 47.44 361 THR A O 1
ATOM 2745 N N . GLN A 1 362 ? 34.370 0.900 9.458 1.00 49.78 362 GLN A N 1
ATOM 2746 C CA . GLN A 1 362 ? 35.341 1.767 8.783 1.00 49.78 362 GLN A CA 1
ATOM 2747 C C . GLN A 1 362 ? 36.450 0.958 8.084 1.00 49.78 362 GLN A C 1
ATOM 2749 O O . GLN A 1 362 ? 36.916 1.355 7.015 1.00 49.78 362 GLN A O 1
ATOM 2754 N N . GLY A 1 363 ? 36.840 -0.201 8.630 1.00 52.34 363 GLY A N 1
ATOM 2755 C CA . GLY A 1 363 ? 37.793 -1.124 7.999 1.00 52.34 363 GLY A CA 1
ATOM 2756 C C . GLY A 1 363 ? 37.261 -1.807 6.730 1.00 52.34 363 G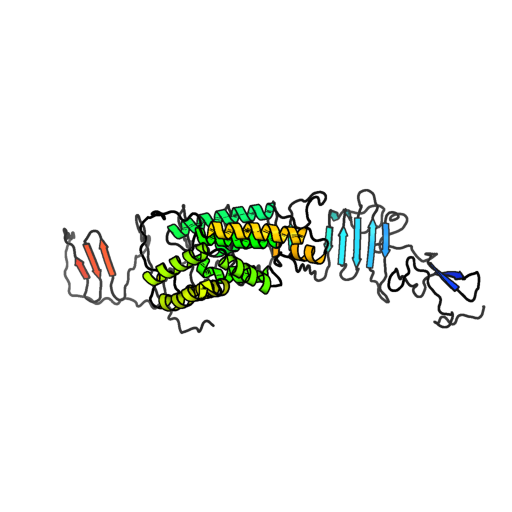LY A C 1
ATOM 2757 O O . GLY A 1 363 ? 38.011 -2.004 5.778 1.00 52.34 363 GLY A O 1
ATOM 2758 N N . LEU A 1 364 ? 35.962 -2.116 6.680 1.00 47.72 364 LEU A N 1
ATOM 2759 C CA . LEU A 1 364 ? 35.301 -2.698 5.502 1.00 47.72 364 LEU A CA 1
ATOM 2760 C C . LEU A 1 364 ? 34.997 -1.655 4.410 1.00 47.72 364 LEU A C 1
ATOM 2762 O O . LEU A 1 364 ? 35.072 -1.967 3.224 1.00 47.72 364 LEU A O 1
ATOM 2766 N N . GLU A 1 365 ? 34.697 -0.410 4.792 1.00 48.00 365 GLU A N 1
ATOM 2767 C CA . GLU A 1 365 ? 34.435 0.707 3.868 1.00 48.00 365 GLU A CA 1
ATOM 2768 C C . GLU A 1 365 ? 35.717 1.259 3.216 1.00 48.00 365 GLU A C 1
ATOM 2770 O O . GLU A 1 365 ? 35.690 1.678 2.055 1.00 48.00 365 GLU A O 1
ATOM 2775 N N . SER A 1 366 ? 36.842 1.227 3.942 1.00 50.97 366 SER A N 1
ATOM 2776 C CA . SER A 1 366 ? 38.165 1.657 3.458 1.00 50.97 366 SER A CA 1
ATOM 2777 C C . SER A 1 366 ? 38.943 0.568 2.709 1.00 50.97 366 SER A C 1
ATOM 2779 O O . SER A 1 366 ? 40.040 0.826 2.208 1.00 50.97 366 SER A O 1
ATOM 2781 N N . SER A 1 367 ? 38.373 -0.636 2.597 1.00 55.12 367 SER A N 1
ATOM 2782 C CA . SER A 1 367 ? 38.949 -1.733 1.823 1.00 55.12 367 SER A CA 1
ATOM 2783 C C . SER A 1 367 ? 38.916 -1.432 0.322 1.00 55.12 367 SER A C 1
ATOM 2785 O O . SER A 1 367 ? 37.925 -0.942 -0.221 1.00 55.12 367 SER A O 1
ATOM 2787 N N . SER A 1 368 ? 40.005 -1.761 -0.372 1.00 52.34 368 SER A N 1
ATOM 2788 C CA . SER A 1 368 ? 40.125 -1.669 -1.831 1.00 52.34 368 SER A CA 1
ATOM 2789 C C . SER A 1 368 ? 39.417 -2.814 -2.575 1.00 52.34 368 SER A C 1
ATOM 2791 O O . SER A 1 368 ? 39.400 -2.818 -3.807 1.00 52.34 368 SER A O 1
ATOM 2793 N N . ASP A 1 369 ? 38.821 -3.774 -1.855 1.00 57.66 369 ASP A N 1
ATOM 2794 C CA . ASP A 1 369 ? 38.087 -4.907 -2.423 1.00 57.66 369 ASP A CA 1
ATOM 2795 C C . ASP A 1 369 ? 36.601 -4.568 -2.645 1.00 57.66 369 ASP A C 1
ATOM 2797 O O . ASP A 1 369 ? 35.823 -4.347 -1.711 1.00 57.66 369 ASP A O 1
ATOM 2801 N N . THR A 1 370 ? 36.180 -4.581 -3.911 1.00 52.69 370 THR A N 1
ATOM 2802 C CA . THR A 1 370 ? 34.815 -4.254 -4.350 1.00 52.69 370 THR A CA 1
ATOM 2803 C C . THR A 1 370 ? 33.759 -5.180 -3.732 1.00 52.69 370 THR A C 1
ATOM 2805 O O . THR A 1 370 ? 32.634 -4.745 -3.495 1.00 52.69 370 THR A O 1
ATOM 2808 N N . LYS A 1 371 ? 34.112 -6.433 -3.399 1.00 49.84 371 LYS A N 1
ATOM 2809 C CA . LYS A 1 371 ? 33.200 -7.374 -2.720 1.00 49.84 371 LYS A CA 1
ATOM 2810 C C . LYS A 1 371 ? 32.987 -7.031 -1.246 1.00 49.84 371 LYS A C 1
ATOM 2812 O O . LYS A 1 371 ? 31.895 -7.257 -0.729 1.00 49.84 371 LYS A O 1
ATOM 2817 N N . GLN A 1 372 ? 33.995 -6.469 -0.579 1.00 48.22 372 GLN A N 1
ATOM 2818 C CA . GLN A 1 372 ? 33.890 -6.023 0.816 1.00 48.22 372 GLN A CA 1
ATOM 2819 C C . GLN A 1 372 ? 33.120 -4.695 0.917 1.00 48.22 372 GLN A C 1
ATOM 2821 O O . GLN A 1 372 ? 32.288 -4.535 1.809 1.00 48.22 372 GLN A O 1
ATOM 2826 N N . GLN A 1 373 ? 33.269 -3.802 -0.071 1.00 50.34 373 GLN A N 1
ATOM 2827 C CA . GLN A 1 373 ? 32.411 -2.616 -0.216 1.00 50.34 373 GLN A CA 1
ATOM 2828 C C . GLN A 1 373 ? 30.945 -2.960 -0.523 1.00 50.34 373 GLN A C 1
ATOM 2830 O O . GLN A 1 373 ? 30.038 -2.303 -0.006 1.00 50.34 373 GLN A O 1
ATOM 2835 N N . GLU A 1 374 ? 30.681 -3.982 -1.346 1.00 48.75 374 GLU A N 1
ATOM 2836 C CA . GLU A 1 374 ? 29.315 -4.468 -1.573 1.00 48.75 374 GLU A CA 1
ATOM 2837 C C . GLU A 1 374 ? 28.719 -5.110 -0.316 1.00 48.75 374 GLU A C 1
ATOM 2839 O O . GLU A 1 374 ? 27.561 -4.841 -0.013 1.00 48.75 374 GLU A O 1
ATOM 2844 N N . GLN A 1 375 ? 29.494 -5.876 0.461 1.00 43.19 375 GLN A N 1
ATOM 2845 C CA . GLN A 1 375 ? 29.060 -6.403 1.766 1.00 43.19 375 GLN A CA 1
ATOM 2846 C C . GLN A 1 375 ? 28.714 -5.296 2.770 1.00 43.19 375 GLN A C 1
ATOM 2848 O O . GLN A 1 375 ? 27.802 -5.471 3.576 1.00 43.19 375 GLN A O 1
ATOM 2853 N N . GLY A 1 376 ? 29.391 -4.147 2.686 1.00 43.31 376 GLY A N 1
ATOM 2854 C CA . GLY A 1 376 ? 29.053 -2.951 3.448 1.00 43.31 376 GLY A CA 1
ATOM 2855 C C . GLY A 1 376 ? 27.704 -2.353 3.057 1.00 43.31 376 GLY A C 1
ATOM 2856 O O . GLY A 1 376 ? 27.005 -1.892 3.938 1.00 43.31 376 GLY A O 1
ATOM 2857 N N . LYS A 1 377 ? 27.288 -2.402 1.784 1.00 44.97 377 LYS A N 1
ATOM 2858 C CA . LYS A 1 377 ? 26.072 -1.739 1.255 1.00 44.97 377 LYS A CA 1
ATOM 2859 C C . LYS A 1 377 ? 24.804 -2.602 1.262 1.00 44.97 377 LYS A C 1
ATOM 2861 O O . LYS A 1 377 ? 23.780 -2.201 0.704 1.00 44.97 377 LYS A O 1
ATOM 2866 N N . ILE A 1 378 ? 24.848 -3.800 1.840 1.00 46.06 378 ILE A N 1
ATOM 2867 C CA . ILE A 1 378 ? 23.727 -4.746 1.807 1.00 46.06 378 ILE A CA 1
ATOM 2868 C C . ILE A 1 378 ? 23.068 -4.796 3.181 1.00 46.06 378 ILE A C 1
ATOM 2870 O O . ILE A 1 378 ? 23.305 -5.699 3.970 1.00 46.06 378 ILE A O 1
ATOM 2874 N N . PHE A 1 379 ? 22.171 -3.844 3.426 1.00 44.34 379 PHE A N 1
ATOM 2875 C CA . PHE A 1 379 ? 20.995 -4.118 4.243 1.00 44.34 379 PHE A CA 1
ATOM 2876 C C . PHE A 1 379 ? 19.865 -3.154 3.901 1.00 44.34 379 PHE A C 1
ATOM 2878 O O . PHE A 1 379 ? 19.584 -2.185 4.595 1.00 44.34 379 PHE A O 1
ATOM 2885 N N . ARG A 1 380 ? 19.181 -3.457 2.805 1.00 51.72 380 ARG A N 1
ATOM 2886 C CA . ARG A 1 380 ? 17.759 -3.163 2.716 1.00 51.72 380 ARG A CA 1
ATOM 2887 C C . ARG A 1 380 ? 17.098 -4.523 2.675 1.00 51.72 380 ARG A C 1
ATOM 2889 O O . ARG A 1 380 ? 17.346 -5.292 1.745 1.00 51.72 380 ARG A O 1
ATOM 2896 N N . GLN A 1 381 ? 16.286 -4.844 3.682 1.00 56.47 381 GLN A N 1
ATOM 2897 C CA . GLN A 1 381 ? 15.243 -5.847 3.470 1.00 56.47 381 GLN A CA 1
ATOM 2898 C C . GLN A 1 381 ? 14.541 -5.499 2.144 1.00 56.47 381 GLN A C 1
ATOM 2900 O O . GLN A 1 381 ? 14.537 -4.334 1.735 1.00 56.47 381 GLN A O 1
ATOM 2905 N N . ALA A 1 382 ? 14.010 -6.480 1.416 1.00 60.56 382 ALA A N 1
ATOM 2906 C CA . ALA A 1 382 ? 13.265 -6.202 0.191 1.00 60.56 382 ALA A CA 1
ATOM 2907 C C . ALA A 1 382 ? 11.977 -5.431 0.547 1.00 60.56 382 ALA A C 1
ATOM 2909 O O . ALA A 1 382 ? 10.912 -6.015 0.716 1.00 60.56 382 ALA A O 1
ATOM 2910 N N . LEU A 1 383 ? 12.110 -4.118 0.730 1.00 73.69 383 LEU A N 1
ATOM 2911 C CA . LEU A 1 383 ? 11.084 -3.204 1.205 1.00 73.69 383 LEU A CA 1
ATOM 2912 C C . LEU A 1 383 ? 10.540 -2.414 0.032 1.00 73.69 383 LEU A C 1
ATOM 2914 O O . LEU A 1 383 ? 11.293 -2.008 -0.849 1.00 73.69 383 LEU A O 1
ATOM 2918 N N . MET A 1 384 ? 9.243 -2.149 0.053 1.00 84.75 384 MET A N 1
ATOM 2919 C CA . MET A 1 384 ? 8.608 -1.211 -0.859 1.00 84.75 384 MET A CA 1
ATOM 2920 C C . MET A 1 384 ? 8.170 0.018 -0.068 1.00 84.75 384 MET A C 1
ATOM 2922 O O . MET A 1 384 ? 7.409 -0.115 0.888 1.00 84.75 384 MET A O 1
ATOM 2926 N N . LEU A 1 385 ? 8.641 1.201 -0.463 1.00 86.69 385 LEU A N 1
ATOM 2927 C CA . LEU A 1 385 ? 8.223 2.476 0.117 1.00 86.69 385 LEU A CA 1
ATOM 2928 C C . LEU A 1 385 ? 7.470 3.296 -0.933 1.00 86.69 385 LEU A C 1
ATOM 2930 O O . LEU A 1 385 ? 8.021 3.616 -1.987 1.00 86.69 385 LEU A O 1
ATOM 2934 N N . LEU A 1 386 ? 6.216 3.637 -0.625 1.00 92.50 386 LEU A N 1
ATOM 2935 C CA . LEU A 1 386 ? 5.400 4.586 -1.382 1.00 92.50 386 LEU A CA 1
ATOM 2936 C C . LEU A 1 386 ? 5.404 5.924 -0.640 1.00 92.50 386 LEU A C 1
ATOM 2938 O O . LEU A 1 386 ? 4.950 5.988 0.501 1.00 92.50 386 LEU A O 1
ATOM 2942 N N . ALA A 1 387 ? 5.913 6.983 -1.267 1.00 90.88 387 ALA A N 1
ATOM 2943 C CA . ALA A 1 387 ? 6.097 8.273 -0.610 1.00 90.88 387 ALA A CA 1
ATOM 2944 C C . ALA A 1 387 ? 5.653 9.439 -1.504 1.00 90.88 387 ALA A C 1
ATOM 2946 O O . ALA A 1 387 ? 6.002 9.511 -2.679 1.00 90.88 387 ALA A O 1
ATOM 2947 N N . SER A 1 388 ? 4.877 10.372 -0.950 1.00 93.56 388 SER A N 1
ATOM 2948 C CA . SER A 1 388 ? 4.384 11.536 -1.691 1.00 93.56 388 SER A CA 1
ATOM 2949 C C . SER A 1 388 ? 4.143 12.720 -0.755 1.00 93.56 388 SER A C 1
ATOM 2951 O O . SER A 1 388 ? 3.455 12.540 0.252 1.00 93.56 388 SER A O 1
ATOM 2953 N N . PRO A 1 389 ? 4.629 13.936 -1.074 1.00 90.19 389 PRO A N 1
ATOM 2954 C CA . PRO A 1 389 ? 4.352 15.123 -0.269 1.00 90.19 389 PRO A CA 1
ATOM 2955 C C . PRO A 1 389 ? 2.893 15.594 -0.378 1.00 90.19 389 PRO A C 1
ATOM 2957 O O . PRO A 1 389 ? 2.411 16.278 0.518 1.00 90.19 389 PRO A O 1
ATOM 2960 N N . ASN A 1 390 ? 2.179 15.223 -1.450 1.00 92.81 390 ASN A N 1
ATOM 2961 C CA . ASN A 1 390 ? 0.839 15.736 -1.770 1.00 92.81 390 ASN A CA 1
ATOM 2962 C C . ASN A 1 390 ? -0.261 14.657 -1.706 1.00 92.81 390 ASN A C 1
ATOM 2964 O O . ASN A 1 390 ? -1.314 14.799 -2.325 1.00 92.81 390 ASN A O 1
ATOM 2968 N N . GLY A 1 391 ? -0.025 13.581 -0.949 1.00 92.19 391 GLY A N 1
ATOM 2969 C CA . GLY A 1 391 ? -0.992 12.506 -0.719 1.00 92.19 391 GLY A CA 1
ATOM 2970 C C . GLY A 1 391 ? -0.827 11.295 -1.640 1.00 92.19 391 GLY A C 1
ATOM 2971 O O . GLY A 1 391 ? -0.094 11.321 -2.630 1.00 92.19 391 GLY A O 1
ATOM 2972 N N . ILE A 1 392 ? -1.505 10.208 -1.269 1.00 96.69 392 ILE A N 1
ATOM 2973 C CA . ILE A 1 392 ? -1.530 8.919 -1.971 1.00 96.69 392 ILE A CA 1
ATOM 2974 C C . ILE A 1 392 ? -2.992 8.468 -2.031 1.00 96.69 392 ILE A C 1
ATOM 2976 O O . ILE A 1 392 ? -3.687 8.507 -1.018 1.00 96.69 392 ILE A O 1
ATOM 2980 N N . ALA A 1 393 ? -3.458 8.040 -3.205 1.00 96.38 393 ALA A N 1
ATOM 2981 C CA . ALA A 1 393 ? -4.800 7.496 -3.395 1.00 96.38 393 ALA A CA 1
ATOM 2982 C C . ALA A 1 393 ? -4.719 6.050 -3.900 1.00 96.38 393 ALA A C 1
ATOM 2984 O O . ALA A 1 393 ? -3.982 5.761 -4.841 1.00 96.38 393 ALA A O 1
ATOM 2985 N N . LEU A 1 394 ? -5.507 5.160 -3.295 1.00 96.62 394 LEU A N 1
ATOM 2986 C CA . LEU A 1 394 ? -5.705 3.778 -3.735 1.00 96.62 394 LEU A CA 1
ATOM 2987 C C . LEU A 1 394 ? -7.174 3.629 -4.136 1.00 96.62 394 LEU A C 1
ATOM 2989 O O . LEU A 1 394 ? -8.059 3.833 -3.309 1.00 96.62 394 LEU A O 1
ATOM 2993 N N . THR A 1 395 ? -7.447 3.335 -5.406 1.00 96.88 395 THR A N 1
ATOM 2994 C CA . THR A 1 395 ? -8.813 3.288 -5.945 1.00 96.88 395 THR A CA 1
ATOM 2995 C C . THR A 1 395 ? -8.966 2.171 -6.971 1.00 96.88 395 THR A C 1
ATOM 2997 O O . THR A 1 395 ? -8.041 1.876 -7.725 1.00 96.88 395 THR A O 1
ATOM 3000 N N . THR A 1 396 ? -10.136 1.540 -6.984 1.00 97.62 396 THR A N 1
ATOM 3001 C CA . THR A 1 396 ? -10.534 0.500 -7.937 1.00 97.62 396 THR A CA 1
ATOM 3002 C C . THR A 1 396 ? -12.063 0.389 -7.932 1.00 97.62 396 THR A C 1
ATOM 3004 O O . THR A 1 396 ? -12.678 0.638 -6.893 1.00 97.62 396 THR A O 1
ATOM 3007 N N . PRO A 1 397 ? -12.706 0.035 -9.058 1.00 95.44 397 PRO A N 1
ATOM 3008 C CA . PRO A 1 397 ? -14.126 -0.321 -9.069 1.00 95.44 397 PRO A CA 1
ATOM 3009 C C . PRO A 1 397 ? -14.426 -1.654 -8.360 1.00 95.44 397 PRO A C 1
ATOM 3011 O O . PRO A 1 397 ? -15.590 -1.940 -8.087 1.00 95.44 397 PRO A O 1
ATOM 3014 N N . GLU A 1 398 ? -13.403 -2.467 -8.087 1.00 97.69 398 GLU A N 1
ATOM 3015 C CA . GLU A 1 398 ? -13.531 -3.749 -7.391 1.00 97.69 398 GLU A CA 1
ATOM 3016 C C . GLU A 1 398 ? -13.041 -3.654 -5.933 1.00 97.69 398 GLU A C 1
ATOM 3018 O O . GLU A 1 398 ? -13.451 -2.765 -5.189 1.00 97.69 398 GLU A O 1
ATOM 3023 N N . ASN A 1 399 ? -12.184 -4.581 -5.495 1.00 97.31 399 ASN A N 1
ATOM 3024 C CA . ASN A 1 399 ? -11.775 -4.724 -4.102 1.00 97.31 399 ASN A CA 1
ATOM 3025 C C . ASN A 1 399 ? -10.358 -4.192 -3.866 1.00 97.31 399 ASN A C 1
ATOM 3027 O O . ASN A 1 399 ? -9.451 -4.437 -4.661 1.00 97.31 399 ASN A O 1
ATOM 3031 N N . ILE A 1 400 ? -10.152 -3.555 -2.713 1.00 98.00 400 ILE A N 1
ATOM 3032 C CA . ILE A 1 400 ? -8.827 -3.318 -2.127 1.00 98.00 400 ILE A CA 1
ATOM 3033 C C . ILE A 1 400 ? -8.673 -4.301 -0.967 1.00 98.00 400 ILE A C 1
ATOM 3035 O O . ILE A 1 400 ? -9.520 -4.334 -0.076 1.00 98.00 400 ILE A O 1
ATOM 3039 N N . ILE A 1 401 ? -7.604 -5.098 -0.978 1.00 96.94 401 ILE A N 1
ATOM 3040 C CA . ILE A 1 401 ? -7.269 -6.039 0.097 1.00 96.94 401 ILE A CA 1
ATOM 3041 C C . ILE A 1 401 ? -5.941 -5.595 0.708 1.00 96.94 401 ILE A C 1
ATOM 3043 O O . ILE A 1 401 ? -4.929 -5.541 0.012 1.00 96.94 401 ILE A O 1
ATOM 3047 N N . LEU A 1 402 ? -5.953 -5.288 2.006 1.00 95.44 402 LEU A N 1
ATOM 3048 C CA . LEU A 1 402 ? -4.760 -5.008 2.803 1.00 95.44 402 LEU A CA 1
ATOM 3049 C C . LEU A 1 402 ? -4.557 -6.187 3.756 1.00 95.44 402 LEU A C 1
ATOM 3051 O O . LEU A 1 402 ? -5.405 -6.446 4.605 1.00 95.44 402 LEU A O 1
ATOM 3055 N N . GLN A 1 403 ? -3.466 -6.930 3.585 1.00 94.00 403 GLN A N 1
ATOM 3056 C CA . GLN A 1 403 ? -3.162 -8.116 4.382 1.00 94.00 403 GLN A CA 1
ATOM 3057 C C . GLN A 1 403 ? -1.679 -8.121 4.751 1.00 94.00 403 GLN A C 1
ATOM 3059 O O . GLN A 1 403 ? -0.821 -7.843 3.916 1.00 94.00 403 GLN A O 1
ATOM 3064 N N . ALA A 1 404 ? -1.394 -8.460 6.005 1.00 88.50 404 ALA A N 1
ATOM 3065 C CA . ALA A 1 404 ? -0.055 -8.741 6.498 1.00 88.50 404 ALA A CA 1
ATOM 3066 C C . ALA A 1 404 ? -0.108 -9.988 7.388 1.00 88.50 404 ALA A C 1
ATOM 3068 O O . ALA A 1 404 ? -1.077 -10.187 8.116 1.00 88.50 404 ALA A O 1
ATOM 3069 N N . SER A 1 405 ? 0.923 -10.836 7.336 1.00 79.94 405 SER A N 1
ATOM 3070 C CA . SER A 1 405 ? 1.008 -12.029 8.199 1.00 79.94 405 SER A CA 1
ATOM 3071 C C . SER A 1 405 ? 1.338 -11.696 9.657 1.00 79.94 405 SER A C 1
ATOM 3073 O O . SER A 1 405 ? 1.289 -12.577 10.507 1.00 79.94 405 SER A O 1
ATOM 3075 N N . GLN A 1 406 ? 1.738 -10.451 9.926 1.00 82.38 406 GLN A N 1
ATOM 3076 C CA . GLN A 1 406 ? 2.025 -9.943 11.264 1.00 82.38 406 GLN A CA 1
ATOM 3077 C C . GLN A 1 406 ? 0.994 -8.876 11.640 1.00 82.38 406 GLN A C 1
ATOM 3079 O O . GLN A 1 406 ? -0.084 -9.221 12.103 1.00 82.38 406 GLN A O 1
ATOM 3084 N N . ASP A 1 407 ? 1.295 -7.599 11.397 1.00 82.69 407 ASP A N 1
ATOM 3085 C CA . ASP A 1 407 ? 0.458 -6.479 11.823 1.00 82.69 407 ASP A CA 1
ATOM 3086 C C . ASP A 1 407 ? 0.160 -5.538 10.651 1.00 82.69 407 ASP A C 1
ATOM 3088 O O . ASP A 1 407 ? 1.011 -5.312 9.787 1.00 82.69 407 ASP A O 1
ATOM 3092 N N . ILE A 1 408 ? -1.030 -4.938 10.664 1.00 89.69 408 ILE A N 1
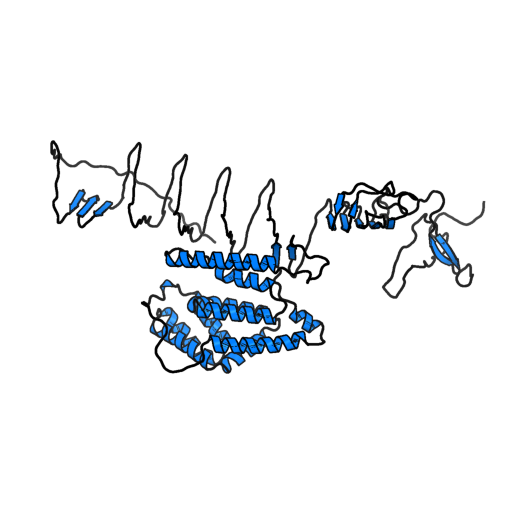ATOM 3093 C CA . ILE A 1 408 ? -1.358 -3.749 9.873 1.00 89.69 408 ILE A CA 1
ATOM 3094 C C . ILE A 1 408 ? -1.500 -2.596 10.861 1.00 89.69 408 ILE A C 1
ATOM 3096 O O . ILE A 1 408 ? -2.296 -2.674 11.795 1.00 89.69 408 ILE A O 1
ATOM 3100 N N . ALA A 1 409 ? -0.726 -1.532 10.659 1.00 88.31 409 ALA A N 1
ATOM 3101 C CA . ALA A 1 409 ? -0.787 -0.334 11.482 1.00 88.31 409 ALA A CA 1
ATOM 3102 C C . ALA A 1 409 ? -1.220 0.870 10.650 1.00 88.31 409 ALA A C 1
ATOM 3104 O O . ALA A 1 409 ? -0.590 1.211 9.650 1.00 88.31 409 ALA A O 1
ATOM 3105 N N . GLU A 1 410 ? -2.275 1.535 11.109 1.00 91.50 410 GLU A N 1
ATOM 3106 C CA . GLU A 1 410 ? -2.801 2.757 10.515 1.00 91.50 410 GLU A CA 1
ATOM 3107 C C . GLU A 1 410 ? -2.648 3.903 11.513 1.00 91.50 410 GLU A C 1
ATOM 3109 O O . GLU A 1 410 ? -3.074 3.810 12.665 1.00 91.50 410 GLU A O 1
ATOM 3114 N N . SER A 1 411 ? -2.027 4.998 11.081 1.00 90.69 411 SER A N 1
ATOM 3115 C CA . SER A 1 411 ? -1.873 6.196 11.902 1.00 90.69 411 SER A CA 1
ATOM 3116 C C . SER A 1 411 ? -2.051 7.456 11.070 1.00 90.69 411 SER A C 1
ATOM 3118 O O . SER A 1 411 ? -1.755 7.490 9.877 1.00 90.69 411 SER A O 1
ATOM 3120 N N . ALA A 1 412 ? -2.558 8.502 11.715 1.00 92.88 412 ALA A N 1
ATOM 3121 C CA . ALA A 1 412 ? -2.705 9.819 11.124 1.00 92.88 412 ALA A CA 1
ATOM 3122 C C . ALA A 1 412 ? -2.513 10.879 12.209 1.00 92.88 412 ALA A C 1
ATOM 3124 O O . ALA A 1 412 ? -3.074 10.759 13.296 1.00 92.88 412 ALA A O 1
ATOM 3125 N N . SER A 1 413 ? -1.791 11.959 11.899 1.00 88.75 413 SER A N 1
ATOM 3126 C CA . SER A 1 413 ? -1.731 13.137 12.779 1.00 88.75 413 SER A CA 1
ATOM 3127 C C . SER A 1 413 ? -3.079 13.868 12.866 1.00 88.75 413 SER A C 1
ATOM 3129 O O . SER A 1 413 ? -3.328 14.602 13.817 1.00 88.75 413 SER A O 1
ATOM 3131 N N . GLY A 1 414 ? -3.939 13.687 11.855 1.00 93.06 414 GLY A N 1
ATOM 3132 C CA . GLY A 1 414 ? -5.299 14.220 11.799 1.00 93.06 414 GLY A CA 1
ATOM 3133 C C . GLY A 1 414 ? -6.341 13.212 12.285 1.00 93.06 414 GLY A C 1
ATOM 3134 O O . GLY A 1 414 ? -6.516 12.995 13.479 1.00 93.06 414 GLY A O 1
ATOM 3135 N N . SER A 1 415 ? -7.099 12.628 11.359 1.00 96.00 415 SER A N 1
ATOM 3136 C CA . SER A 1 415 ? -8.160 11.665 11.675 1.00 96.00 415 SER A CA 1
ATOM 3137 C C . SER A 1 415 ? -8.117 10.482 10.721 1.00 96.00 415 SER A C 1
ATOM 3139 O O . SER A 1 415 ? -7.880 10.661 9.528 1.00 96.00 415 SER A O 1
ATOM 3141 N N . ILE A 1 416 ? -8.406 9.294 11.246 1.00 97.19 416 ILE A N 1
ATOM 3142 C CA . ILE A 1 416 ? -8.739 8.118 10.443 1.00 97.19 416 ILE A CA 1
ATOM 3143 C C . ILE A 1 416 ? -10.256 8.137 10.240 1.00 97.19 416 ILE A C 1
ATOM 3145 O O . ILE A 1 416 ? -11.013 8.149 11.210 1.00 97.19 416 ILE A O 1
ATOM 3149 N N . ASN A 1 417 ? -10.697 8.187 8.983 1.00 97.38 417 ASN A N 1
ATOM 3150 C CA . ASN A 1 417 ? -12.113 8.220 8.621 1.00 97.38 417 ASN A CA 1
ATOM 3151 C C . ASN A 1 417 ? -12.489 6.915 7.918 1.00 97.38 417 ASN A C 1
ATOM 3153 O O . ASN A 1 417 ? -11.999 6.641 6.826 1.00 97.38 417 ASN A O 1
ATOM 3157 N N . LEU A 1 418 ? -13.391 6.145 8.524 1.00 96.88 418 LEU A N 1
ATOM 3158 C CA . LEU A 1 418 ? -13.919 4.905 7.959 1.00 96.88 418 LEU A CA 1
ATOM 3159 C C . LEU A 1 418 ? -15.370 5.131 7.534 1.00 96.88 418 LEU A C 1
ATOM 3161 O O . LEU A 1 418 ? -16.200 5.559 8.337 1.00 96.88 418 LEU A O 1
ATOM 3165 N N . SER A 1 419 ? -15.684 4.861 6.269 1.00 97.38 419 SER A N 1
ATOM 3166 C CA . SER A 1 419 ? -17.031 5.020 5.721 1.00 97.38 419 SER A CA 1
ATOM 3167 C C . SER A 1 419 ? -17.358 3.867 4.783 1.00 97.38 419 SER A C 1
ATOM 3169 O O . SER A 1 419 ? -16.556 3.514 3.922 1.00 97.38 419 SER A O 1
ATOM 3171 N N . ALA A 1 420 ? -18.547 3.292 4.942 1.00 97.62 420 ALA A N 1
ATOM 3172 C CA . ALA A 1 420 ? -19.056 2.233 4.088 1.00 97.62 420 ALA A CA 1
ATOM 3173 C C . ALA A 1 420 ? -20.544 2.460 3.819 1.00 97.62 420 ALA A C 1
ATOM 3175 O O . ALA A 1 420 ? -21.295 2.842 4.714 1.00 97.62 420 ALA A O 1
ATOM 3176 N N . GLN A 1 421 ? -20.986 2.186 2.591 1.00 97.31 421 GLN A N 1
ATOM 3177 C CA . GLN A 1 421 ? -22.406 2.292 2.234 1.00 97.31 421 GLN A CA 1
ATOM 3178 C C . GLN A 1 421 ? -23.254 1.165 2.827 1.00 97.31 421 GLN A C 1
ATOM 3180 O O . GLN A 1 421 ? -24.455 1.334 3.018 1.00 97.31 421 GLN A O 1
ATOM 3185 N N . LYS A 1 422 ? -22.638 0.002 3.061 1.00 97.56 422 LYS A N 1
ATOM 3186 C CA . LYS A 1 422 ? -23.312 -1.171 3.616 1.00 97.56 422 LYS A CA 1
ATOM 3187 C C . LYS A 1 422 ? -22.913 -1.362 5.072 1.00 97.56 422 LYS A C 1
ATOM 3189 O O . LYS A 1 422 ? -23.654 -0.966 5.960 1.00 97.56 422 LYS A O 1
ATOM 3194 N N . ASN A 1 423 ? -21.734 -1.935 5.306 1.00 97.25 423 ASN A N 1
ATOM 3195 C CA . ASN A 1 423 ? -21.343 -2.424 6.624 1.00 97.25 423 ASN A CA 1
ATOM 3196 C C . ASN A 1 423 ? -19.886 -2.066 6.928 1.00 97.25 423 ASN A C 1
ATOM 3198 O O . ASN A 1 423 ? -19.048 -2.085 6.028 1.00 97.25 423 ASN A O 1
ATOM 3202 N N . ILE A 1 424 ? -19.588 -1.839 8.207 1.00 97.81 424 ILE A N 1
ATOM 3203 C CA . ILE A 1 424 ? -18.237 -1.929 8.769 1.00 97.81 424 ILE A CA 1
ATOM 3204 C C . ILE A 1 424 ? -18.256 -3.139 9.705 1.00 97.81 424 ILE A C 1
ATOM 3206 O O . ILE A 1 424 ? -19.053 -3.171 10.640 1.00 97.81 424 ILE A O 1
ATOM 3210 N N . ILE A 1 425 ? -17.429 -4.147 9.422 1.00 97.56 425 ILE A N 1
ATOM 3211 C CA . ILE A 1 425 ? -17.364 -5.399 10.187 1.00 97.56 425 ILE A CA 1
ATOM 3212 C C . ILE A 1 425 ? -15.939 -5.550 10.709 1.00 97.56 425 ILE A C 1
ATOM 3214 O O . ILE A 1 425 ? -15.002 -5.594 9.917 1.00 97.56 425 ILE A O 1
ATOM 3218 N N . GLY A 1 426 ? -15.789 -5.641 12.029 1.00 96.19 426 GLY A N 1
ATOM 3219 C CA . GLY A 1 426 ? -14.522 -5.931 12.695 1.00 96.19 426 GLY A CA 1
ATOM 3220 C C . GLY A 1 426 ? -14.620 -7.243 13.464 1.00 96.19 426 GLY A C 1
ATOM 3221 O O . GLY A 1 426 ? -15.614 -7.484 14.144 1.00 96.19 426 GLY A O 1
ATOM 3222 N N . HIS A 1 427 ? -13.600 -8.085 13.344 1.00 95.69 427 HIS A N 1
ATOM 3223 C CA . HIS A 1 427 ? -13.437 -9.304 14.128 1.00 95.69 427 HIS A CA 1
ATOM 3224 C C . HIS A 1 427 ? -11.978 -9.408 14.570 1.00 95.69 427 HIS A C 1
ATOM 3226 O O . HIS A 1 427 ? -11.075 -8.997 13.844 1.00 95.69 427 HIS A O 1
ATOM 3232 N N . ALA A 1 428 ? -11.759 -9.948 15.760 1.00 94.62 428 ALA A N 1
ATOM 3233 C CA . ALA A 1 428 ? -10.441 -10.247 16.293 1.00 94.62 428 ALA A CA 1
ATOM 3234 C C . ALA A 1 428 ? -10.520 -11.589 17.019 1.00 94.62 428 ALA A C 1
ATOM 3236 O O . ALA A 1 428 ? -11.544 -11.888 17.631 1.00 94.62 428 ALA A O 1
ATOM 3237 N N . GLN A 1 429 ? -9.460 -12.393 16.930 1.00 92.81 429 GLN A N 1
ATOM 3238 C CA . GLN A 1 429 ? -9.393 -13.677 17.630 1.00 92.81 429 GLN A CA 1
ATOM 3239 C C . GLN A 1 429 ? -9.225 -13.491 19.143 1.00 92.81 429 GLN A C 1
ATOM 3241 O O . GLN A 1 429 ? -9.838 -14.219 19.912 1.00 92.81 429 G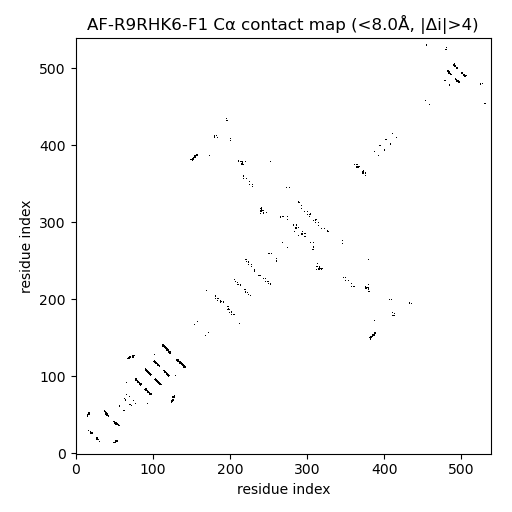LN A O 1
ATOM 3246 N N . ASP A 1 430 ? -8.392 -12.530 19.547 1.00 91.44 430 ASP A N 1
ATOM 3247 C CA . ASP A 1 430 ? -8.104 -12.246 20.956 1.00 91.44 430 ASP A CA 1
ATOM 3248 C C . ASP A 1 430 ? -9.048 -11.160 21.497 1.00 91.44 430 ASP A C 1
ATOM 3250 O O . ASP A 1 430 ? -9.958 -11.442 22.273 1.00 91.44 430 ASP A O 1
ATOM 3254 N N . LYS A 1 431 ? -8.897 -9.907 21.040 1.00 93.00 431 LYS A N 1
ATOM 3255 C CA . LYS A 1 431 ? -9.672 -8.780 21.582 1.00 93.00 431 LYS A CA 1
ATOM 3256 C C . LYS A 1 431 ? -9.871 -7.619 20.615 1.00 93.00 431 LYS A C 1
ATOM 3258 O O . LYS A 1 431 ? -9.075 -7.394 19.706 1.00 93.00 431 LYS A O 1
ATOM 3263 N N . ILE A 1 432 ? -10.905 -6.824 20.890 1.00 94.31 432 ILE A N 1
ATOM 3264 C CA . ILE A 1 432 ? -11.125 -5.493 20.312 1.00 94.31 432 ILE A CA 1
ATOM 3265 C C . ILE A 1 432 ? -10.992 -4.467 21.442 1.00 94.31 432 ILE A C 1
ATOM 3267 O O . ILE A 1 432 ? -11.722 -4.542 22.427 1.00 94.31 432 ILE A O 1
ATOM 3271 N N . SER A 1 433 ? -10.087 -3.499 21.286 1.00 93.88 433 SER A N 1
ATOM 3272 C CA . SER A 1 433 ? -9.807 -2.457 22.283 1.00 93.88 433 SER A CA 1
ATOM 3273 C C . SER A 1 433 ? -9.997 -1.076 21.657 1.00 93.88 433 SER A C 1
ATOM 3275 O O . SER A 1 433 ? -9.383 -0.765 20.636 1.00 93.88 433 SER A O 1
ATOM 3277 N N . LEU A 1 434 ? -10.883 -0.253 22.229 1.00 93.81 434 LEU A N 1
ATOM 3278 C CA . LEU A 1 434 ? -11.226 1.077 21.715 1.00 93.81 434 LEU A CA 1
ATOM 3279 C C . LEU A 1 434 ? -10.990 2.133 22.794 1.00 93.81 434 LEU A C 1
ATOM 3281 O O . LEU A 1 434 ? -11.633 2.117 23.842 1.00 93.81 434 LEU A O 1
ATOM 3285 N N . PHE A 1 435 ? -10.106 3.090 22.513 1.00 93.56 435 PHE A N 1
ATOM 3286 C CA . PHE A 1 435 ? -9.708 4.119 23.469 1.00 93.56 435 PHE A CA 1
ATOM 3287 C C . PHE A 1 435 ? -9.864 5.530 22.891 1.00 93.56 435 PHE A C 1
ATOM 3289 O O . PHE A 1 435 ? -9.443 5.817 21.772 1.00 93.56 435 PHE A O 1
ATOM 3296 N N . ALA A 1 436 ? -10.450 6.436 23.679 1.00 94.38 436 ALA A N 1
ATOM 3297 C CA . ALA A 1 436 ? -10.599 7.848 23.339 1.00 94.38 436 ALA A CA 1
ATOM 3298 C C . ALA A 1 436 ? -10.077 8.726 24.486 1.00 94.38 436 ALA A C 1
ATOM 3300 O O . ALA A 1 436 ? -10.747 8.898 25.502 1.00 94.38 436 ALA A O 1
ATOM 3301 N N . ALA A 1 437 ? -8.901 9.332 24.303 1.00 91.31 437 ALA A N 1
ATOM 3302 C CA . ALA A 1 437 ? -8.182 10.020 25.380 1.00 91.31 437 ALA A CA 1
ATOM 3303 C C . ALA A 1 437 ? -8.847 11.311 25.898 1.00 91.31 437 ALA A C 1
ATOM 3305 O O . ALA A 1 437 ? -8.626 11.695 27.043 1.00 91.31 437 ALA A O 1
ATOM 3306 N N . GLN A 1 438 ? -9.618 12.020 25.061 1.00 92.62 438 GLN A N 1
ATOM 3307 C CA . GLN A 1 438 ? -10.082 13.380 25.391 1.00 92.62 438 GLN A CA 1
ATOM 3308 C C . GLN A 1 438 ? -11.594 13.587 25.255 1.00 92.62 438 GLN A C 1
ATOM 3310 O O . GLN A 1 438 ? -12.230 14.096 26.173 1.00 92.62 438 GLN A O 1
ATOM 3315 N N . LYS A 1 439 ? -12.184 13.238 24.103 1.00 95.44 439 LYS A N 1
ATOM 3316 C CA . LYS A 1 439 ? -13.574 13.612 23.756 1.00 95.44 439 LYS A CA 1
ATOM 3317 C C . LYS A 1 439 ? -14.604 12.486 23.937 1.00 95.44 439 LYS A C 1
ATOM 3319 O O . LYS A 1 439 ? -15.772 12.681 23.604 1.00 95.44 439 LYS A O 1
ATOM 3324 N N . GLY A 1 440 ? -14.183 11.359 24.514 1.00 95.06 440 GLY A N 1
ATOM 3325 C CA . GLY A 1 440 ? -15.034 10.208 24.825 1.00 95.06 440 GLY A CA 1
ATOM 3326 C C . GLY A 1 440 ? -15.415 9.352 23.613 1.00 95.06 440 GLY A C 1
ATOM 3327 O O . GLY A 1 440 ? -15.064 9.658 22.475 1.00 95.06 440 GLY A O 1
ATOM 3328 N N . LEU A 1 441 ? -16.145 8.270 23.889 1.00 96.94 441 LEU A N 1
ATOM 3329 C CA . LEU A 1 441 ? -16.665 7.322 22.904 1.00 96.94 441 LEU A CA 1
ATOM 3330 C C . LEU A 1 441 ? -18.138 7.629 22.599 1.00 96.94 441 LEU A C 1
ATOM 3332 O O . LEU A 1 441 ? -18.915 7.950 23.500 1.00 96.94 441 LEU A O 1
ATOM 3336 N N . ARG A 1 442 ? -18.530 7.517 21.329 1.00 97.38 442 ARG A N 1
ATOM 3337 C CA . ARG A 1 442 ? -19.913 7.687 20.872 1.00 97.38 442 ARG A CA 1
ATOM 3338 C C . ARG A 1 442 ? -20.312 6.512 19.985 1.00 97.38 442 ARG A C 1
ATOM 3340 O O . ARG A 1 442 ? -19.666 6.280 18.971 1.00 97.38 442 ARG A O 1
ATOM 3347 N N . ALA A 1 443 ? -21.392 5.825 20.347 1.00 96.56 443 ALA A N 1
ATOM 3348 C CA . ALA A 1 443 ? -21.984 4.743 19.567 1.00 96.56 443 ALA A CA 1
ATOM 3349 C C . ALA A 1 443 ? -23.484 5.015 19.404 1.00 96.56 443 ALA A C 1
ATOM 3351 O O . ALA A 1 443 ? -24.204 5.138 20.395 1.00 96.56 443 ALA A O 1
ATOM 3352 N N . TYR A 1 444 ? -23.943 5.146 18.159 1.00 97.38 444 TYR A N 1
ATOM 3353 C CA . TYR A 1 444 ? -25.337 5.445 17.834 1.00 97.38 444 TYR A CA 1
ATOM 3354 C C . TYR A 1 444 ? -25.829 4.508 16.734 1.00 97.38 444 TYR A C 1
ATOM 3356 O O . TYR A 1 444 ? -25.187 4.391 15.692 1.00 97.38 444 TYR A O 1
ATOM 3364 N N . ALA A 1 445 ? -27.002 3.911 16.933 1.00 97.19 445 ALA A N 1
ATOM 3365 C CA . ALA A 1 445 ? -27.777 3.282 15.872 1.00 97.19 445 ALA A CA 1
ATOM 3366 C C . ALA A 1 445 ? -28.941 4.220 15.522 1.00 97.19 445 ALA A C 1
ATOM 3368 O O . ALA A 1 445 ? -29.864 4.383 16.313 1.00 97.19 445 ALA A O 1
ATOM 3369 N N . ALA A 1 446 ? -28.887 4.882 14.360 1.00 97.19 446 ALA A N 1
ATOM 3370 C CA . ALA A 1 446 ? -29.960 5.793 13.935 1.00 97.19 446 ALA A CA 1
ATOM 3371 C C . ALA A 1 446 ? -31.287 5.051 13.686 1.00 97.19 446 ALA A C 1
ATOM 3373 O O . ALA A 1 446 ? -32.367 5.604 13.876 1.00 97.19 446 ALA A O 1
ATOM 3374 N N . LYS A 1 447 ? -31.186 3.796 13.239 1.00 95.69 447 LYS A N 1
ATOM 3375 C CA . LYS A 1 447 ? -32.268 2.817 13.122 1.00 95.69 447 LYS A CA 1
ATOM 3376 C C . LYS A 1 447 ? -31.705 1.445 13.486 1.00 95.69 447 LYS A C 1
ATOM 3378 O O . LYS A 1 447 ? -30.517 1.202 13.284 1.00 95.69 447 LYS A O 1
ATOM 3383 N N . GLY A 1 448 ? -32.568 0.546 13.948 1.00 96.31 448 GLY A N 1
ATOM 3384 C CA . GLY A 1 448 ? -32.164 -0.791 14.390 1.00 96.31 448 GLY A CA 1
ATOM 3385 C C . GLY A 1 448 ? -31.654 -0.819 15.833 1.00 96.31 448 GLY A C 1
ATOM 3386 O O . GLY A 1 448 ? -31.544 0.215 16.490 1.00 96.31 448 GLY A O 1
ATOM 3387 N N . LYS A 1 449 ? -31.392 -2.030 16.338 1.00 96.56 449 LYS A N 1
ATOM 3388 C CA . LYS A 1 449 ? -30.964 -2.259 17.723 1.00 96.56 449 LYS A CA 1
ATOM 3389 C C . LYS A 1 449 ? -29.481 -1.934 17.916 1.00 96.56 449 LYS A C 1
ATOM 3391 O O . LYS A 1 449 ? -28.661 -2.262 17.063 1.00 96.56 449 LYS A O 1
ATOM 3396 N N . LEU A 1 450 ? -29.144 -1.360 19.068 1.00 96.88 450 LEU A N 1
ATOM 3397 C CA . LEU A 1 450 ? -27.794 -1.435 19.620 1.00 96.88 450 LEU A CA 1
ATOM 3398 C C . LEU A 1 450 ? -27.738 -2.674 20.518 1.00 96.88 450 LEU A C 1
ATOM 3400 O O . LEU A 1 450 ? -28.522 -2.780 21.458 1.00 96.88 450 LEU A O 1
ATOM 3404 N N . GLU A 1 451 ? -26.848 -3.612 20.212 1.00 95.19 451 GLU A N 1
ATOM 3405 C CA . GLU A 1 451 ? -26.719 -4.880 20.931 1.00 95.19 451 GLU A CA 1
ATOM 3406 C C . GLU A 1 451 ? -25.322 -4.999 21.539 1.00 95.19 451 GLU A C 1
ATOM 3408 O O . GLU A 1 451 ? -24.324 -4.810 20.847 1.00 95.19 451 GLU A O 1
ATOM 3413 N N . LEU A 1 452 ? -25.266 -5.295 22.839 1.00 94.50 452 LEU A N 1
ATOM 3414 C CA . LEU A 1 452 ? -24.039 -5.513 23.601 1.00 94.50 452 LEU A CA 1
ATOM 3415 C C . LEU A 1 452 ? -24.172 -6.855 24.319 1.00 94.50 452 LEU A C 1
ATOM 3417 O O . LEU A 1 452 ? -25.127 -7.055 25.069 1.00 94.50 452 LEU A O 1
ATOM 3421 N N . GLN A 1 453 ? -23.241 -7.773 24.071 1.00 93.88 453 GLN A N 1
ATOM 3422 C CA . GLN A 1 453 ? -23.243 -9.108 24.664 1.00 93.88 453 GLN A CA 1
ATOM 3423 C C . GLN A 1 453 ? -21.819 -9.499 25.054 1.00 93.88 453 GLN A C 1
ATOM 3425 O O . GLN A 1 453 ? -20.909 -9.397 24.236 1.00 93.88 453 GLN A O 1
ATOM 3430 N N . ALA A 1 454 ? -21.653 -9.999 26.275 1.00 94.31 454 ALA A N 1
ATOM 3431 C CA . ALA A 1 454 ? -20.517 -10.824 26.659 1.00 94.31 454 ALA A CA 1
ATOM 3432 C C . ALA A 1 454 ? -21.044 -12.264 26.749 1.00 94.31 454 ALA A C 1
ATOM 3434 O O . ALA A 1 454 ? -21.856 -12.572 27.617 1.00 94.31 454 ALA A O 1
ATOM 3435 N N . GLN A 1 455 ? -20.698 -13.106 25.769 1.00 93.31 455 GLN A N 1
ATOM 3436 C CA . GLN A 1 455 ? -21.344 -14.418 25.593 1.00 93.31 455 GLN A CA 1
ATOM 3437 C C . GLN A 1 455 ? -20.903 -15.460 26.630 1.00 93.31 455 GLN A C 1
ATOM 3439 O O . GLN A 1 455 ? -21.662 -16.387 26.903 1.00 93.31 455 GLN A O 1
ATOM 3444 N N . ASP A 1 456 ? -19.718 -15.276 27.216 1.00 92.50 456 ASP A N 1
ATOM 3445 C CA . ASP A 1 456 ? -19.131 -16.169 28.225 1.00 92.50 456 ASP A CA 1
ATOM 3446 C C . ASP A 1 456 ? -18.466 -15.404 29.390 1.00 92.50 456 ASP A C 1
ATOM 3448 O O . ASP A 1 456 ? -17.787 -15.991 30.224 1.00 92.50 456 ASP A O 1
ATOM 3452 N N . ASP A 1 457 ? -18.651 -14.082 29.466 1.00 94.50 457 ASP A N 1
ATOM 3453 C CA . ASP A 1 457 ? -18.023 -13.243 30.497 1.00 94.50 457 ASP A CA 1
ATOM 3454 C C . ASP A 1 457 ? -18.956 -12.095 30.930 1.00 94.50 457 ASP A C 1
ATOM 3456 O O . ASP A 1 457 ? -20.122 -12.020 30.531 1.00 94.50 457 ASP A O 1
ATOM 3460 N N . ALA A 1 458 ? -18.473 -11.205 31.789 1.00 94.94 458 ALA A N 1
ATOM 3461 C CA . ALA A 1 458 ? -19.213 -10.081 32.325 1.00 94.94 458 ALA A CA 1
ATOM 3462 C C . ALA A 1 458 ? -19.253 -8.882 31.366 1.00 94.94 458 ALA A C 1
ATOM 3464 O O . ALA A 1 458 ? -18.313 -8.585 30.631 1.00 94.94 458 ALA A O 1
ATOM 3465 N N . ILE A 1 459 ? -20.344 -8.119 31.453 1.00 96.56 459 ILE A N 1
ATOM 3466 C CA . ILE A 1 459 ? -20.391 -6.739 30.967 1.00 96.56 459 ILE A CA 1
ATOM 3467 C C . ILE A 1 459 ? -20.137 -5.822 32.164 1.00 96.56 459 ILE A C 1
ATOM 3469 O O . ILE A 1 459 ? -20.938 -5.791 33.100 1.00 96.56 459 ILE A O 1
ATOM 3473 N N . GLU A 1 460 ? -19.057 -5.043 32.117 1.00 95.19 460 GLU A N 1
ATOM 3474 C CA . GLU A 1 460 ? -18.735 -4.034 33.127 1.00 95.19 460 GLU A CA 1
ATOM 3475 C C . GLU A 1 460 ? -18.969 -2.615 32.584 1.00 95.19 460 GLU A C 1
ATOM 3477 O O . GLU A 1 460 ? -18.420 -2.214 31.558 1.00 95.19 460 GLU A O 1
ATOM 3482 N N . ALA A 1 461 ? -19.801 -1.834 33.280 1.00 95.19 461 ALA A N 1
ATOM 3483 C CA . ALA A 1 461 ? -20.102 -0.446 32.938 1.00 95.19 461 ALA A CA 1
ATOM 3484 C C . ALA A 1 461 ? -19.783 0.469 34.126 1.00 95.19 461 ALA A C 1
ATOM 3486 O O . ALA A 1 461 ? -20.573 0.590 35.063 1.00 95.19 461 ALA A O 1
ATOM 3487 N N . ILE A 1 462 ? -18.627 1.135 34.081 1.00 94.50 462 ILE A N 1
ATOM 3488 C CA . ILE A 1 462 ? -18.155 2.031 35.145 1.00 94.50 462 ILE A CA 1
ATOM 3489 C C . ILE A 1 462 ? -18.133 3.476 34.646 1.00 94.50 462 ILE A C 1
ATOM 3491 O O . ILE A 1 462 ? -17.579 3.786 33.593 1.00 94.50 462 ILE A O 1
ATOM 3495 N N . ALA A 1 463 ? -18.678 4.397 35.444 1.00 96.06 463 ALA A N 1
ATOM 3496 C CA . ALA A 1 463 ? -18.532 5.831 35.221 1.00 96.06 463 ALA A CA 1
ATOM 3497 C C . ALA A 1 463 ? -18.140 6.541 36.519 1.00 96.06 463 ALA A C 1
ATOM 3499 O O . ALA A 1 463 ? -18.774 6.355 37.552 1.00 96.06 463 ALA A O 1
ATOM 3500 N N . ARG A 1 464 ? -17.149 7.443 36.455 1.00 95.56 464 ARG A N 1
ATOM 3501 C CA . ARG A 1 464 ? -16.758 8.286 37.606 1.00 95.56 464 ARG A CA 1
ATOM 3502 C C . ARG A 1 464 ? -17.892 9.195 38.090 1.00 95.56 464 ARG A C 1
ATOM 3504 O O . ARG A 1 464 ? -17.910 9.603 39.245 1.00 95.56 464 ARG A O 1
ATOM 3511 N N . LYS A 1 465 ? -18.776 9.595 37.174 1.00 96.81 465 LYS A N 1
ATOM 3512 C CA . LYS A 1 465 ? -19.892 10.500 37.457 1.00 96.81 465 LYS A CA 1
ATOM 3513 C C . LYS A 1 465 ? -21.200 9.721 37.522 1.00 96.81 465 LYS A C 1
ATOM 3515 O O . LYS A 1 465 ? -21.509 9.124 38.540 1.00 96.81 465 LYS A O 1
ATOM 3520 N N . VAL A 1 466 ? -21.981 9.760 36.450 1.00 95.94 466 VAL A N 1
ATOM 3521 C CA . VAL A 1 466 ? -23.349 9.246 36.431 1.00 95.94 466 VAL A CA 1
ATOM 3522 C C . VAL A 1 466 ? -23.472 8.211 35.327 1.00 95.94 466 VAL A C 1
ATOM 3524 O O . VAL A 1 466 ? -23.048 8.471 34.201 1.00 95.94 466 VAL A O 1
ATOM 3527 N N . ILE A 1 467 ? -24.108 7.085 35.645 1.00 97.06 467 ILE A N 1
ATOM 3528 C CA . ILE A 1 467 ? -24.646 6.141 34.664 1.00 97.06 467 ILE A CA 1
ATOM 3529 C C . ILE A 1 467 ? -26.133 6.466 34.496 1.00 97.06 467 ILE A C 1
ATOM 3531 O O . ILE A 1 467 ? -26.869 6.535 35.480 1.00 97.06 467 ILE A O 1
ATOM 3535 N N . LYS A 1 468 ? -26.573 6.711 33.257 1.00 96.94 468 LYS A N 1
ATOM 3536 C CA . LYS A 1 468 ? -27.984 6.942 32.917 1.00 96.94 468 LYS A CA 1
ATOM 3537 C C . LYS A 1 468 ? -28.479 5.802 32.034 1.00 96.94 468 LYS A C 1
ATOM 3539 O O . LYS A 1 468 ? -27.961 5.628 30.937 1.00 96.94 468 LYS A O 1
ATOM 3544 N N . ILE A 1 469 ? -29.497 5.086 32.500 1.00 96.50 469 ILE A N 1
ATOM 3545 C CA . ILE A 1 469 ? -30.240 4.088 31.722 1.00 96.50 469 ILE A CA 1
ATOM 3546 C C . ILE A 1 469 ? -31.650 4.648 31.560 1.00 96.50 469 ILE A C 1
ATOM 3548 O O . ILE A 1 469 ? -32.343 4.857 32.552 1.00 96.50 469 ILE A O 1
ATOM 3552 N N . ILE A 1 470 ? -32.026 4.996 30.329 1.00 96.88 470 ILE A N 1
ATOM 3553 C CA . ILE A 1 470 ? -33.277 5.700 30.028 1.00 96.88 470 ILE A CA 1
ATOM 3554 C C . ILE A 1 470 ? -33.930 5.021 28.828 1.00 96.88 470 ILE A C 1
ATOM 3556 O O . ILE A 1 470 ? -33.321 4.950 27.763 1.00 96.88 470 ILE A O 1
ATOM 3560 N N . SER A 1 471 ? -35.175 4.582 29.002 1.00 97.25 471 SER A N 1
ATOM 3561 C CA . SER A 1 471 ? -36.102 4.318 27.902 1.00 97.25 471 SER A CA 1
ATOM 3562 C C . SER A 1 471 ? -37.070 5.495 27.824 1.00 97.25 471 SER A C 1
ATOM 3564 O O . SER A 1 471 ? -37.654 5.873 28.840 1.00 97.25 471 SER A O 1
ATOM 3566 N N . THR A 1 472 ? -37.164 6.150 26.665 1.00 97.38 472 THR A N 1
ATOM 3567 C CA . THR A 1 472 ? -37.969 7.376 26.505 1.00 97.38 472 THR A CA 1
ATOM 3568 C C . THR A 1 472 ? -39.429 7.098 26.178 1.00 97.38 472 THR A C 1
ATOM 3570 O O . THR A 1 472 ? -40.273 7.947 26.445 1.00 97.38 472 THR A O 1
ATOM 3573 N N . GLU A 1 473 ? -39.717 5.938 25.590 1.00 97.19 473 GLU A N 1
ATOM 3574 C CA . GLU A 1 473 ? -41.045 5.594 25.066 1.00 97.19 473 GLU A CA 1
ATOM 3575 C C . GLU A 1 473 ? -41.613 4.294 25.652 1.00 97.19 473 GLU A C 1
ATOM 3577 O O . GLU A 1 473 ? -42.819 4.082 25.583 1.00 97.19 473 GLU A O 1
ATOM 3582 N N . ASP A 1 474 ? -40.777 3.437 26.244 1.00 97.12 474 ASP A N 1
ATOM 3583 C CA . ASP A 1 474 ? -41.178 2.101 26.700 1.00 97.12 474 ASP A CA 1
ATOM 3584 C C . ASP A 1 474 ? -40.485 1.747 28.038 1.00 97.12 474 ASP A C 1
ATOM 3586 O O . ASP A 1 474 ? -40.109 2.624 28.819 1.00 97.12 474 ASP A O 1
ATOM 3590 N N . LYS A 1 475 ? -40.304 0.460 28.335 1.00 95.88 475 LYS A N 1
ATOM 3591 C CA . LYS A 1 475 ? -39.753 -0.052 29.593 1.00 95.88 475 LYS A CA 1
ATOM 3592 C C . LYS A 1 475 ? -38.222 -0.125 29.630 1.00 95.88 475 LYS A C 1
ATOM 3594 O O . LYS A 1 475 ? -37.544 -0.209 28.608 1.00 95.88 475 LYS A O 1
ATOM 3599 N N . ILE A 1 476 ? -37.694 -0.160 30.854 1.00 96.31 476 ILE A N 1
ATOM 3600 C CA . ILE A 1 476 ? -36.360 -0.683 31.174 1.00 96.31 476 ILE A CA 1
ATOM 3601 C C . ILE A 1 476 ? -36.575 -2.065 31.794 1.00 96.31 476 ILE A C 1
ATOM 3603 O O . ILE A 1 476 ? -37.331 -2.193 32.756 1.00 96.31 476 ILE A O 1
ATOM 3607 N N . GLU A 1 477 ? -35.921 -3.089 31.252 1.00 92.81 477 GLU A N 1
ATOM 3608 C CA . GLU A 1 477 ? -36.036 -4.470 31.725 1.00 92.81 477 GLU A CA 1
ATOM 3609 C C . GLU A 1 477 ? -34.705 -4.943 32.309 1.00 92.81 477 GLU A C 1
ATOM 3611 O O . GLU A 1 477 ? -33.668 -4.880 31.653 1.00 92.81 477 GLU A O 1
ATOM 3616 N N . LEU A 1 478 ? -34.745 -5.401 33.561 1.00 92.25 478 LEU A N 1
ATOM 3617 C CA . LEU A 1 478 ? -33.615 -6.002 34.262 1.00 92.25 478 LEU A CA 1
ATOM 3618 C C . LEU A 1 478 ? -34.036 -7.398 34.707 1.00 92.25 478 LEU A C 1
ATOM 3620 O O . LEU A 1 478 ? -34.977 -7.550 35.485 1.00 92.25 478 LEU A O 1
ATOM 3624 N N . SER A 1 479 ? -33.337 -8.413 34.218 1.00 90.12 479 SER A N 1
ATOM 3625 C CA . SER A 1 479 ? -33.612 -9.812 34.532 1.00 90.12 479 SER A CA 1
ATOM 3626 C C . SER A 1 479 ? -32.316 -10.541 34.840 1.00 90.12 479 SER A C 1
ATOM 3628 O O . SER A 1 479 ? -31.317 -10.352 34.150 1.00 90.12 479 SER A O 1
ATOM 3630 N N . SER A 1 480 ? -32.344 -11.408 35.847 1.00 90.25 480 SER A N 1
ATOM 3631 C CA . SER A 1 480 ? -31.227 -12.276 36.209 1.00 90.25 480 SER A CA 1
ATOM 3632 C C . SER A 1 480 ? -31.762 -13.658 36.542 1.00 90.25 480 SER A C 1
ATOM 3634 O O . SER A 1 480 ? -32.787 -13.782 37.210 1.00 90.25 480 SER A O 1
ATOM 3636 N N . ALA A 1 481 ? -31.061 -14.701 36.099 1.00 89.62 481 ALA A N 1
ATOM 3637 C CA . ALA A 1 481 ? -31.410 -16.078 36.442 1.00 89.62 481 ALA A CA 1
ATOM 3638 C C . ALA A 1 481 ? -31.139 -16.404 37.922 1.00 89.62 481 ALA A C 1
ATOM 3640 O O . ALA A 1 481 ? -31.673 -17.383 38.438 1.00 89.62 481 ALA A O 1
ATOM 3641 N N . LYS A 1 482 ? -30.286 -15.617 38.593 1.00 92.00 482 LYS A N 1
ATOM 3642 C CA . LYS A 1 482 ? -29.865 -15.864 39.979 1.00 92.00 482 LYS A CA 1
ATOM 3643 C C . LYS A 1 482 ? -30.287 -14.740 40.916 1.00 92.00 482 LYS A C 1
ATOM 3645 O O . LYS A 1 482 ? -30.999 -14.990 41.882 1.00 92.00 482 LYS A O 1
ATOM 3650 N N . GLU A 1 483 ? -29.826 -13.524 40.647 1.00 95.12 483 GLU A N 1
ATOM 3651 C CA . GLU A 1 483 ? -29.976 -12.399 41.567 1.00 95.12 483 GLU A CA 1
ATOM 3652 C C . GLU A 1 483 ? -29.813 -11.051 40.856 1.00 95.12 483 GLU A C 1
ATOM 3654 O O . GLU A 1 483 ? -28.957 -10.900 39.981 1.00 95.12 48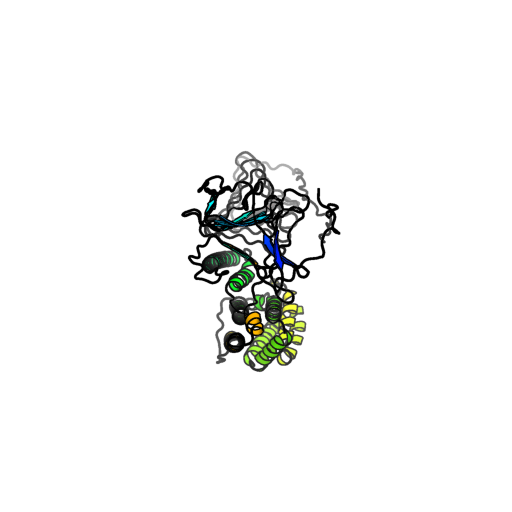3 GLU A O 1
ATOM 3659 N N . ILE A 1 484 ? -30.626 -10.076 41.260 1.00 96.50 484 ILE A N 1
ATOM 3660 C CA . ILE A 1 484 ? -30.417 -8.649 41.010 1.00 96.50 484 ILE A CA 1
ATOM 3661 C C . ILE A 1 484 ? -30.097 -8.001 42.359 1.00 96.50 484 ILE A C 1
ATOM 3663 O O . ILE A 1 484 ? -30.899 -8.095 43.289 1.00 96.50 484 ILE A O 1
ATOM 3667 N N . ASP A 1 485 ? -28.944 -7.340 42.453 1.00 97.06 485 ASP A N 1
ATOM 3668 C CA . ASP A 1 485 ? -28.440 -6.711 43.676 1.00 97.06 485 ASP A CA 1
ATOM 3669 C C . ASP A 1 485 ? -28.093 -5.237 43.419 1.00 97.06 485 ASP A C 1
ATOM 3671 O O . ASP A 1 485 ? -27.137 -4.916 42.712 1.00 97.06 485 ASP A O 1
ATOM 3675 N N . ILE A 1 486 ? -28.886 -4.330 43.990 1.00 96.94 486 ILE A N 1
ATOM 3676 C CA . ILE A 1 486 ? -28.717 -2.883 43.846 1.00 96.94 486 ILE A CA 1
ATOM 3677 C C . ILE A 1 486 ? -28.261 -2.309 45.183 1.00 96.94 486 ILE A C 1
ATOM 3679 O O . ILE A 1 486 ? -29.015 -2.314 46.157 1.00 96.94 486 ILE A O 1
ATOM 3683 N N . LYS A 1 487 ? -27.044 -1.759 45.220 1.00 95.75 487 LYS A N 1
ATOM 3684 C CA . LYS A 1 487 ? -26.425 -1.169 46.417 1.00 95.75 487 LYS A CA 1
ATOM 3685 C C . LYS A 1 487 ? -26.214 0.328 46.250 1.00 95.75 487 LYS A C 1
ATOM 3687 O O . LYS A 1 487 ? -25.703 0.774 45.227 1.00 95.75 487 LYS A O 1
ATOM 3692 N N . ALA A 1 488 ? -26.533 1.099 47.286 1.00 95.06 488 ALA A N 1
ATOM 3693 C CA . ALA A 1 488 ? -26.240 2.527 47.337 1.00 95.06 488 ALA A CA 1
ATOM 3694 C C . ALA A 1 488 ? -26.113 3.018 48.786 1.00 95.06 488 ALA A C 1
ATOM 3696 O O . ALA A 1 488 ? -27.029 2.835 49.584 1.00 95.06 488 ALA A O 1
ATOM 3697 N N . GLY A 1 489 ? -24.990 3.660 49.133 1.00 92.12 489 GLY A N 1
ATOM 3698 C CA . GLY A 1 489 ? -24.827 4.375 50.411 1.00 92.12 489 GLY A CA 1
ATOM 3699 C C . GLY A 1 489 ? -25.119 3.544 51.671 1.00 92.12 489 GLY A C 1
ATOM 3700 O O . GLY A 1 489 ? -25.694 4.066 52.620 1.00 92.12 489 GLY A O 1
ATOM 3701 N N . GLY A 1 490 ? -24.796 2.245 51.666 1.00 92.56 490 GLY A N 1
ATOM 3702 C CA . GLY A 1 490 ? -25.095 1.323 52.774 1.00 92.56 490 GLY A CA 1
ATOM 3703 C C . GLY A 1 490 ? -26.526 0.761 52.797 1.00 92.56 490 GLY A C 1
ATOM 3704 O O . GLY A 1 490 ? -26.874 0.031 53.722 1.00 92.56 490 GLY A O 1
ATOM 3705 N N . SER A 1 491 ? -27.352 1.073 51.795 1.00 97.19 491 SER A N 1
ATOM 3706 C CA . SER A 1 491 ? -28.656 0.442 51.552 1.00 97.19 491 SER A CA 1
ATOM 3707 C C . SER A 1 491 ? -28.581 -0.532 50.375 1.00 97.19 491 SER A C 1
ATOM 3709 O O . SER A 1 491 ? -27.739 -0.378 49.487 1.00 97.19 491 SER A O 1
ATOM 3711 N N . GLN A 1 492 ? -29.463 -1.529 50.367 1.00 97.31 492 GLN A N 1
ATOM 3712 C CA . GLN A 1 492 ? -29.468 -2.608 49.387 1.00 97.31 492 GLN A CA 1
ATOM 3713 C C . GLN A 1 492 ? -30.898 -3.064 49.056 1.00 97.31 492 GLN A C 1
ATOM 3715 O O . GLN A 1 492 ? -31.725 -3.213 49.960 1.00 97.31 492 GLN A O 1
ATOM 3720 N N . LEU A 1 493 ? -31.157 -3.341 47.776 1.00 97.38 493 LEU A N 1
ATOM 3721 C CA . LEU A 1 493 ? -32.319 -4.083 47.281 1.00 97.38 493 LEU A CA 1
ATOM 3722 C C . LEU A 1 493 ? -31.832 -5.365 46.593 1.00 97.38 493 LEU A C 1
ATOM 3724 O O . LEU A 1 493 ? -31.064 -5.285 45.638 1.00 97.38 493 LEU A O 1
ATOM 3728 N N . ILE A 1 494 ? -32.300 -6.522 47.064 1.00 97.00 494 ILE A N 1
ATOM 3729 C CA . ILE A 1 494 ? -32.021 -7.838 46.473 1.00 97.00 494 ILE A CA 1
ATOM 3730 C C . ILE A 1 494 ? -33.323 -8.432 45.932 1.00 97.00 494 ILE A C 1
ATOM 3732 O O . ILE A 1 494 ? -34.322 -8.483 46.653 1.00 97.00 494 ILE A O 1
ATOM 3736 N N . VAL A 1 495 ? -33.289 -8.932 44.698 1.00 95.50 495 VAL A N 1
ATOM 3737 C CA . VAL A 1 495 ? -34.358 -9.734 44.083 1.00 95.50 495 VAL A CA 1
ATOM 3738 C C . VAL A 1 495 ? -33.761 -11.059 43.618 1.00 95.50 495 VAL A C 1
ATOM 3740 O O . VAL A 1 495 ? -32.882 -11.069 42.757 1.00 95.50 495 VAL A O 1
ATOM 3743 N N . ASN A 1 496 ? -34.216 -12.174 44.191 1.00 93.62 496 ASN A N 1
ATOM 3744 C CA . ASN A 1 496 ? -33.741 -13.518 43.851 1.00 93.62 496 ASN A CA 1
ATOM 3745 C C . ASN A 1 496 ? -34.823 -14.585 44.113 1.00 93.62 496 ASN A C 1
ATOM 3747 O O . ASN A 1 496 ? -35.962 -14.266 44.454 1.00 93.62 496 ASN A O 1
ATOM 3751 N N . GLY A 1 497 ? -34.469 -15.868 43.974 1.00 88.94 497 GLY A N 1
ATOM 3752 C CA . GLY A 1 497 ? -35.397 -16.991 44.176 1.00 88.94 497 GLY A CA 1
ATOM 3753 C C . GLY A 1 497 ? -35.986 -17.119 45.590 1.00 88.94 497 GLY A C 1
ATOM 3754 O O . GLY A 1 497 ? -36.991 -17.802 45.758 1.00 88.94 497 GLY A O 1
ATOM 3755 N N . ASN A 1 498 ? -35.408 -16.451 46.596 1.00 90.69 498 ASN A N 1
ATOM 3756 C CA . ASN A 1 498 ? -35.924 -16.442 47.969 1.00 90.69 498 ASN A CA 1
ATOM 3757 C C . ASN A 1 498 ? -36.910 -15.287 48.233 1.00 90.69 498 ASN A C 1
ATOM 3759 O O . ASN A 1 498 ? -37.485 -15.224 49.319 1.00 90.69 498 ASN A O 1
ATOM 3763 N N . GLY A 1 499 ? -37.095 -14.369 47.276 1.00 91.25 499 GLY A N 1
ATOM 3764 C CA . GLY A 1 499 ? -38.016 -13.236 47.374 1.00 91.25 499 GLY A CA 1
ATOM 3765 C C . GLY A 1 499 ? -37.355 -11.875 47.133 1.00 91.25 499 GLY A C 1
ATOM 3766 O O . GLY A 1 499 ? -36.335 -11.759 46.451 1.00 91.25 499 GLY A O 1
ATOM 3767 N N . VAL A 1 500 ? -37.969 -10.827 47.694 1.00 94.56 500 VAL A N 1
ATOM 3768 C CA . VAL A 1 500 ? -37.523 -9.428 47.588 1.00 94.56 500 VAL A CA 1
ATOM 3769 C C . VAL A 1 500 ? -37.093 -8.927 48.965 1.00 94.56 500 VAL A C 1
ATOM 3771 O O . VAL A 1 500 ? -37.893 -8.919 49.900 1.00 94.56 500 VAL A O 1
ATOM 3774 N N . PHE A 1 501 ? -35.841 -8.483 49.093 1.00 95.62 501 PHE A N 1
ATOM 3775 C CA . PHE A 1 501 ? -35.258 -8.046 50.363 1.00 95.62 501 PHE A CA 1
ATOM 3776 C C . PHE A 1 501 ? -34.749 -6.611 50.275 1.00 95.62 501 PHE A C 1
ATOM 3778 O O . PHE A 1 501 ? -33.923 -6.288 49.424 1.00 95.62 501 PHE A O 1
ATOM 3785 N N . ILE A 1 502 ? -35.184 -5.768 51.211 1.00 96.12 502 ILE A N 1
ATOM 3786 C CA . ILE A 1 502 ? -34.676 -4.405 51.379 1.00 96.12 502 ILE A CA 1
ATOM 3787 C C . ILE A 1 502 ? -33.903 -4.350 52.694 1.00 96.12 502 ILE A C 1
ATOM 3789 O O . ILE A 1 502 ? -34.458 -4.636 53.754 1.00 96.12 502 ILE A O 1
ATOM 3793 N N . LYS A 1 503 ? -32.621 -3.987 52.631 1.00 95.62 503 LYS A N 1
ATOM 3794 C CA . LYS A 1 503 ? -31.750 -3.829 53.804 1.00 95.62 503 LYS A CA 1
ATOM 3795 C C . LYS A 1 503 ? -31.254 -2.392 53.863 1.00 95.62 503 LYS A C 1
ATOM 3797 O O . LYS A 1 503 ? -30.703 -1.883 52.890 1.00 95.62 503 LYS A O 1
ATOM 3802 N N . THR A 1 504 ? -31.424 -1.731 55.001 1.00 96.44 504 THR A N 1
ATOM 3803 C CA . THR A 1 504 ? -30.855 -0.401 55.240 1.00 96.44 504 THR A CA 1
ATOM 3804 C C . THR A 1 504 ? -30.563 -0.221 56.724 1.00 96.44 504 THR A C 1
ATOM 3806 O O . THR A 1 504 ? -31.367 -0.615 57.564 1.00 96.44 504 THR A O 1
ATOM 3809 N N . GLY A 1 505 ? -29.402 0.354 57.049 1.00 93.31 505 GLY A N 1
ATOM 3810 C CA . GLY A 1 505 ? -29.102 0.825 58.407 1.00 93.31 505 GLY A CA 1
ATOM 3811 C C . GLY A 1 505 ? -29.702 2.204 58.710 1.00 93.31 505 GLY A C 1
ATOM 3812 O O . GLY A 1 505 ? -29.626 2.672 59.842 1.00 93.31 505 GLY A O 1
ATOM 3813 N N . GLY A 1 506 ? -30.263 2.869 57.695 1.00 93.81 506 GLY A N 1
ATOM 3814 C CA . GLY A 1 506 ? -30.904 4.173 57.808 1.00 93.81 506 GLY A CA 1
ATOM 3815 C C . GLY A 1 506 ? -32.428 4.085 57.907 1.00 93.81 506 GLY A C 1
ATOM 3816 O O . GLY A 1 506 ? -33.012 3.053 58.229 1.00 93.81 506 GLY A O 1
ATOM 3817 N N . LYS A 1 507 ? -33.093 5.204 57.608 1.00 93.62 507 LYS A N 1
ATOM 3818 C CA . LYS A 1 507 ? -34.556 5.284 57.574 1.00 93.62 507 LYS A CA 1
ATOM 3819 C C . LYS A 1 507 ? -35.100 4.550 56.346 1.00 93.62 507 LYS A C 1
ATOM 3821 O O . LYS A 1 507 ? -34.848 4.966 55.218 1.00 93.62 507 LYS A O 1
ATOM 3826 N N . PHE A 1 508 ? -35.924 3.532 56.574 1.00 94.25 508 PHE A N 1
ATOM 3827 C CA . PHE A 1 508 ? -36.825 2.997 55.557 1.00 94.25 508 PHE A CA 1
ATOM 3828 C C . PHE A 1 508 ? -38.154 3.766 55.610 1.00 94.25 508 PHE A C 1
ATOM 3830 O O . PHE A 1 508 ? -38.854 3.729 56.620 1.00 94.25 508 PHE A O 1
ATOM 3837 N N . GLU A 1 509 ? -38.494 4.505 54.553 1.00 93.44 509 GLU A N 1
ATOM 3838 C CA . GLU A 1 509 ? -39.748 5.261 54.449 1.00 93.44 509 GLU A CA 1
ATOM 3839 C C . GLU A 1 509 ? -40.551 4.772 53.242 1.00 93.44 509 GLU A C 1
ATOM 3841 O O . GLU A 1 509 ? -40.063 4.816 52.115 1.00 93.44 509 GLU A O 1
ATOM 3846 N N . SER A 1 510 ? -41.792 4.338 53.474 1.00 92.06 510 SER A N 1
ATOM 3847 C CA . SER A 1 510 ? -42.740 3.963 52.423 1.00 92.06 510 SER A CA 1
ATOM 3848 C C . SER A 1 510 ? -43.929 4.919 52.469 1.00 92.06 510 SER A C 1
ATOM 3850 O O . SER A 1 510 ? -44.614 5.010 53.485 1.00 92.06 510 SER A O 1
ATOM 3852 N N . LYS A 1 511 ? -44.134 5.687 51.395 1.00 91.25 511 LYS A N 1
ATOM 3853 C CA . LYS A 1 511 ? -45.200 6.693 51.278 1.00 91.25 511 LYS A CA 1
ATOM 3854 C C . LYS A 1 511 ? -46.165 6.277 50.176 1.00 91.25 511 LYS A C 1
ATOM 3856 O O . LYS A 1 511 ? -45.792 6.300 49.006 1.00 91.25 511 LYS A O 1
ATOM 3861 N N . ALA A 1 512 ? -47.395 5.931 50.546 1.00 92.56 512 ALA A N 1
ATOM 3862 C CA . ALA A 1 512 ? -48.454 5.573 49.607 1.00 92.56 512 ALA A CA 1
ATOM 3863 C C . ALA A 1 512 ? -49.829 6.048 50.102 1.00 92.56 512 ALA A C 1
ATOM 3865 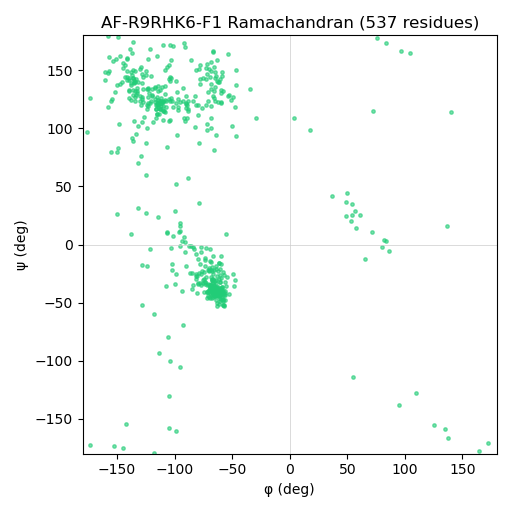O O . ALA A 1 512 ? -50.039 6.211 51.302 1.00 92.56 512 ALA A O 1
ATOM 3866 N N . GLY A 1 513 ? -50.778 6.237 49.177 1.00 93.88 513 GLY A N 1
ATOM 3867 C CA . GLY A 1 513 ? -52.184 6.495 49.522 1.00 93.88 513 GLY A CA 1
ATOM 3868 C C . GLY A 1 513 ? -52.889 5.284 50.155 1.00 93.88 513 GLY A C 1
ATOM 3869 O O . GLY A 1 513 ? -53.873 5.455 50.866 1.00 93.88 513 GLY A O 1
ATOM 3870 N N . GLN A 1 514 ? -52.374 4.070 49.926 1.00 92.56 514 GLN A N 1
ATOM 3871 C CA . GLN A 1 514 ? -52.833 2.815 50.522 1.00 92.56 514 GLN A CA 1
ATOM 3872 C C . GLN A 1 514 ? -51.703 1.776 50.470 1.00 92.56 514 GLN A C 1
ATOM 3874 O O . GLN A 1 514 ? -50.931 1.750 49.512 1.00 92.56 514 GLN A O 1
ATOM 3879 N N . HIS A 1 515 ? -51.641 0.890 51.465 1.00 89.31 515 HIS A N 1
ATOM 3880 C CA . HIS A 1 515 ? -50.825 -0.323 51.419 1.00 89.31 515 HIS A CA 1
ATOM 3881 C C . HIS A 1 515 ? -51.756 -1.538 51.402 1.00 89.31 515 HIS A C 1
ATOM 3883 O O . HIS A 1 515 ? -52.526 -1.735 52.339 1.00 89.31 515 HIS A O 1
ATOM 3889 N N . ILE A 1 516 ? -51.705 -2.331 50.332 1.00 86.19 516 ILE A N 1
ATOM 3890 C CA . ILE A 1 516 ? -52.470 -3.575 50.193 1.00 86.19 516 ILE A CA 1
ATOM 3891 C C . ILE A 1 516 ? -51.473 -4.732 50.228 1.00 86.19 516 ILE A C 1
ATOM 3893 O O . ILE A 1 516 ? -50.547 -4.771 49.422 1.00 86.19 516 ILE A O 1
ATOM 3897 N N . PHE A 1 517 ? -51.667 -5.671 51.152 1.00 87.88 517 PHE A N 1
ATOM 3898 C CA . PHE A 1 517 ? -50.844 -6.873 51.281 1.00 87.88 517 PHE A CA 1
ATOM 3899 C C . PHE A 1 517 ? -51.679 -8.091 50.870 1.00 87.88 517 PHE A C 1
ATOM 3901 O O . PHE A 1 517 ? -52.607 -8.473 51.580 1.00 87.88 517 PHE A O 1
ATOM 3908 N N . LEU A 1 518 ? -51.379 -8.658 49.700 1.00 89.50 518 LEU A N 1
ATOM 3909 C CA . LEU A 1 518 ? -52.037 -9.848 49.147 1.00 89.50 518 LEU A CA 1
ATOM 3910 C C . LEU A 1 518 ? -51.162 -11.096 49.345 1.00 89.50 518 LEU A C 1
ATOM 3912 O O . LEU A 1 518 ? -50.002 -10.996 49.746 1.00 89.50 518 LEU A O 1
ATOM 3916 N N . GLY A 1 519 ? -51.721 -12.275 49.062 1.00 87.06 519 GLY A N 1
ATOM 3917 C CA . GLY A 1 519 ? -50.942 -13.513 48.974 1.00 87.06 519 GLY A CA 1
ATOM 3918 C C . GLY A 1 519 ? -49.910 -13.461 47.840 1.00 87.06 519 GLY A C 1
ATOM 3919 O O . GLY A 1 519 ? -50.045 -12.669 46.910 1.00 87.06 519 GLY A O 1
ATOM 3920 N N . GLY A 1 520 ? -48.874 -14.297 47.928 1.00 85.00 520 GLY A N 1
ATOM 3921 C CA . GLY A 1 520 ? -47.822 -14.357 46.911 1.00 85.00 520 GLY A CA 1
ATOM 3922 C C . GLY A 1 520 ? -48.331 -14.845 45.551 1.00 85.00 520 GLY A C 1
ATOM 3923 O O . GLY A 1 520 ? -49.232 -15.679 45.477 1.00 85.00 520 GLY A O 1
ATOM 3924 N N . GLU A 1 521 ? -47.708 -14.351 44.486 1.00 86.38 521 GLU A N 1
ATOM 3925 C CA . GLU A 1 521 ? -47.969 -14.734 43.097 1.00 86.38 521 GLU A CA 1
ATOM 3926 C C . GLU A 1 521 ? -46.663 -15.192 42.433 1.00 86.38 521 GLU A C 1
ATOM 3928 O O . GLU A 1 521 ? -45.584 -14.685 42.748 1.00 86.38 521 GLU A O 1
ATOM 3933 N N . ASN A 1 522 ? -46.751 -16.165 41.523 1.00 81.69 522 ASN A N 1
ATOM 3934 C CA . ASN A 1 522 ? -45.597 -16.663 40.778 1.00 81.69 522 ASN A CA 1
ATOM 3935 C C . ASN A 1 522 ? -45.405 -15.867 39.486 1.00 81.69 522 ASN A C 1
ATOM 3937 O O . ASN A 1 522 ? -46.312 -15.789 38.661 1.00 81.69 522 ASN A O 1
ATOM 3941 N N . ILE A 1 523 ? -44.192 -15.362 39.273 1.00 80.12 523 ILE A N 1
ATOM 3942 C CA . ILE A 1 523 ? -43.799 -14.678 38.039 1.00 80.12 523 ILE A CA 1
ATOM 3943 C C . ILE A 1 523 ? -42.843 -15.586 37.261 1.00 80.12 523 ILE A C 1
ATOM 3945 O O . ILE A 1 523 ? -41.859 -16.080 37.812 1.00 80.12 523 ILE A O 1
ATOM 3949 N N . SER A 1 524 ? -43.122 -15.808 35.974 1.00 76.69 524 SER A N 1
ATOM 3950 C CA . SER A 1 524 ? -42.222 -16.534 35.072 1.00 76.69 524 SER A CA 1
ATOM 3951 C C . SER A 1 524 ? -41.258 -15.557 34.400 1.00 76.69 524 SER A C 1
ATOM 3953 O O . SER A 1 524 ? -41.691 -14.617 33.735 1.00 76.69 524 SER A O 1
ATOM 3955 N N . ILE A 1 525 ? -39.952 -15.770 34.581 1.00 73.44 525 ILE A N 1
ATOM 3956 C CA . ILE A 1 525 ? -38.906 -14.975 33.928 1.00 73.44 525 ILE A CA 1
ATOM 3957 C C . ILE A 1 525 ? -38.589 -15.627 32.571 1.00 73.44 525 ILE A C 1
ATOM 3959 O O . ILE A 1 525 ? -38.229 -16.809 32.553 1.00 73.44 525 ILE A O 1
ATOM 3963 N N . PRO A 1 526 ? -38.692 -14.900 31.441 1.00 70.12 526 PRO A N 1
ATOM 3964 C CA . PRO A 1 526 ? -38.277 -15.411 30.140 1.00 70.12 526 PRO A CA 1
ATOM 3965 C C . PRO A 1 526 ? -36.803 -15.820 30.178 1.00 70.12 526 PRO A C 1
ATOM 3967 O O . PRO A 1 526 ? -35.950 -15.072 30.658 1.00 70.12 526 PRO A O 1
ATOM 3970 N N . LYS A 1 527 ? -36.490 -17.014 29.674 1.00 70.56 527 LYS A N 1
ATOM 3971 C CA . LYS A 1 527 ? -35.108 -17.482 29.593 1.00 70.56 527 LYS A CA 1
ATOM 3972 C C . LYS A 1 527 ? -34.435 -16.853 28.373 1.00 70.56 527 LYS A C 1
ATOM 3974 O O . LYS A 1 527 ? -34.879 -17.069 27.249 1.00 70.56 527 LYS A O 1
ATOM 3979 N N . TYR A 1 528 ? -33.365 -16.101 28.601 1.00 74.19 528 TYR A N 1
ATOM 3980 C CA . TYR A 1 528 ? -32.502 -15.599 27.536 1.00 74.19 528 TYR A CA 1
ATOM 3981 C C . TYR A 1 528 ? -31.379 -16.611 27.307 1.00 74.19 528 TYR A C 1
ATOM 3983 O O . TYR A 1 528 ? -30.494 -16.755 28.149 1.00 74.19 528 TYR A O 1
ATOM 3991 N N . ASP A 1 529 ? -31.443 -17.351 26.201 1.00 75.75 529 ASP A N 1
ATOM 3992 C CA . ASP A 1 529 ? -30.382 -18.279 25.812 1.00 75.75 529 ASP A CA 1
ATOM 3993 C C . ASP A 1 529 ? -29.363 -17.543 24.928 1.00 75.75 529 ASP A C 1
ATOM 3995 O O . ASP A 1 529 ? -29.696 -17.051 23.849 1.00 75.75 529 ASP A O 1
ATOM 3999 N N . LEU A 1 530 ? -28.118 -17.458 25.404 1.00 81.44 530 LEU A N 1
ATOM 4000 C CA . LEU A 1 530 ? -26.982 -17.014 24.597 1.00 81.44 530 LEU A CA 1
ATOM 4001 C C . LEU A 1 530 ? -26.518 -18.158 23.678 1.00 81.44 530 LEU A C 1
ATOM 4003 O O . LEU A 1 530 ? -26.739 -19.332 24.006 1.00 81.44 530 LEU A O 1
ATOM 4007 N N . PRO A 1 531 ? -25.881 -17.847 22.533 1.00 78.00 531 PRO A N 1
ATOM 4008 C CA . PRO A 1 531 ? -25.313 -18.867 21.663 1.00 78.00 531 PRO A CA 1
ATOM 4009 C C . PRO A 1 531 ? -24.372 -19.776 22.459 1.00 78.00 531 PRO A C 1
ATOM 4011 O O . PRO A 1 531 ? -23.475 -19.299 23.149 1.00 78.00 531 PRO A O 1
ATOM 4014 N N . LYS A 1 532 ? -24.572 -21.092 22.370 1.00 70.56 532 LYS A N 1
ATOM 4015 C CA . LYS A 1 532 ? -23.609 -22.057 22.902 1.00 70.56 532 LYS A CA 1
ATOM 4016 C C . LYS A 1 532 ? -22.534 -22.259 21.846 1.00 70.56 532 LYS A C 1
ATOM 4018 O O . LYS A 1 532 ? -22.863 -22.630 20.722 1.00 70.56 532 LYS A O 1
ATOM 4023 N N . ILE A 1 533 ? -21.274 -22.035 22.203 1.00 59.09 533 ILE A N 1
ATOM 4024 C CA . ILE A 1 533 ? -20.148 -22.423 21.354 1.00 59.09 533 ILE A CA 1
ATOM 4025 C C . ILE A 1 533 ? -20.123 -23.958 21.342 1.00 59.09 533 ILE A C 1
ATOM 4027 O O . ILE A 1 533 ? -19.680 -24.594 22.298 1.00 59.09 533 ILE A O 1
ATOM 4031 N N . GLU A 1 534 ? -20.648 -24.580 20.284 1.00 54.97 534 GLU A N 1
ATOM 4032 C CA . GLU A 1 534 ? -20.212 -25.932 19.934 1.00 54.97 534 GLU A CA 1
ATOM 4033 C C . GLU A 1 534 ? -18.709 -25.838 19.672 1.00 54.97 534 GLU A C 1
ATOM 4035 O O . GLU A 1 534 ? -18.280 -24.886 19.027 1.00 54.97 534 GLU A O 1
ATOM 4040 N N . LYS A 1 535 ? -17.898 -26.751 20.223 1.00 45.75 535 LYS A N 1
ATOM 4041 C CA . LYS A 1 535 ? -16.443 -26.753 20.016 1.00 45.75 535 LYS A CA 1
ATOM 4042 C C . LYS A 1 535 ? -16.142 -26.659 18.517 1.00 45.75 535 LYS A C 1
ATOM 4044 O O . LYS A 1 535 ? -16.253 -27.649 17.801 1.00 45.75 535 LYS A O 1
ATOM 4049 N N . ILE A 1 536 ? -15.780 -25.469 18.058 1.00 53.62 536 ILE A N 1
ATOM 4050 C CA . ILE A 1 536 ? -15.169 -25.266 16.756 1.00 53.62 536 ILE A CA 1
ATOM 4051 C C . ILE A 1 536 ? -13.681 -25.406 17.037 1.00 53.62 536 ILE A C 1
ATOM 4053 O O . ILE A 1 536 ? -13.101 -24.559 17.717 1.00 53.62 536 ILE A O 1
ATOM 4057 N N . ASP A 1 537 ? -13.091 -26.506 16.577 1.00 41.72 537 ASP A N 1
ATOM 4058 C CA . ASP A 1 537 ? -11.642 -26.677 16.580 1.00 41.72 537 ASP A CA 1
ATOM 4059 C C . ASP A 1 537 ? -11.051 -25.605 15.648 1.00 41.72 537 ASP A C 1
ATOM 4061 O O . ASP A 1 537 ? -11.022 -25.758 14.426 1.00 41.72 537 ASP A O 1
ATOM 4065 N N . LEU A 1 538 ? -10.658 -24.466 16.221 1.00 40.59 538 LEU A N 1
ATOM 4066 C CA . LEU A 1 538 ? -9.860 -23.452 15.539 1.00 40.59 538 LEU A CA 1
ATOM 4067 C C . LEU A 1 538 ? -8.443 -24.027 15.405 1.00 40.59 538 LEU A C 1
ATOM 4069 O O . LEU A 1 538 ? -7.728 -24.133 16.402 1.00 40.59 538 LEU A O 1
ATOM 4073 N N . VAL A 1 539 ? -8.106 -24.477 14.192 1.00 37.97 539 VAL A N 1
ATOM 4074 C CA . VAL A 1 539 ? -6.785 -25.010 13.805 1.00 37.97 539 VAL A CA 1
ATOM 4075 C C . VAL A 1 539 ? -5.746 -23.903 13.735 1.00 37.97 539 VAL A C 1
ATOM 4077 O O . VAL A 1 539 ? -6.071 -22.843 13.151 1.00 37.97 539 VAL A O 1
#

Sequence (539 aa):
GGAGSNDNDTDSAWVDVLTPWAGEGYGARFLPRIGEVVVIDFFDGNIDRPFVTGRIHEAQRSPTKFDVKGQLPATKKLSGIRSQEINGSGFNQLRFDDTTGQISTQLQSSHAATQLNLGNLSHPKEQETSQGRGEGFELRTDAWGAVRAGKGMLISTYAQEQAIADHLEAAQAQSLLSQGYESMKMLSEVAAKQQTDALNVINRLPKFIQSLELKTTGQALNSTVNLFKEGINNDPIHALKSCGGFIEDIGALGGNAKGVVDEFNAFFSDAKDALENLKAFIENVEEHGADIVKGKLASIKDRIHKNPFESIKEVGKVLANVETKDFDLMSVCGTFSKGSKLEVSPSKALSSLQGFMEGYTQGLESSSDTKQQEQGKIFRQALMLLASPNGIALTTPENIILQASQDIAESASGSINLSAQKNIIGHAQDKISLFAAQKGLRAYAAKGKLELQAQDDAIEAIARKVIKIISTEDKIELSSAKEIDIKAGGSQLIVNGNGVFIKTGGKFESKAGQHIFLGGENISIPKYDLPKIEKIDLV

pLDDT: mean 77.23, std 20.04, range [27.62, 98.44]

=== Feature glossary ===
The record interleaves many kinds of information about one protein. Here is each kind framed as the question it answers.

Q: What does the local fold look like, residue by residue?
A: The Foldseek 3Di string encodes local tertiary geometry as a 20-letter alphabet — one character per residue — derived from the relative positions of nearby Cα atoms. Unlike the amino-acid sequence, 3Di is a direct function of the 3D structure, so two proteins with the same fold have similar 3Di strings even at low sequence identity.

Q: Which residues are in helices, strands, or loops?
A: The SS8 string is DSSP's per-residue secondary-structure call. α-helix (H) means an i→i+4 H-bond ladder; β-strand (E) means the residue participates in a β-sheet; 3₁₀ (G) and π (I) are tighter and wider helices; T/S are turns/bends; '-' is loop.

Q: How big and how compact is the whole molecule?
A: Radius of gyration (Rg) is the root-mean-square distance of Cα atoms from their centroid — a single number for overall size and compactness. A globular domain of N residues has Rg ≈ 2.2·N^0.38 Å; an extended or disordered chain has a much larger Rg. The Cα contact count is the number of residue pairs whose Cα atoms are within 8 Å and are more than four positions apart in sequence — a standard proxy for tertiary packing density. The bounding box is the smallest axis-aligned box enclosing all Cα atoms.

Q: Where is each backbone atom in 3D?
A: Structure coordinates are given as an mmCIF _atom_site loop: one row per atom with element, residue name, chain id, sequence number, and x/y/z position in Å. Only the four main-chain atoms per residue are included here; side chains are omitted to keep the record compact.

Q: What is the amino-acid chain?
A: Primary structure: the covalent order of the twenty standard amino acids along the backbone. Two proteins with the same sequence will (almost always) fold to the same structure; two with 30% identity often share a fold but not the details.

Q: What if only a Cα trace is available?
A: Three-state secondary structure (P-SEA) collapses the eight DSSP classes into helix (a), strand (b), and coil (c). P-SEA assigns these from Cα geometry alone — distances and angles — without requiring backbone oxygens, so it works on any Cα trace.

Q: What family and function is it annotated with?
A: Database cross-references. InterPro integrates a dozen domain/family signature databases into unified entries with residue-range hits. GO terms attach function/process/location labels with evidence codes. CATH codes position the fold in a four-level structural taxonomy. Organism is the NCBI-taxonomy species name.

Q: How confident is the AlphaFold model at each residue?
A: pLDDT is the predicted lDDT-Cα score: AlphaFold's confidence that the local environment of each residue (all inter-atomic distances within 15 Å) is correctly placed. It is a per-residue number between 0 and 100, with higher meaning more reliable.

Q: How mobile is each atom in the crystal?
A: B-factor (Debye–Waller factor) reflects atomic displacement in the crystal lattice. It is an experimental observable (units Å²), not a prediction; low values mean the atom is pinned down, high values mean it moves or is heterogeneous across the crystal.

Q: Which residues are buried vs exposed?
A: SASA measures how much of the protein is reachable by solvent. It is computed by rolling a water-sized probe over the atomic surface and summing the exposed area (Å²). Per-residue SASA distinguishes core (buried, low SASA) from surface (exposed, high SASA) residues; total SASA is a whole-molecule size measure.

Q: What do the diagnostic plots show?
A: Plot images: a contact map (which residues are close in 3D, as an N×N binary image), a Ramachandran scatter (backbone torsion angles, revealing secondary-structure composition at a glance), and — for AlphaFold structures — a PAE heatmap (pairwise prediction confidence).

Q: What known structures does this most resemble?
A: The Foldseek neighbor list gives the closest experimentally determined structures in the PDB, ranked by structural alignment. TM-score near 1 means near-identical fold; near 0.3 means only rough topology match. This is how one finds what a novel AlphaFold prediction most resembles in the solved-structure universe.

Q: Are the domains correctly placed relative to each other?
A: Predicted aligned error is AlphaFold's pairwise confidence. Unlike pLDDT (per-residue), PAE is per-residue-pair and captures whether two parts of the structure are correctly placed relative to each other. Units are ångströms of expected positional error.

Q: What do the rendered images show?
A: Structure images are PyMOL renders from six orthogonal camera directions. Cartoon representation draws helices as coils and strands as arrows; sticks shows the backbone as bonds; surface shows the solvent-excluded envelope. Rainbow coloring maps sequence position to hue (blue→red, N→C); chain coloring assigns a distinct color per polypeptide.

Q: What are the backbone torsion angles?
A: φ (phi) and ψ (psi) are the two rotatable backbone dihedrals per residue: φ is the C(i-1)–N–Cα–C torsion, ψ is the N–Cα–C–N(i+1) torsion, both in degrees on (−180°, 180°]. α-helical residues cluster near (−60°, −45°); β-strand residues near (−120°, +130°). A Ramachandran plot is simply a scatter of (φ, ψ) for every residue.